Protein AF-0000000068519148 (afdb_homodimer)

Foldseek 3Di:
DDDPPPPPPPPPLPPLDADDDDFLFKFWFFKFKFADPDKDFLVCLLVQQCVLLVPDDVVLSVLLVVLLVAQLAGMAGALDDSVLCVVPVCLSPPPDLCQVVLQVSQQVQQLVQQLRRLVRGVVSLQDQLQLAQEEEEEEARHDDPPHSQVVSCVSSVYDPNRHYHYHYDFWQCRQLVLVVVVRVVQSVDASHKYKYKYWYHCSLARYHDDPVCSVSSNCSSFEHTIMMIIIMHGPDDPPNTDTWKTWDDKDKDFDPPCLQQWDWDQDSSGIHTHHHPCVLVVCLVPVVVVVVVQCVVDPDDQQQLAAEQEADPGPSNVVSNCVSSVYDPVRCVLNSVLSHHHGRHISHSSSSSVVVVSVVCSSNGHQKHKYWTFHRSTMIIITIMGTD/DDPPPPPPPPPPLPPLDADDDDFLFKFWFFKFKFADPDKDFLVCLLVQLCVLLVPPDVVLSVLLVVLLVAQLAGMAGALDDSVLCVVPVCLSPPPDLCQVVLQVSQQVQQLVQQLRRLVRGVVSLQDQLQLAQEEEEEEARHDDPPHSQVVSCVSSVYDPNRHYHYHYDFWQQRQLVLVVVVRVVQSVDASHKYKYKYWYHCSLARYHDDPVCSVSSNCSSFEHTIMMIIIMHGPDDPPNTDTWKTWDDKDKDFDPPCLQQWDWDQDSSGIHTHHHPCLLVVCLVPVVVVVVVQCVVDPDDAQQLAAEQEADPGPSNVVSNCVSSVYDPVRCVLNSVLSHHHGRHISHSSSSSVVVVSVVCSSNGHQKHKYWTFHRSTMIIITIMGTD

pLDDT: mean 93.19, std 12.98, range [26.38, 99.0]

Sequence (776 aa):
MTQGKLNGSSKEHAACTRRVPTPGVATILAIGKAFPSQIIPQECLVEGYIRDTKCEDSYIKEKLERLCKNTTVKTRYTVMSKEILDKYPELATEGSATIKQKLEIANPAVVEMATNASLACIKEWGRPAQDITHIVYVSSSEIRLPGGDLYLANELGLRSDVSRVMLYFLGCYGGVTGLRVAKDIAENNLGSRVLLTTSETTILGFRPPNKSRPYDLVGAALFGDGAAAVIIGANPVLGQESPFMELNYAVQKFVPETHTVIDGRLSEEGINFKLGRDLPQKIEDNIEEFCKKLMAKSNIKDFNELFWAVHPGGPAILNKLESTLKLSSEKLDCSRKALMDYGNVSSNTIFYVMEYMREYLKEGREEWGLGLAFGPGITFEGILLRSLMTQGKLNGSSKEHAACTRRVPTPGVATILAIGKAFPSQIIPQECLVEGYIRDTKCEDSYIKEKLERLCKNTTVKTRYTVMSKEILDKYPELATEGSATIKQKLEIANPAVVEMATNASLACIKEWGRPAQDITHIVYVSSSEIRLPGGDLYLANELGLRSDVSRVMLYFLGCYGGVTGLRVAKDIAENNLGSRVLLTTSETTILGFRPPNKSRPYDLVGAALFGDGAAAVIIGANPVLGQESPFMELNYAVQKFVPETHTVIDGRLSEEGINFKLGRDLPQKIEDNIEEFCKKLMAKSNIKDFNELFWAVHPGGPAILNKLESTLKLSSEKLDCSRKALMDYGNVSSNTIFYVMEYMREYLKEGREEWGLGLAFGPGITFEGILLRSL

Solvent-accessible surface area (backbone atoms only — not comparable to full-atom values): 38752 Å² total; per-residue (Å²): 134,83,79,78,78,76,77,75,76,72,76,70,72,72,71,52,73,71,48,79,84,58,81,61,41,15,22,40,37,28,63,19,58,27,58,47,91,42,72,43,47,44,90,49,41,57,64,49,52,32,61,62,49,66,57,83,54,64,66,53,52,53,51,43,51,54,47,43,68,66,48,63,32,45,26,29,21,33,78,78,40,64,68,52,38,68,74,40,54,56,60,45,37,82,90,39,78,34,33,41,61,33,46,68,52,29,43,59,49,34,39,51,23,27,45,48,0,38,51,45,12,39,60,64,34,65,55,65,63,63,63,42,41,32,37,39,30,32,34,63,37,67,71,41,28,39,41,60,57,58,55,34,40,59,76,65,61,40,52,50,57,39,31,76,45,51,37,49,41,47,45,34,20,30,38,54,49,48,50,48,52,48,37,30,45,14,46,58,35,76,82,35,27,30,39,38,32,22,23,32,52,56,56,46,54,51,68,44,91,46,85,90,45,61,68,60,47,50,48,70,54,36,50,19,22,28,14,19,16,33,35,32,24,21,62,73,51,79,92,62,44,62,61,44,35,33,56,74,46,67,51,32,33,45,49,85,95,25,55,71,34,27,23,32,44,56,40,36,53,21,34,49,73,42,78,40,87,55,50,55,57,54,45,56,75,42,48,64,65,53,50,49,61,48,33,66,80,52,92,62,84,54,72,75,60,38,42,49,40,42,37,42,83,39,54,66,48,52,50,41,51,34,60,71,62,64,46,56,81,71,49,47,44,40,18,51,48,34,26,20,58,35,20,30,22,46,28,24,36,44,56,52,14,42,55,48,39,54,64,62,47,58,74,52,62,55,52,41,25,42,39,39,21,54,28,36,20,40,25,44,25,38,31,25,30,33,54,55,137,82,79,76,79,78,76,76,76,73,75,70,73,71,71,53,73,71,47,78,81,57,83,59,41,16,22,40,38,27,63,20,57,28,60,45,90,42,72,43,46,44,90,51,40,57,64,50,54,32,60,63,50,67,57,81,54,64,68,54,53,54,51,42,51,52,45,42,68,65,48,63,31,45,26,28,21,33,79,78,42,63,69,54,39,67,74,40,54,55,60,46,36,81,90,38,77,33,34,41,61,33,47,67,51,29,43,59,50,34,38,52,23,27,44,48,0,37,52,45,12,39,61,64,32,65,55,65,61,61,63,41,41,32,37,38,30,32,35,64,35,67,71,42,28,40,42,59,59,60,54,35,41,58,76,65,61,40,51,50,57,40,31,75,45,51,37,51,40,48,46,35,19,30,38,54,49,49,49,47,54,48,36,31,46,13,45,56,37,77,80,33,28,29,39,38,32,22,22,33,51,56,55,47,55,52,66,42,93,45,85,89,45,62,67,60,48,51,49,70,53,36,49,18,22,29,13,19,15,35,36,32,24,20,60,72,49,80,93,63,44,60,61,44,34,35,56,75,46,67,53,32,33,45,50,85,95,26,55,70,33,25,23,32,44,57,38,36,53,20,34,50,73,41,77,41,87,56,50,55,56,55,44,57,76,42,47,64,64,53,51,50,60,49,35,65,82,51,92,61,86,54,72,75,59,38,42,50,38,44,39,43,83,40,55,64,48,51,51,41,49,35,60,71,62,64,46,58,81,73,49,49,44,41,19,52,49,33,25,19,59,35,20,30,22,46,28,24,35,42,57,52,13,42,53,48,39,55,65,60,48,58,76,53,61,55,51,41,27,41,39,38,22,53,28,35,21,40,25,45,26,38,31,26,32,34,53,55

Nearest PDB structures (foldseek):
  2p0u-assembly1_B  TM=9.628E-01  e=2.904E-47  Marchantia polymorpha
  8b35-assembly1_B  TM=9.598E-01  e=4.378E-47  Hordeum vulgare
  3ov2-assembly2_D  TM=9.622E-01  e=2.042E-47  Curcuma longa
  7f0g-assembly4_D  TM=9.372E-01  e=7.989E-48  Erythroxylum novogranatense
  3wd8-assembly2_D  TM=9.653E-01  e=3.171E-45  Citrus x microcarpa

Radius of gyration: 27.53 Å; Cα contacts (8 Å, |Δi|>4): 1828; chains: 2; bounding box: 66×115×89 Å

Organism: Arachis hypogaea (NCBI:txid3818)

Structure (mmCIF, N/CA/C/O backbone):
data_AF-0000000068519148-model_v1
#
loop_
_entity.id
_entity.type
_entity.pdbx_description
1 polymer 'trihydroxystilbene synthase'
#
loop_
_atom_site.group_PDB
_atom_site.id
_atom_site.type_symbol
_atom_site.label_atom_id
_atom_site.label_alt_id
_atom_site.label_comp_id
_atom_site.label_asym_id
_atom_site.label_entity_id
_atom_site.label_seq_id
_atom_site.pdbx_PDB_ins_code
_atom_site.Cartn_x
_atom_site.Cartn_y
_atom_site.Cartn_z
_atom_site.occupancy
_atom_site.B_iso_or_equiv
_atom_site.auth_seq_id
_atom_site.auth_comp_id
_atom_site.auth_asym_id
_atom_site.auth_atom_id
_atom_site.pdbx_PDB_model_num
ATOM 1 N N . MET A 1 1 ? -25.922 -62.25 -41.719 1 28.48 1 MET A N 1
ATOM 2 C CA . MET A 1 1 ? -25.094 -61.062 -41.719 1 28.48 1 MET A CA 1
ATOM 3 C C . MET A 1 1 ? -25.656 -60 -40.781 1 28.48 1 MET A C 1
ATOM 5 O O . MET A 1 1 ? -26.047 -58.906 -41.219 1 28.48 1 MET A O 1
ATOM 9 N N . THR A 1 2 ? -26.312 -60.344 -39.719 1 31.53 2 THR A N 1
ATOM 10 C CA . THR A 1 2 ? -27.078 -59.469 -38.875 1 31.53 2 THR A CA 1
ATOM 11 C C . THR A 1 2 ? -26.156 -58.438 -38.219 1 31.53 2 THR A C 1
ATOM 13 O O . THR A 1 2 ? -25.109 -58.781 -37.656 1 31.53 2 THR A O 1
ATOM 16 N N . GLN A 1 3 ? -26.344 -57.125 -38.625 1 30.09 3 GLN A N 1
ATOM 17 C CA . GLN A 1 3 ? -25.75 -55.844 -38.25 1 30.09 3 GLN A CA 1
ATOM 18 C C . GLN A 1 3 ? -25.953 -55.562 -36.781 1 30.09 3 GLN A C 1
ATOM 20 O O . GLN A 1 3 ? -27.094 -55.469 -36.312 1 30.09 3 GLN A O 1
ATOM 25 N N . GLY A 1 4 ? -25.141 -56 -35.875 1 26.38 4 GLY A N 1
ATOM 26 C CA . GLY A 1 4 ? -25.156 -55.688 -34.438 1 26.38 4 GLY A CA 1
ATOM 27 C C . GLY A 1 4 ? -25.203 -54.188 -34.188 1 26.38 4 GLY A C 1
ATOM 28 O O . GLY A 1 4 ? -24.422 -53.438 -34.719 1 26.38 4 GLY A O 1
ATOM 29 N N . LYS A 1 5 ? -26.438 -53.625 -33.844 1 30.42 5 LYS A N 1
ATOM 30 C CA . LYS A 1 5 ? -26.719 -52.281 -33.375 1 30.42 5 LYS A CA 1
ATOM 31 C C . LYS A 1 5 ? -25.766 -51.875 -32.25 1 30.42 5 LYS A C 1
ATOM 33 O O . LYS A 1 5 ? -25.781 -52.469 -31.156 1 30.42 5 LYS A O 1
ATOM 38 N N . LEU A 1 6 ? -24.547 -51.469 -32.625 1 29.48 6 LEU A N 1
ATOM 39 C CA . LEU A 1 6 ? -23.688 -50.844 -31.609 1 29.48 6 LEU A CA 1
ATOM 40 C C . LEU A 1 6 ? -24.438 -49.719 -30.891 1 29.48 6 LEU A C 1
ATOM 42 O O . LEU A 1 6 ? -24.938 -48.812 -31.531 1 29.48 6 LEU A O 1
ATOM 46 N N . ASN A 1 7 ? -25.203 -49.969 -29.859 1 33.62 7 ASN A N 1
ATOM 47 C CA . ASN A 1 7 ? -25.828 -49 -28.969 1 33.62 7 ASN A CA 1
ATOM 48 C C . ASN A 1 7 ? -24.844 -47.938 -28.531 1 33.62 7 ASN A C 1
ATOM 50 O O . ASN A 1 7 ? -23.828 -48.219 -27.906 1 33.62 7 ASN A O 1
ATOM 54 N N . GLY A 1 8 ? -24.672 -46.906 -29.359 1 31.42 8 GLY A N 1
ATOM 55 C CA . GLY A 1 8 ? -23.984 -45.656 -29 1 31.42 8 GLY A CA 1
ATOM 56 C C . GLY A 1 8 ? -24.469 -45.062 -27.688 1 31.42 8 GLY A C 1
ATOM 57 O O . GLY A 1 8 ? -25.625 -44.688 -27.562 1 31.42 8 GLY A O 1
ATOM 58 N N . SER A 1 9 ? -24.062 -45.562 -26.531 1 33.91 9 SER A N 1
ATOM 59 C CA . SER A 1 9 ? -24.266 -44.875 -25.266 1 33.91 9 SER A CA 1
ATOM 60 C C . SER A 1 9 ? -24 -43.406 -25.391 1 33.91 9 SER A C 1
ATOM 62 O O . SER A 1 9 ? -22.891 -43 -25.766 1 33.91 9 SER A O 1
ATOM 64 N N . SER A 1 10 ? -24.984 -42.656 -25.797 1 36.62 10 SER A N 1
ATOM 65 C CA . SER A 1 10 ? -24.938 -41.219 -25.75 1 36.62 10 SER A CA 1
ATOM 66 C C . SER A 1 10 ? -24.422 -40.719 -24.406 1 36.62 10 SER A C 1
ATOM 68 O O . SER A 1 10 ? -24.984 -41.031 -23.359 1 36.62 10 SER A O 1
ATOM 70 N N . LYS A 1 11 ? -23.156 -40.594 -24.234 1 35.84 11 LYS A N 1
ATOM 71 C CA . LYS A 1 11 ? -22.625 -39.781 -23.141 1 35.84 11 LYS A CA 1
ATOM 72 C C . LYS A 1 11 ? -23.469 -38.531 -22.906 1 35.84 11 LYS A C 1
ATOM 74 O O . LYS A 1 11 ? -23.469 -37.625 -23.734 1 35.84 11 LYS A O 1
ATOM 79 N N . GLU A 1 12 ? -24.625 -38.656 -22.359 1 36.34 12 GLU A N 1
ATOM 80 C CA . GLU A 1 12 ? -25.344 -37.5 -21.906 1 36.34 12 GLU A CA 1
ATOM 81 C C . GLU A 1 12 ? -24.391 -36.469 -21.297 1 36.34 12 GLU A C 1
ATOM 83 O O . GLU A 1 12 ? -23.609 -36.781 -20.391 1 36.34 12 GLU A O 1
ATOM 88 N N . HIS A 1 13 ? -23.891 -35.562 -22.031 1 35.5 13 HIS A N 1
ATOM 89 C CA . HIS A 1 13 ? -23.234 -34.375 -21.5 1 35.5 13 HIS A CA 1
ATOM 90 C C . HIS A 1 13 ? -23.922 -33.875 -20.25 1 35.5 13 HIS A C 1
ATOM 92 O O . HIS A 1 13 ? -25.094 -33.469 -20.297 1 35.5 13 HIS A O 1
ATOM 98 N N . ALA A 1 14 ? -23.797 -34.562 -19.094 1 34.59 14 ALA A N 1
ATOM 99 C CA . ALA A 1 14 ? -24.281 -33.938 -17.875 1 34.59 14 ALA A CA 1
ATOM 100 C C . ALA A 1 14 ? -24.203 -32.406 -17.953 1 34.59 14 ALA A C 1
ATOM 102 O O . ALA A 1 14 ? -23.125 -31.859 -18.156 1 34.59 14 ALA A O 1
ATOM 103 N N . ALA A 1 15 ? -25.078 -31.797 -18.406 1 41.44 15 ALA A N 1
ATOM 104 C CA . ALA A 1 15 ? -25.25 -30.344 -18.438 1 41.44 15 ALA A CA 1
ATOM 105 C C . ALA A 1 15 ? -24.766 -29.703 -17.156 1 41.44 15 ALA A C 1
ATOM 107 O O . ALA A 1 15 ? -25.359 -29.906 -16.094 1 41.44 15 ALA A O 1
ATOM 108 N N . CYS A 1 16 ? -23.359 -29.672 -16.938 1 47.84 16 CYS A N 1
ATOM 109 C CA . CYS A 1 16 ? -22.766 -29.031 -15.781 1 47.84 16 CYS A CA 1
ATOM 110 C C . CYS A 1 16 ? -23.609 -27.828 -15.344 1 47.84 16 CYS A C 1
ATOM 112 O O . CYS A 1 16 ? -23.734 -26.859 -16.078 1 47.84 16 CYS A O 1
ATOM 114 N N . THR A 1 17 ? -24.578 -27.922 -14.602 1 59.31 17 THR A N 1
ATOM 115 C CA . THR A 1 17 ? -25.5 -26.891 -14.109 1 59.31 17 THR A CA 1
ATOM 116 C C . THR A 1 17 ? -24.734 -25.781 -13.406 1 59.31 17 THR A C 1
ATOM 118 O O . THR A 1 17 ? -23.984 -26.031 -12.453 1 59.31 17 THR A O 1
ATOM 121 N N . ARG A 1 18 ? -24.516 -24.609 -14.039 1 80.69 18 ARG A N 1
ATOM 122 C CA . ARG A 1 18 ? -23.938 -23.391 -13.477 1 80.69 18 ARG A CA 1
ATOM 123 C C . ARG A 1 18 ? -24.688 -22.953 -12.227 1 80.69 18 ARG A C 1
ATOM 125 O O . ARG A 1 18 ? -25.922 -23 -12.188 1 80.69 18 ARG A O 1
ATOM 132 N N . ARG A 1 19 ? -23.969 -22.906 -11.141 1 89.62 19 ARG A N 1
ATOM 133 C CA . ARG A 1 19 ? -24.516 -22.422 -9.883 1 89.62 19 ARG A CA 1
ATOM 134 C C . ARG A 1 19 ? -24.828 -20.922 -9.961 1 89.62 19 ARG A C 1
ATOM 136 O O . ARG A 1 19 ? -24.109 -20.172 -10.609 1 89.62 19 ARG A O 1
ATOM 143 N N . VAL A 1 20 ? -25.875 -20.547 -9.344 1 92.69 20 VAL A N 1
ATOM 144 C CA . VAL A 1 20 ? -26.312 -19.156 -9.375 1 92.69 20 VAL A CA 1
ATOM 145 C C . VAL A 1 20 ? -25.547 -18.359 -8.336 1 92.69 20 VAL A C 1
ATOM 147 O O . VAL A 1 20 ? -25.344 -18.812 -7.211 1 92.69 20 VAL A O 1
ATOM 150 N N . PRO A 1 21 ? -25.109 -17.203 -8.695 1 95.94 21 PRO A N 1
ATOM 151 C CA . PRO A 1 21 ? -24.422 -16.344 -7.723 1 95.94 21 PRO A CA 1
ATOM 152 C C . PRO A 1 21 ? -25.328 -15.93 -6.559 1 95.94 21 PRO A C 1
ATOM 154 O O . PRO A 1 21 ? -26.531 -15.703 -6.746 1 95.94 21 PRO A O 1
ATOM 157 N N . THR A 1 22 ? -24.75 -15.883 -5.371 1 96.75 22 THR A N 1
ATOM 158 C CA . THR A 1 22 ? -25.453 -15.406 -4.188 1 96.75 22 THR A CA 1
ATOM 159 C C . THR A 1 22 ? -25.578 -13.883 -4.215 1 96.75 22 THR A C 1
ATOM 161 O O . THR A 1 22 ? -24.594 -13.172 -4.355 1 96.75 22 THR A O 1
ATOM 164 N N . PRO A 1 23 ? -26.812 -13.359 -4.051 1 97.19 23 PRO A N 1
ATOM 165 C CA . PRO A 1 23 ? -26.984 -11.906 -4.062 1 97.19 23 PRO A CA 1
ATOM 166 C C . PRO A 1 23 ? -26.109 -11.203 -3.016 1 97.19 23 PRO A C 1
ATOM 168 O O . PRO A 1 23 ? -26.047 -11.648 -1.867 1 97.19 23 PRO A O 1
ATOM 171 N N . GLY A 1 24 ? -25.359 -10.156 -3.43 1 97.75 24 GLY A N 1
ATOM 172 C CA . GLY A 1 24 ? -24.609 -9.32 -2.51 1 97.75 24 GLY A CA 1
ATOM 173 C C . GLY A 1 24 ? -23.203 -9.836 -2.26 1 97.75 24 GLY A C 1
ATOM 174 O O . GLY A 1 24 ? -22.375 -9.141 -1.659 1 97.75 24 GLY A O 1
ATOM 175 N N . VAL A 1 25 ? -22.938 -11.062 -2.738 1 98.25 25 VAL A N 1
ATOM 176 C CA . VAL A 1 25 ? -21.625 -11.648 -2.539 1 98.25 25 VAL A CA 1
ATOM 177 C C . VAL A 1 25 ? -20.719 -11.328 -3.738 1 98.25 25 VAL A C 1
ATOM 179 O O . VAL A 1 25 ? -21.172 -11.406 -4.887 1 98.25 25 VAL A O 1
ATOM 182 N N . ALA A 1 26 ? -19.484 -11.008 -3.51 1 98.81 26 ALA A N 1
ATOM 183 C CA . ALA A 1 26 ? -18.547 -10.648 -4.566 1 98.81 26 ALA A CA 1
ATOM 184 C C . ALA A 1 26 ? -18.203 -11.859 -5.43 1 98.81 26 ALA A C 1
ATOM 186 O O . ALA A 1 26 ? -18.047 -12.969 -4.918 1 98.81 26 ALA A O 1
ATOM 187 N N . THR A 1 27 ? -18.062 -11.625 -6.723 1 98.69 27 THR A N 1
ATOM 188 C CA . THR A 1 27 ? -17.703 -12.672 -7.68 1 98.69 27 THR A CA 1
ATOM 189 C C . THR A 1 27 ? -16.547 -12.234 -8.57 1 98.69 27 THR A C 1
ATOM 191 O O . THR A 1 27 ? -16.328 -11.039 -8.75 1 98.69 27 THR A O 1
ATOM 194 N N . ILE A 1 28 ? -15.844 -13.188 -9.023 1 98.69 28 ILE A N 1
ATOM 195 C CA . ILE A 1 28 ? -14.867 -12.945 -10.086 1 98.69 28 ILE A CA 1
ATOM 196 C C . ILE A 1 28 ? -15.555 -13.016 -11.445 1 98.69 28 ILE A C 1
ATOM 198 O O . ILE A 1 28 ? -16.188 -14.016 -11.773 1 98.69 28 ILE A O 1
ATOM 202 N N . LEU A 1 29 ? -15.32 -11.984 -12.219 1 98.69 29 LEU A N 1
ATOM 203 C CA . LEU A 1 29 ? -16.094 -11.82 -13.445 1 98.69 29 LEU A CA 1
ATOM 204 C C . LEU A 1 29 ? -15.211 -12.023 -14.672 1 98.69 29 LEU A C 1
ATOM 206 O O . LEU A 1 29 ? -15.711 -12.352 -15.758 1 98.69 29 LEU A O 1
ATOM 210 N N . ALA A 1 30 ? -13.977 -11.82 -14.523 1 98.69 30 ALA A N 1
ATOM 211 C CA . ALA A 1 30 ? -13 -11.969 -15.602 1 98.69 30 ALA A CA 1
ATOM 212 C C . ALA A 1 30 ? -11.586 -12.039 -15.047 1 98.69 30 ALA A C 1
ATOM 214 O O . ALA A 1 30 ? -11.32 -11.586 -13.93 1 98.69 30 ALA A O 1
ATOM 215 N N . ILE A 1 31 ? -10.711 -12.648 -15.805 1 98.62 31 ILE A N 1
ATOM 216 C CA . ILE A 1 31 ? -9.297 -12.758 -15.461 1 98.62 31 ILE A CA 1
ATOM 217 C C . ILE A 1 31 ? -8.445 -12.477 -16.688 1 98.62 31 ILE A C 1
ATOM 219 O O . ILE A 1 31 ? -8.836 -12.789 -17.812 1 98.62 31 ILE A O 1
ATOM 223 N N . GLY A 1 32 ? -7.328 -11.758 -16.469 1 98.81 32 GLY A N 1
ATOM 224 C CA . GLY A 1 32 ? -6.312 -11.531 -17.484 1 98.81 32 GLY A CA 1
ATOM 225 C C . GLY A 1 32 ? -4.898 -11.664 -16.953 1 98.81 32 GLY A C 1
ATOM 226 O O . GLY A 1 32 ? -4.668 -11.57 -15.742 1 98.81 32 GLY A O 1
ATOM 227 N N . LYS A 1 33 ? -3.975 -11.977 -17.812 1 98.81 33 LYS A N 1
ATOM 228 C CA . LYS A 1 33 ? -2.561 -12.047 -17.453 1 98.81 33 LYS A CA 1
ATOM 229 C C . LYS A 1 33 ? -1.685 -11.453 -18.547 1 98.81 33 LYS A C 1
ATOM 231 O O . LYS A 1 33 ? -2.123 -11.32 -19.703 1 98.81 33 LYS A O 1
ATOM 236 N N . ALA A 1 34 ? -0.553 -11.062 -18.203 1 98.94 34 ALA A N 1
ATOM 237 C CA . ALA A 1 34 ? 0.447 -10.555 -19.141 1 98.94 34 ALA A CA 1
ATOM 238 C C . ALA A 1 34 ? 1.86 -10.836 -18.641 1 98.94 34 ALA A C 1
ATOM 240 O O . ALA A 1 34 ? 2.088 -10.93 -17.438 1 98.94 34 ALA A O 1
ATOM 241 N N . PHE A 1 35 ? 2.762 -10.953 -19.578 1 98.81 35 PHE A N 1
ATOM 242 C CA . PHE A 1 35 ? 4.152 -11.289 -19.297 1 98.81 35 PHE A CA 1
ATOM 243 C C . PHE A 1 35 ? 5.102 -10.414 -20.109 1 98.81 35 PHE A C 1
ATOM 245 O O . PHE A 1 35 ? 4.707 -9.836 -21.125 1 98.81 35 PHE A O 1
ATOM 252 N N . PRO A 1 36 ? 6.34 -10.281 -19.562 1 98.44 36 PRO A N 1
ATOM 253 C CA . PRO A 1 36 ? 7.344 -9.664 -20.422 1 98.44 36 PRO A CA 1
ATOM 254 C C . PRO A 1 36 ? 7.656 -10.508 -21.656 1 98.44 36 PRO A C 1
ATOM 256 O O . PRO A 1 36 ? 7.254 -11.672 -21.734 1 98.44 36 PRO A O 1
ATOM 259 N N . SER A 1 37 ? 8.359 -9.906 -22.594 1 96.56 37 SER A N 1
ATOM 260 C CA . SER A 1 37 ? 8.578 -10.539 -23.891 1 96.56 37 SER A CA 1
ATOM 261 C C . SER A 1 37 ? 9.57 -11.695 -23.781 1 96.56 37 SER A C 1
ATOM 263 O O . SER A 1 37 ? 9.492 -12.664 -24.531 1 96.56 37 SER A O 1
ATOM 265 N N . GLN A 1 38 ? 10.453 -11.711 -22.812 1 97.12 38 GLN A N 1
ATOM 266 C CA . GLN A 1 38 ? 11.492 -12.734 -22.719 1 97.12 38 GLN A CA 1
ATOM 267 C C . GLN A 1 38 ? 10.969 -13.992 -22.031 1 97.12 38 GLN A C 1
ATOM 269 O O . GLN A 1 38 ? 10.492 -13.93 -20.906 1 97.12 38 GLN A O 1
ATOM 274 N N . ILE A 1 39 ? 11.156 -15.039 -22.703 1 97.69 39 ILE A N 1
ATOM 275 C CA . ILE A 1 39 ? 10.836 -16.359 -22.172 1 97.69 39 ILE A CA 1
ATOM 276 C C . ILE A 1 39 ? 12.117 -17.141 -21.906 1 97.69 39 ILE A C 1
ATOM 278 O O . ILE A 1 39 ? 13.023 -17.156 -22.75 1 97.69 39 ILE A O 1
ATOM 282 N N . ILE A 1 40 ? 12.203 -17.75 -20.734 1 97.5 40 ILE A N 1
ATOM 283 C CA . ILE A 1 40 ? 13.375 -18.531 -20.375 1 97.5 40 ILE A CA 1
ATOM 284 C C . ILE A 1 40 ? 12.969 -19.984 -20.109 1 97.5 40 ILE A C 1
ATOM 286 O O . ILE A 1 40 ? 12.484 -20.312 -19.031 1 97.5 40 ILE A O 1
ATOM 290 N N . PRO A 1 41 ? 13.266 -20.859 -21.078 1 97.81 41 PRO A N 1
ATOM 291 C CA . PRO A 1 41 ? 13.164 -22.266 -20.719 1 97.81 41 PRO A CA 1
ATOM 292 C C . PRO A 1 41 ? 14.156 -22.672 -19.625 1 97.81 41 PRO A C 1
ATOM 294 O O . PRO A 1 41 ? 15.305 -22.234 -19.641 1 97.81 41 PRO A O 1
ATOM 297 N N . GLN A 1 42 ? 13.641 -23.453 -18.719 1 97.62 42 GLN A N 1
ATOM 298 C CA . GLN A 1 42 ? 14.469 -23.828 -17.578 1 97.62 42 GLN A CA 1
ATOM 299 C C . GLN A 1 42 ? 15.766 -24.5 -18.031 1 97.62 42 GLN A C 1
ATOM 301 O O . GLN A 1 42 ? 16.812 -24.328 -17.422 1 97.62 42 GLN A O 1
ATOM 306 N N . GLU A 1 43 ? 15.711 -25.266 -19.094 1 96.44 43 GLU A N 1
ATOM 307 C CA . GLU A 1 43 ? 16.859 -25.984 -19.609 1 96.44 43 GLU A CA 1
ATOM 308 C C . GLU A 1 43 ? 17.938 -25.047 -20.141 1 96.44 43 GLU A C 1
ATOM 310 O O . GLU A 1 43 ? 19.094 -25.422 -20.281 1 96.44 43 GLU A O 1
ATOM 315 N N . CYS A 1 44 ? 17.578 -23.828 -20.422 1 96.94 44 CYS A N 1
ATOM 316 C CA . CYS A 1 44 ? 18.5 -22.859 -20.969 1 96.94 44 CYS A CA 1
ATOM 317 C C . CYS A 1 44 ? 18.953 -21.859 -19.906 1 96.94 44 CYS A C 1
ATOM 319 O O . CYS A 1 44 ? 19.812 -21.031 -20.156 1 96.94 44 CYS A O 1
ATOM 321 N N . LEU A 1 45 ? 18.438 -21.922 -18.703 1 97.19 45 LEU A N 1
ATOM 322 C CA . LEU A 1 45 ? 18.641 -20.906 -17.672 1 97.19 45 LEU A CA 1
ATOM 323 C C . LEU A 1 45 ? 20.109 -20.828 -17.266 1 97.19 45 LEU A C 1
ATOM 325 O O . LEU A 1 45 ? 20.688 -19.734 -17.219 1 97.19 45 LEU A O 1
ATOM 329 N N . VAL A 1 46 ? 20.688 -21.969 -17.016 1 97.06 46 VAL A N 1
ATOM 330 C CA . VAL A 1 46 ? 22.031 -21.984 -16.453 1 97.06 46 VAL A CA 1
ATOM 331 C C . VAL A 1 46 ? 23.016 -21.375 -17.453 1 97.06 46 VAL A C 1
ATOM 333 O O . VAL A 1 46 ? 23.797 -20.484 -17.094 1 97.06 46 VAL A O 1
ATOM 336 N N . GLU A 1 47 ? 22.938 -21.812 -18.688 1 96.56 47 GLU A N 1
ATOM 337 C CA . GLU A 1 47 ? 23.828 -21.297 -19.719 1 96.56 47 GLU A CA 1
ATOM 338 C C . GLU A 1 47 ? 23.656 -19.781 -19.891 1 96.56 47 GLU A C 1
ATOM 340 O O . GLU A 1 47 ? 24.625 -19.047 -19.953 1 96.56 47 GLU A O 1
ATOM 345 N N . GLY A 1 48 ? 22.469 -19.359 -19.984 1 96.19 48 GLY A N 1
ATOM 346 C CA . GLY A 1 48 ? 22.188 -17.938 -20.156 1 96.19 48 GLY A CA 1
ATOM 347 C C . GLY A 1 48 ? 22.625 -17.109 -18.969 1 96.19 48 GLY A C 1
ATOM 348 O O . GLY A 1 48 ? 23.203 -16.031 -19.141 1 96.19 48 GLY A O 1
ATOM 349 N N . TYR A 1 49 ? 22.312 -17.625 -17.797 1 95.88 49 TYR A N 1
ATOM 350 C CA . TYR A 1 49 ? 22.641 -16.906 -16.562 1 95.88 49 TYR A CA 1
ATOM 351 C C . TYR A 1 49 ? 24.141 -16.719 -16.438 1 95.88 49 TYR A C 1
ATOM 353 O O . TYR A 1 49 ? 24.609 -15.609 -16.125 1 95.88 49 TYR A O 1
ATOM 361 N N . ILE A 1 50 ? 24.891 -17.734 -16.688 1 96.06 50 ILE A N 1
ATOM 362 C CA . ILE A 1 50 ? 26.344 -17.703 -16.594 1 96.06 50 ILE A CA 1
ATOM 363 C C . ILE A 1 50 ? 26.922 -16.781 -17.656 1 96.06 50 ILE A C 1
ATOM 365 O O . ILE A 1 50 ? 27.781 -15.961 -17.375 1 96.06 50 ILE A O 1
ATOM 369 N N . ARG A 1 51 ? 26.438 -16.875 -18.812 1 96.31 51 ARG A N 1
ATOM 370 C CA . ARG A 1 51 ? 26.906 -16.047 -19.938 1 96.31 51 ARG A CA 1
ATOM 371 C C . ARG A 1 51 ? 26.625 -14.57 -19.688 1 96.31 51 ARG A C 1
ATOM 373 O O . ARG A 1 51 ? 27.516 -13.742 -19.766 1 96.31 51 ARG A O 1
ATOM 380 N N . ASP A 1 52 ? 25.391 -14.289 -19.312 1 95.56 52 ASP A N 1
ATOM 381 C CA . ASP A 1 52 ? 24.938 -12.906 -19.266 1 95.56 52 ASP A CA 1
ATOM 382 C C . ASP A 1 52 ? 25.531 -12.18 -18.047 1 95.56 52 ASP A C 1
ATOM 384 O O . ASP A 1 52 ? 25.719 -10.969 -18.078 1 95.56 52 ASP A O 1
ATOM 388 N N . THR A 1 53 ? 25.844 -12.898 -16.969 1 95.19 53 THR A N 1
ATOM 389 C CA . THR A 1 53 ? 26.422 -12.297 -15.781 1 95.19 53 THR A CA 1
ATOM 390 C C . THR A 1 53 ? 27.953 -12.375 -15.828 1 95.19 53 THR A C 1
ATOM 392 O O . THR A 1 53 ? 28.625 -11.875 -14.93 1 95.19 53 THR A O 1
ATOM 395 N N . LYS A 1 54 ? 28.484 -13.109 -16.812 1 94.12 54 LYS A N 1
ATOM 396 C CA . LYS A 1 54 ? 29.922 -13.32 -16.969 1 94.12 54 LYS A CA 1
ATOM 397 C C . LYS A 1 54 ? 30.5 -14.023 -15.758 1 94.12 54 LYS A C 1
ATOM 399 O O . LYS A 1 54 ? 31.578 -13.648 -15.281 1 94.12 54 LYS A O 1
ATOM 404 N N . CYS A 1 55 ? 29.719 -14.922 -15.234 1 93.62 55 CYS A N 1
ATOM 405 C CA . CYS A 1 55 ? 30.156 -15.695 -14.078 1 93.62 55 CYS A CA 1
ATOM 406 C C . CYS A 1 55 ? 31.062 -16.844 -14.508 1 93.62 55 CYS A C 1
ATOM 408 O O . CYS A 1 55 ? 30.703 -17.625 -15.391 1 93.62 55 CYS A O 1
ATOM 410 N N . GLU A 1 56 ? 32.188 -17 -13.859 1 92.12 56 GLU A N 1
ATOM 411 C CA . GLU A 1 56 ? 33.125 -18.062 -14.195 1 92.12 56 GLU A CA 1
ATOM 412 C C . GLU A 1 56 ? 33.25 -19.078 -13.062 1 92.12 56 GLU A C 1
ATOM 414 O O . GLU A 1 56 ? 34.062 -20.016 -13.141 1 92.12 56 GLU A O 1
ATOM 419 N N . ASP A 1 57 ? 32.469 -18.938 -12.102 1 94.38 57 ASP A N 1
ATOM 420 C CA . ASP A 1 57 ? 32.562 -19.797 -10.93 1 94.38 57 ASP A CA 1
ATOM 421 C C . ASP A 1 57 ? 31.828 -21.125 -11.172 1 94.38 57 ASP A C 1
ATOM 423 O O . ASP A 1 57 ? 30.609 -21.156 -11.297 1 94.38 57 ASP A O 1
ATOM 427 N N . SER A 1 58 ? 32.531 -22.219 -11.125 1 94.88 58 SER A N 1
ATOM 428 C CA . SER A 1 58 ? 31.984 -23.531 -11.422 1 94.88 58 SER A CA 1
ATOM 429 C C . SER A 1 58 ? 31.016 -23.984 -10.336 1 94.88 58 SER A C 1
ATOM 431 O O . SER A 1 58 ? 30.062 -24.719 -10.617 1 94.88 58 SER A O 1
ATOM 433 N N . TYR A 1 59 ? 31.281 -23.547 -9.148 1 95.44 59 TYR A N 1
ATOM 434 C CA . TYR A 1 59 ? 30.391 -23.906 -8.047 1 95.44 59 TYR A CA 1
ATOM 435 C C . TYR A 1 59 ? 29 -23.344 -8.273 1 95.44 59 TYR A C 1
ATOM 437 O O . TYR A 1 59 ? 28 -24.016 -8.055 1 95.44 59 TYR A O 1
ATOM 445 N N . ILE A 1 60 ? 28.984 -22.125 -8.734 1 95.69 60 ILE A N 1
ATOM 446 C CA . ILE A 1 60 ? 27.719 -21.453 -9 1 95.69 60 ILE A CA 1
ATOM 447 C C . ILE A 1 60 ? 26.969 -22.172 -10.125 1 95.69 60 ILE A C 1
ATOM 449 O O . ILE A 1 60 ? 25.781 -22.422 -10.016 1 95.69 60 ILE A O 1
ATOM 453 N N . LYS A 1 61 ? 27.672 -22.5 -11.109 1 96.12 61 LYS A N 1
ATOM 454 C CA . LYS A 1 61 ? 27.062 -23.203 -12.242 1 96.12 61 LYS A CA 1
ATOM 455 C C . LYS A 1 61 ? 26.453 -24.531 -11.805 1 96.12 61 LYS A C 1
ATOM 457 O O . LYS A 1 61 ? 25.297 -24.812 -12.125 1 96.12 61 LYS A O 1
ATOM 462 N N . GLU A 1 62 ? 27.141 -25.312 -11.086 1 96.25 62 GLU A N 1
ATOM 463 C CA . GLU A 1 62 ? 26.688 -26.625 -10.641 1 96.25 62 GLU A CA 1
ATOM 464 C C . GLU A 1 62 ? 25.484 -26.516 -9.711 1 96.25 62 GLU A C 1
ATOM 466 O O . GLU A 1 62 ? 24.531 -27.297 -9.812 1 96.25 62 GLU A O 1
ATOM 471 N N . LYS A 1 63 ? 25.625 -25.609 -8.859 1 95.69 63 LYS A N 1
ATOM 472 C CA . LYS A 1 63 ? 24.531 -25.406 -7.918 1 95.69 63 LYS A CA 1
ATOM 473 C C . LYS A 1 63 ? 23.25 -25 -8.648 1 95.69 63 LYS A C 1
ATOM 475 O O . LYS A 1 63 ? 22.172 -25.516 -8.344 1 95.69 63 LYS A O 1
ATOM 480 N N . LEU A 1 64 ? 23.328 -24.094 -9.586 1 96.06 64 LEU A N 1
ATOM 481 C CA . LEU A 1 64 ? 22.172 -23.656 -10.344 1 96.06 64 LEU A CA 1
ATOM 482 C C . LEU A 1 64 ? 21.594 -24.797 -11.18 1 96.06 64 LEU A C 1
ATOM 484 O O . LEU A 1 64 ? 20.375 -24.906 -11.328 1 96.06 64 LEU A O 1
ATOM 488 N N . GLU A 1 65 ? 22.406 -25.641 -11.711 1 96.38 65 GLU A N 1
ATOM 489 C CA . GLU A 1 65 ? 21.953 -26.812 -12.453 1 96.38 65 GLU A CA 1
ATOM 490 C C . GLU A 1 65 ? 21.125 -27.734 -11.562 1 96.38 65 GLU A C 1
ATOM 492 O O . GLU A 1 65 ? 20.062 -28.219 -11.984 1 96.38 65 GLU A O 1
ATOM 497 N N . ARG A 1 66 ? 21.609 -27.953 -10.406 1 95 66 ARG A N 1
ATOM 498 C CA . ARG A 1 66 ? 20.891 -28.812 -9.469 1 95 66 ARG A CA 1
ATOM 499 C C . ARG A 1 66 ? 19.547 -28.188 -9.078 1 95 66 ARG A C 1
ATOM 501 O O . ARG A 1 66 ? 18.547 -28.906 -8.984 1 95 66 ARG A O 1
ATOM 508 N N . LEU A 1 67 ? 19.594 -26.906 -8.828 1 94.12 67 LEU A N 1
ATOM 509 C CA . LEU A 1 67 ? 18.359 -26.203 -8.461 1 94.12 67 LEU A CA 1
ATOM 510 C C . LEU A 1 67 ? 17.328 -26.281 -9.586 1 94.12 67 LEU A C 1
ATOM 512 O O . LEU A 1 67 ? 16.141 -26.484 -9.336 1 94.12 67 LEU A O 1
ATOM 516 N N . CYS A 1 68 ? 17.766 -26.125 -10.797 1 95.19 68 CYS A N 1
ATOM 517 C CA . CYS A 1 68 ? 16.875 -26.156 -11.945 1 95.19 68 CYS A CA 1
ATOM 518 C C . CYS A 1 68 ? 16.188 -27.516 -12.062 1 95.19 68 CYS A C 1
ATOM 520 O O . CYS A 1 68 ? 15.039 -27.609 -12.492 1 95.19 68 CYS A O 1
ATOM 522 N N . LYS A 1 69 ? 16.828 -28.5 -11.617 1 91.62 69 LYS A N 1
ATOM 523 C CA . LYS A 1 69 ? 16.266 -29.859 -11.68 1 91.62 69 LYS A CA 1
ATOM 524 C C . LYS A 1 69 ? 15.227 -30.062 -10.586 1 91.62 69 LYS A C 1
ATOM 526 O O . LYS A 1 69 ? 14.273 -30.828 -10.773 1 91.62 69 LYS A O 1
ATOM 531 N N . ASN A 1 70 ? 15.336 -29.344 -9.539 1 91 70 ASN A N 1
ATOM 532 C CA . ASN A 1 70 ? 14.531 -29.641 -8.367 1 91 70 ASN A CA 1
ATOM 533 C C . ASN A 1 70 ? 13.312 -28.734 -8.281 1 91 70 ASN A C 1
ATOM 535 O O . ASN A 1 70 ? 12.344 -29.031 -7.574 1 91 70 ASN A O 1
ATOM 539 N N . THR A 1 71 ? 13.219 -27.516 -8.844 1 92.38 71 THR A N 1
ATOM 540 C CA . THR A 1 71 ? 12.141 -26.547 -8.711 1 92.38 71 THR A CA 1
ATOM 541 C C . THR A 1 71 ? 10.906 -26.984 -9.5 1 92.38 71 THR A C 1
ATOM 543 O O . THR A 1 71 ? 9.805 -26.5 -9.266 1 92.38 71 THR A O 1
ATOM 546 N N . THR A 1 72 ? 10.852 -27.859 -10.344 1 94.31 72 THR A N 1
ATOM 547 C CA . THR A 1 72 ? 9.812 -28.359 -11.234 1 94.31 72 THR A CA 1
ATOM 548 C C . THR A 1 72 ? 9.43 -27.297 -12.273 1 94.31 72 THR A C 1
ATOM 550 O O . THR A 1 72 ? 8.625 -27.562 -13.164 1 94.31 72 THR A O 1
ATOM 553 N N . VAL A 1 73 ? 9.992 -26.094 -12.234 1 98.06 73 VAL A N 1
ATOM 554 C CA . VAL A 1 73 ? 9.75 -25.016 -13.195 1 98.06 73 VAL A CA 1
ATOM 555 C C . VAL A 1 73 ? 10.273 -25.438 -14.57 1 98.06 73 VAL A C 1
ATOM 557 O O . VAL A 1 73 ? 11.359 -26 -14.688 1 98.06 73 VAL A O 1
ATOM 560 N N . LYS A 1 74 ? 9.461 -25.141 -15.578 1 98.38 74 LYS A N 1
ATOM 561 C CA . LYS A 1 74 ? 9.891 -25.438 -16.938 1 98.38 74 LYS A CA 1
ATOM 562 C C . LYS A 1 74 ? 10.117 -24.156 -17.734 1 98.38 74 LYS A C 1
ATOM 564 O O . LYS A 1 74 ? 10.969 -24.109 -18.625 1 98.38 74 LYS A O 1
ATOM 569 N N . THR A 1 75 ? 9.312 -23.203 -17.469 1 98.06 75 THR A N 1
ATOM 570 C CA . THR A 1 75 ? 9.422 -21.922 -18.156 1 98.06 75 THR A CA 1
ATOM 571 C C . THR A 1 75 ? 9.18 -20.766 -17.203 1 98.06 75 THR A C 1
ATOM 573 O O . THR A 1 75 ? 8.453 -20.922 -16.219 1 98.06 75 THR A O 1
ATOM 576 N N . ARG A 1 76 ? 9.805 -19.656 -17.562 1 97.19 76 ARG A N 1
ATOM 577 C CA . ARG A 1 76 ? 9.539 -18.406 -16.859 1 97.19 76 ARG A CA 1
ATOM 578 C C . ARG A 1 76 ? 9.68 -17.219 -17.812 1 97.19 76 ARG A C 1
ATOM 580 O O . ARG A 1 76 ? 10.281 -17.344 -18.875 1 97.19 76 ARG A O 1
ATOM 587 N N . TYR A 1 77 ? 9.094 -16.141 -17.422 1 98.75 77 TYR A N 1
ATOM 588 C CA . TYR A 1 77 ? 9.219 -14.859 -18.109 1 98.75 77 TYR A CA 1
ATOM 589 C C . TYR A 1 77 ? 9.953 -13.844 -17.25 1 98.75 77 TYR A C 1
ATOM 591 O O . TYR A 1 77 ? 9.75 -13.773 -16.047 1 98.75 77 TYR A O 1
ATOM 599 N N . THR A 1 78 ? 10.859 -13.117 -17.891 1 98.25 78 THR A N 1
ATOM 600 C CA . THR A 1 78 ? 11.594 -12.141 -17.094 1 98.25 78 THR A CA 1
ATOM 601 C C . THR A 1 78 ? 11.742 -10.828 -17.859 1 98.25 78 THR A C 1
ATOM 603 O O . THR A 1 78 ? 11.828 -10.82 -19.094 1 98.25 78 THR A O 1
ATOM 606 N N . VAL A 1 79 ? 11.727 -9.758 -17.141 1 98.56 79 VAL A N 1
ATOM 607 C CA . VAL A 1 79 ? 12.086 -8.445 -17.672 1 98.56 79 VAL A CA 1
ATOM 608 C C . VAL A 1 79 ? 13.594 -8.367 -17.875 1 98.56 79 VAL A C 1
ATOM 610 O O . VAL A 1 79 ? 14.062 -7.82 -18.875 1 98.56 79 VAL A O 1
ATOM 613 N N . MET A 1 80 ? 14.391 -8.914 -16.906 1 97.5 80 MET A N 1
ATOM 614 C CA . MET A 1 80 ? 15.844 -8.961 -17.031 1 97.5 80 MET A CA 1
ATOM 615 C C . MET A 1 80 ? 16.25 -9.719 -18.297 1 97.5 80 MET A C 1
ATOM 617 O O . MET A 1 80 ? 15.711 -10.789 -18.578 1 97.5 80 MET A O 1
ATOM 621 N N . SER A 1 81 ? 17.094 -9.148 -19.062 1 96.75 81 SER A N 1
ATOM 622 C CA . SER A 1 81 ? 17.547 -9.727 -20.312 1 96.75 81 SER A CA 1
ATOM 623 C C . SER A 1 81 ? 19.016 -9.398 -20.578 1 96.75 81 SER A C 1
ATOM 625 O O . SER A 1 81 ? 19.609 -8.586 -19.859 1 96.75 81 SER A O 1
ATOM 627 N N . LYS A 1 82 ? 19.484 -10.117 -21.562 1 96.69 82 LYS A N 1
ATOM 628 C CA . LYS A 1 82 ? 20.844 -9.812 -21.984 1 96.69 82 LYS A CA 1
ATOM 629 C C . LYS A 1 82 ? 20.969 -8.344 -22.375 1 96.69 82 LYS A C 1
ATOM 631 O O . LYS A 1 82 ? 21.984 -7.699 -22.078 1 96.69 82 LYS A O 1
ATOM 636 N N . GLU A 1 83 ? 20.016 -7.844 -23.078 1 97.31 83 GLU A N 1
ATOM 637 C CA . GLU A 1 83 ? 20.031 -6.457 -23.531 1 97.31 83 GLU A CA 1
ATOM 638 C C . GLU A 1 83 ? 20.109 -5.488 -22.359 1 97.31 83 GLU A C 1
ATOM 640 O O . GLU A 1 83 ? 20.859 -4.508 -22.406 1 97.31 83 GLU A O 1
ATOM 645 N N . ILE A 1 84 ? 19.375 -5.75 -21.297 1 97.69 84 ILE A N 1
ATOM 646 C CA . ILE A 1 84 ? 19.375 -4.898 -20.125 1 97.69 84 ILE A CA 1
ATOM 647 C C . ILE A 1 84 ? 20.75 -4.977 -19.438 1 97.69 84 ILE A C 1
ATOM 649 O O . ILE A 1 84 ? 21.312 -3.953 -19.047 1 97.69 84 ILE A O 1
ATOM 653 N N . LEU A 1 85 ? 21.297 -6.176 -19.297 1 97 85 LEU A N 1
ATOM 654 C CA . LEU A 1 85 ? 22.594 -6.348 -18.656 1 97 85 LEU A CA 1
ATOM 655 C C . LEU A 1 85 ? 23.719 -5.727 -19.484 1 97 85 LEU A C 1
ATOM 657 O O . LEU A 1 85 ? 24.703 -5.242 -18.922 1 97 85 LEU A O 1
ATOM 661 N N . ASP A 1 86 ? 23.516 -5.746 -20.797 1 97.19 86 ASP A N 1
ATOM 662 C CA . ASP A 1 86 ? 24.484 -5.062 -21.656 1 97.19 86 ASP A CA 1
ATOM 663 C C . ASP A 1 86 ? 24.406 -3.549 -21.469 1 97.19 86 ASP A C 1
ATOM 665 O O . ASP A 1 86 ? 25.438 -2.863 -21.484 1 97.19 86 ASP A O 1
ATOM 669 N N . LYS A 1 87 ? 23.25 -3.053 -21.312 1 97.31 87 LYS A N 1
ATOM 670 C CA . LYS A 1 87 ? 23.031 -1.62 -21.125 1 97.31 87 LYS A CA 1
ATOM 671 C C . LYS A 1 87 ? 23.484 -1.167 -19.75 1 97.31 87 LYS A C 1
ATOM 673 O O . LYS A 1 87 ? 24 -0.055 -19.594 1 97.31 87 LYS A O 1
ATOM 678 N N . TYR A 1 88 ? 23.25 -2.006 -18.75 1 97.25 88 TYR A N 1
ATOM 679 C CA . TYR A 1 88 ? 23.625 -1.716 -17.375 1 97.25 88 TYR A CA 1
ATOM 680 C C . TYR A 1 88 ? 24.5 -2.824 -16.797 1 97.25 88 TYR A C 1
ATOM 682 O O . TYR A 1 88 ? 24.094 -3.529 -15.875 1 97.25 88 TYR A O 1
ATOM 690 N N . PRO A 1 89 ? 25.766 -2.846 -17.203 1 96.5 89 PRO A N 1
ATOM 691 C CA . PRO A 1 89 ? 26.625 -3.947 -16.75 1 96.5 89 PRO A CA 1
ATOM 692 C C . PRO A 1 89 ? 26.859 -3.941 -15.25 1 96.5 89 PRO A C 1
ATOM 694 O O . PRO A 1 89 ? 27.188 -4.98 -14.664 1 96.5 89 PRO A O 1
ATOM 697 N N . GLU A 1 90 ? 26.609 -2.789 -14.602 1 96.56 90 GLU A N 1
ATOM 698 C CA . GLU A 1 90 ? 26.812 -2.676 -13.164 1 96.56 90 GLU A CA 1
ATOM 699 C C . GLU A 1 90 ? 25.812 -3.523 -12.391 1 96.56 90 GLU A C 1
ATOM 701 O O . GLU A 1 90 ? 26.016 -3.828 -11.211 1 96.56 90 GLU A O 1
ATOM 706 N N . LEU A 1 91 ? 24.734 -3.912 -13.016 1 96.94 91 LEU A N 1
ATOM 707 C CA . LEU A 1 91 ? 23.766 -4.781 -12.367 1 96.94 91 LEU A CA 1
ATOM 708 C C . LEU A 1 91 ? 24.375 -6.137 -12.039 1 96.94 91 LEU A C 1
ATOM 710 O O . LEU A 1 91 ? 23.938 -6.82 -11.117 1 96.94 91 LEU A O 1
ATOM 714 N N . ALA A 1 92 ? 25.391 -6.523 -12.773 1 95.69 92 ALA A N 1
ATOM 715 C CA . ALA A 1 92 ? 26.047 -7.816 -12.578 1 95.69 92 ALA A CA 1
ATOM 716 C C . ALA A 1 92 ? 27.391 -7.652 -11.867 1 95.69 92 ALA A C 1
ATOM 718 O O . ALA A 1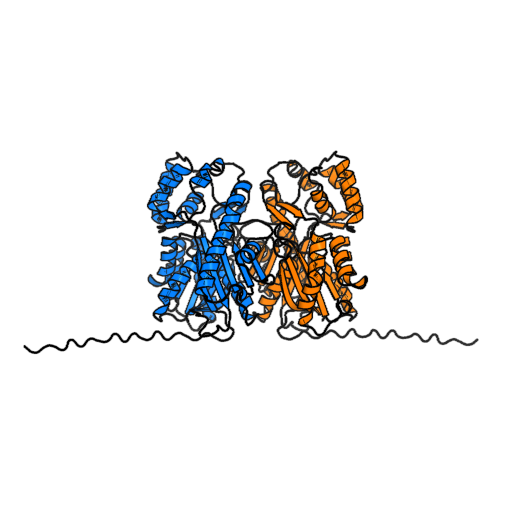 92 ? 28.234 -8.539 -11.93 1 95.69 92 ALA A O 1
ATOM 719 N N . THR A 1 93 ? 27.562 -6.523 -11.211 1 94.94 93 THR A N 1
ATOM 720 C CA . THR A 1 93 ? 28.797 -6.262 -10.461 1 94.94 93 THR A CA 1
ATOM 721 C C . THR A 1 93 ? 28.5 -6.16 -8.969 1 94.94 93 THR A C 1
ATOM 723 O O . THR A 1 93 ? 27.75 -5.281 -8.531 1 94.94 93 THR A O 1
ATOM 726 N N . GLU A 1 94 ? 29.141 -7.059 -8.242 1 92.06 94 GLU A N 1
ATOM 727 C CA . GLU A 1 94 ? 28.938 -7.094 -6.797 1 92.06 94 GLU A CA 1
ATOM 728 C C . GLU A 1 94 ? 29.281 -5.746 -6.16 1 92.06 94 GLU A C 1
ATOM 730 O O . GLU A 1 94 ? 30.266 -5.113 -6.527 1 92.06 94 GLU A O 1
ATOM 735 N N . GLY A 1 95 ? 28.406 -5.25 -5.301 1 91.81 95 GLY A N 1
ATOM 736 C CA . GLY A 1 95 ? 28.703 -4.059 -4.523 1 91.81 95 GLY A CA 1
ATOM 737 C C . GLY A 1 95 ? 28.312 -2.773 -5.223 1 91.81 95 GLY A C 1
ATOM 738 O O . GLY A 1 95 ? 28.422 -1.687 -4.652 1 91.81 95 GLY A O 1
ATOM 739 N N . SER A 1 96 ? 27.812 -2.844 -6.449 1 95.38 96 SER A N 1
ATOM 740 C CA . SER A 1 96 ? 27.422 -1.65 -7.195 1 95.38 96 SER A CA 1
ATOM 741 C C . SER A 1 96 ? 26.094 -1.093 -6.688 1 95.38 96 SER A C 1
ATOM 743 O O . SER A 1 96 ? 25.188 -1.853 -6.359 1 95.38 96 SER A O 1
ATOM 745 N N . ALA A 1 97 ? 26.047 0.239 -6.574 1 96.5 97 ALA A N 1
ATOM 746 C CA . ALA A 1 97 ? 24.797 0.922 -6.25 1 96.5 97 ALA A CA 1
ATOM 747 C C . ALA A 1 97 ? 23.891 1.03 -7.477 1 96.5 97 ALA A C 1
ATOM 749 O O . ALA A 1 97 ? 24.094 1.898 -8.328 1 96.5 97 ALA A O 1
ATOM 750 N N . THR A 1 98 ? 22.812 0.148 -7.504 1 97.44 98 THR A N 1
ATOM 751 C CA . THR A 1 98 ? 22.094 0.029 -8.773 1 97.44 98 THR A CA 1
ATOM 752 C C . THR A 1 98 ? 20.609 0.267 -8.578 1 97.44 98 THR A C 1
ATOM 754 O O . THR A 1 98 ? 19.797 -0.015 -9.469 1 97.44 98 THR A O 1
ATOM 757 N N . ILE A 1 99 ? 20.188 0.809 -7.418 1 97.94 99 ILE A N 1
ATOM 758 C CA . ILE A 1 99 ? 18.766 0.898 -7.121 1 97.94 99 ILE A CA 1
ATOM 759 C C . ILE A 1 99 ? 18.094 1.876 -8.086 1 97.94 99 ILE A C 1
ATOM 761 O O . ILE A 1 99 ? 16.969 1.659 -8.508 1 97.94 99 ILE A O 1
ATOM 765 N N . LYS A 1 100 ? 18.781 2.922 -8.438 1 97.06 100 LYS A N 1
ATOM 766 C CA . LYS A 1 100 ? 18.219 3.875 -9.391 1 97.06 100 LYS A CA 1
ATOM 767 C C . LYS A 1 100 ? 17.969 3.213 -10.742 1 97.06 100 LYS A C 1
ATOM 769 O O . LYS A 1 100 ? 16.891 3.35 -11.312 1 97.06 100 LYS A O 1
ATOM 774 N N . GLN A 1 101 ? 18.953 2.48 -11.273 1 97.62 101 GLN A N 1
ATOM 775 C CA . GLN A 1 101 ? 18.828 1.78 -12.555 1 97.62 101 GLN A CA 1
ATOM 776 C C . GLN A 1 101 ? 17.719 0.722 -12.492 1 97.62 101 GLN A C 1
ATOM 778 O O . GLN A 1 101 ? 16.938 0.58 -13.43 1 97.62 101 GLN A O 1
ATOM 783 N N . LYS A 1 102 ? 17.703 0.039 -11.414 1 98.38 102 LYS A N 1
ATOM 784 C CA . LYS A 1 102 ? 16.688 -0.992 -11.234 1 98.38 102 LYS A CA 1
ATOM 785 C C . LYS A 1 102 ? 15.281 -0.395 -11.305 1 98.38 102 LYS A C 1
ATOM 787 O O . LYS A 1 102 ? 14.391 -0.958 -11.945 1 98.38 102 LYS A O 1
ATOM 792 N N . LEU A 1 103 ? 15.117 0.712 -10.664 1 98.19 103 LEU A N 1
ATOM 793 C CA . LEU A 1 103 ? 13.797 1.332 -10.656 1 98.19 103 LEU A CA 1
ATOM 794 C C . LEU A 1 103 ? 13.461 1.938 -12.016 1 98.19 103 LEU A C 1
ATOM 796 O O . LEU A 1 103 ? 12.297 1.958 -12.422 1 98.19 103 LEU A O 1
ATOM 800 N N . GLU A 1 104 ? 14.469 2.379 -12.734 1 97.44 104 GLU A N 1
ATOM 801 C CA . GLU A 1 104 ? 14.273 2.867 -14.094 1 97.44 104 GLU A CA 1
ATOM 802 C C . GLU A 1 104 ? 13.758 1.759 -15.008 1 97.44 104 GLU A C 1
ATOM 804 O O . GLU A 1 104 ? 13.031 2.025 -15.969 1 97.44 104 GLU A O 1
ATOM 809 N N . ILE A 1 105 ? 14.117 0.552 -14.688 1 98.38 105 ILE A N 1
ATOM 810 C CA . ILE A 1 105 ? 13.695 -0.604 -15.469 1 98.38 105 ILE A CA 1
ATOM 811 C C . ILE A 1 105 ? 12.344 -1.106 -14.945 1 98.38 105 ILE A C 1
ATOM 813 O O . ILE A 1 105 ? 11.406 -1.293 -15.719 1 98.38 105 ILE A O 1
ATOM 817 N N . ALA A 1 106 ? 12.242 -1.25 -13.68 1 98.38 106 ALA A N 1
ATOM 818 C CA . ALA A 1 106 ? 11.117 -1.949 -13.062 1 98.38 106 ALA A CA 1
ATOM 819 C C . ALA A 1 106 ? 9.844 -1.113 -13.141 1 98.38 106 ALA A C 1
ATOM 821 O O . ALA A 1 106 ? 8.766 -1.643 -13.398 1 98.38 106 ALA A O 1
ATOM 822 N N . ASN A 1 107 ? 9.938 0.201 -12.906 1 97.75 107 ASN A N 1
ATOM 823 C CA . ASN A 1 107 ? 8.758 1.057 -12.828 1 97.75 107 ASN A CA 1
ATOM 824 C C . ASN A 1 107 ? 7.941 0.998 -14.117 1 97.75 107 ASN A C 1
ATOM 826 O O . ASN A 1 107 ? 6.746 0.689 -14.086 1 97.75 107 ASN A O 1
ATOM 830 N N . PRO A 1 108 ? 8.555 1.208 -15.25 1 97.56 108 PRO A N 1
ATOM 831 C CA . PRO A 1 108 ? 7.738 1.127 -16.469 1 97.56 108 PRO A CA 1
ATOM 832 C C . PRO A 1 108 ? 7.316 -0.303 -16.797 1 97.56 108 PRO A C 1
ATOM 834 O O . PRO A 1 108 ? 6.23 -0.52 -17.344 1 97.56 108 PRO A O 1
ATOM 837 N N . ALA A 1 109 ? 8.125 -1.294 -16.469 1 98.62 109 ALA A N 1
ATOM 838 C CA . ALA A 1 109 ? 7.816 -2.684 -16.797 1 98.62 109 ALA A CA 1
ATOM 839 C C . ALA A 1 109 ? 6.566 -3.156 -16.062 1 98.62 109 ALA A C 1
ATOM 841 O O . ALA A 1 109 ? 5.711 -3.822 -16.641 1 98.62 109 ALA A O 1
ATOM 842 N N . VAL A 1 110 ? 6.484 -2.805 -14.812 1 98.44 110 VAL A N 1
ATOM 843 C CA . VAL A 1 110 ? 5.348 -3.268 -14.016 1 98.44 110 VAL A CA 1
ATOM 844 C C . VAL A 1 110 ? 4.066 -2.617 -14.531 1 98.44 110 VAL A C 1
ATOM 846 O O . VAL A 1 110 ? 3.014 -3.262 -14.586 1 98.44 110 VAL A O 1
ATOM 849 N N . VAL A 1 111 ? 4.105 -1.34 -14.898 1 98.44 111 VAL A N 1
ATOM 850 C CA . VAL A 1 111 ? 2.918 -0.651 -15.398 1 98.44 111 VAL A CA 1
ATOM 851 C C . VAL A 1 111 ? 2.514 -1.23 -16.75 1 98.44 111 VAL A C 1
ATOM 853 O O . VAL A 1 111 ? 1.325 -1.432 -17.016 1 98.44 111 VAL A O 1
ATOM 856 N N . GLU A 1 112 ? 3.504 -1.505 -17.578 1 98.81 112 GLU A N 1
ATOM 857 C CA . GLU A 1 112 ? 3.217 -2.078 -18.891 1 98.81 112 GLU A CA 1
ATOM 858 C C . GLU A 1 112 ? 2.537 -3.438 -18.766 1 98.81 112 GLU A C 1
ATOM 860 O O . GLU A 1 112 ? 1.521 -3.693 -19.406 1 98.81 112 GLU A O 1
ATOM 865 N N . MET A 1 113 ? 3.07 -4.281 -17.938 1 98.94 113 MET A N 1
ATOM 866 C CA . MET A 1 113 ? 2.482 -5.602 -17.75 1 98.94 113 MET A CA 1
ATOM 867 C C . MET A 1 113 ? 1.098 -5.496 -17.125 1 98.94 113 MET A C 1
ATOM 869 O O . MET A 1 113 ? 0.169 -6.195 -17.531 1 98.94 113 MET A O 1
ATOM 873 N N . ALA A 1 114 ? 0.969 -4.621 -16.141 1 98.94 114 ALA A N 1
ATOM 874 C CA . ALA A 1 114 ? -0.329 -4.391 -15.508 1 98.94 114 ALA A CA 1
ATOM 875 C C . ALA A 1 114 ? -1.361 -3.93 -16.531 1 98.94 114 ALA A C 1
ATOM 877 O O . ALA A 1 114 ? -2.504 -4.391 -16.516 1 98.94 114 ALA A O 1
ATOM 878 N N . THR A 1 115 ? -0.956 -3.014 -17.375 1 98.94 115 THR A N 1
ATOM 879 C CA . THR A 1 115 ? -1.844 -2.488 -18.406 1 98.94 115 THR A CA 1
ATOM 880 C C . THR A 1 115 ? -2.289 -3.598 -19.359 1 98.94 115 THR A C 1
ATOM 882 O O . THR A 1 115 ? -3.482 -3.744 -19.625 1 98.94 115 THR A O 1
ATOM 885 N N . ASN A 1 116 ? -1.349 -4.375 -19.781 1 98.94 116 ASN A N 1
ATOM 886 C CA . ASN A 1 116 ? -1.662 -5.445 -20.719 1 98.94 116 ASN A CA 1
ATOM 887 C C . ASN A 1 116 ? -2.557 -6.508 -20.078 1 98.94 116 ASN A C 1
ATOM 889 O O . ASN A 1 116 ? -3.486 -7 -20.719 1 98.94 116 ASN A O 1
ATOM 893 N N . ALA A 1 117 ? -2.264 -6.883 -18.875 1 98.94 117 ALA A N 1
ATOM 894 C CA . ALA A 1 117 ? -3.123 -7.84 -18.172 1 98.94 117 ALA A CA 1
ATOM 895 C C . ALA A 1 117 ? -4.535 -7.285 -18 1 98.94 117 ALA A C 1
ATOM 897 O O . ALA A 1 117 ? -5.516 -8.008 -18.172 1 98.94 117 ALA A O 1
ATOM 898 N N . SER A 1 118 ? -4.633 -6.004 -17.672 1 98.94 118 SER A N 1
ATOM 899 C CA . SER A 1 118 ? -5.922 -5.355 -17.469 1 98.94 118 SER A CA 1
ATOM 900 C C . SER A 1 118 ? -6.719 -5.273 -18.766 1 98.94 118 SER A C 1
ATOM 902 O O . SER A 1 118 ? -7.934 -5.488 -18.766 1 98.94 118 SER A O 1
ATOM 904 N N . LEU A 1 119 ? -6.012 -4.938 -19.812 1 98.94 119 LEU A N 1
ATOM 905 C CA . LEU A 1 119 ? -6.684 -4.879 -21.094 1 98.94 119 LEU A CA 1
ATOM 906 C C . LEU A 1 119 ? -7.234 -6.25 -21.484 1 98.94 119 LEU A C 1
ATOM 908 O O . LEU A 1 119 ? -8.359 -6.355 -21.984 1 98.94 119 LEU A O 1
ATOM 912 N N . ALA A 1 120 ? -6.441 -7.309 -21.281 1 98.94 120 ALA A N 1
ATOM 913 C CA . ALA A 1 120 ? -6.918 -8.664 -21.547 1 98.94 120 ALA A CA 1
ATOM 914 C C . ALA A 1 120 ? -8.133 -9 -20.688 1 98.94 120 ALA A C 1
ATOM 916 O O . ALA A 1 120 ? -9.086 -9.617 -21.156 1 98.94 120 ALA A O 1
ATOM 917 N N . CYS A 1 121 ? -8.102 -8.609 -19.469 1 98.88 121 CYS A N 1
ATOM 918 C CA . CYS A 1 121 ? -9.18 -8.852 -18.531 1 98.88 121 CYS A CA 1
ATOM 919 C C . CYS A 1 121 ? -10.445 -8.125 -18.938 1 98.88 121 CYS A C 1
ATOM 921 O O . CYS A 1 121 ? -11.539 -8.695 -18.906 1 98.88 121 CYS A O 1
ATOM 923 N N . ILE A 1 122 ? -10.305 -6.867 -19.297 1 98.88 122 ILE A N 1
ATOM 924 C CA . ILE A 1 122 ? -11.43 -6.043 -19.703 1 98.88 122 ILE A CA 1
ATOM 925 C C . ILE A 1 122 ? -12.055 -6.621 -20.984 1 98.88 122 ILE A C 1
ATOM 927 O O . ILE A 1 122 ? -13.273 -6.656 -21.109 1 98.88 122 ILE A O 1
ATOM 931 N N . LYS A 1 123 ? -11.203 -7.047 -21.875 1 98.69 123 LYS A N 1
ATOM 932 C CA . LYS A 1 123 ? -11.695 -7.691 -23.094 1 98.69 123 LYS A CA 1
ATOM 933 C C . LYS A 1 123 ? -12.539 -8.914 -22.75 1 98.69 123 LYS A C 1
ATOM 935 O O . LYS A 1 123 ? -13.625 -9.102 -23.312 1 98.69 123 LYS A O 1
ATOM 940 N N . GLU A 1 124 ? -12.062 -9.688 -21.859 1 98.19 124 GLU A N 1
ATOM 941 C CA . GLU A 1 124 ? -12.836 -10.859 -21.438 1 98.19 124 GLU A CA 1
ATOM 942 C C . GLU A 1 124 ? -14.141 -10.453 -20.766 1 98.19 124 GLU A C 1
ATOM 944 O O . GLU A 1 124 ? -15.18 -11.086 -20.984 1 98.19 124 GLU A O 1
ATOM 949 N N . TRP A 1 125 ? -14.023 -9.508 -19.938 1 98.44 125 TRP A N 1
ATOM 950 C CA . TRP A 1 125 ? -15.18 -9 -19.188 1 98.44 125 TRP A CA 1
ATOM 951 C C . TRP A 1 125 ? -16.281 -8.555 -20.141 1 98.44 125 TRP A C 1
ATOM 953 O O . TRP A 1 125 ? -17.469 -8.773 -19.891 1 98.44 125 TRP A O 1
ATOM 963 N N . GLY A 1 126 ? -15.883 -7.863 -21.219 1 98.06 126 GLY A N 1
ATOM 964 C CA . GLY A 1 126 ? -16.812 -7.516 -22.281 1 98.06 126 GLY A CA 1
ATOM 965 C C . GLY A 1 126 ? -17.547 -6.215 -22.031 1 98.06 126 GLY A C 1
ATOM 966 O O . GLY A 1 126 ? -18.547 -5.922 -22.688 1 98.06 126 GLY A O 1
ATOM 967 N N . ARG A 1 127 ? -17.172 -5.484 -21.062 1 97.81 127 ARG A N 1
ATOM 968 C CA . ARG A 1 127 ? -17.75 -4.172 -20.797 1 97.81 127 ARG A CA 1
ATOM 969 C C . ARG A 1 127 ? -16.703 -3.068 -20.969 1 97.81 127 ARG A C 1
ATOM 971 O O . ARG A 1 127 ? -15.5 -3.342 -20.984 1 97.81 127 ARG A O 1
ATOM 978 N N . PRO A 1 128 ? -17.219 -1.825 -21.109 1 97.94 128 PRO A N 1
ATOM 979 C CA . PRO A 1 128 ? -16.266 -0.725 -21.281 1 97.94 128 PRO A CA 1
ATOM 980 C C . PRO A 1 128 ? -15.406 -0.485 -20.047 1 97.94 128 PRO A C 1
ATOM 982 O O . PRO A 1 128 ? -15.891 -0.61 -18.906 1 97.94 128 PRO A O 1
ATOM 985 N N . ALA A 1 129 ? -14.203 -0.071 -20.266 1 98.5 129 ALA A N 1
ATOM 986 C CA . ALA A 1 129 ? -13.266 0.226 -19.188 1 98.5 129 ALA A CA 1
ATOM 987 C C . ALA A 1 129 ? -13.836 1.282 -18.234 1 98.5 129 ALA A C 1
ATOM 989 O O . ALA A 1 129 ? -13.57 1.26 -17.031 1 98.5 129 ALA A O 1
ATOM 990 N N . GLN A 1 130 ? -14.672 2.145 -18.719 1 97.75 130 GLN A N 1
ATOM 991 C CA . GLN A 1 130 ? -15.234 3.256 -17.953 1 97.75 130 GLN A CA 1
ATOM 992 C C . GLN A 1 130 ? -16.188 2.758 -16.875 1 97.75 130 GLN A C 1
ATOM 994 O O . GLN A 1 130 ? -16.562 3.506 -15.969 1 97.75 130 GLN A O 1
ATOM 999 N N . ASP A 1 131 ? -16.625 1.513 -16.984 1 98.31 131 ASP A N 1
ATOM 1000 C CA . ASP A 1 131 ? -17.516 0.931 -15.984 1 98.31 131 ASP A CA 1
ATOM 1001 C C . ASP A 1 131 ? -16.734 0.529 -14.734 1 98.31 131 ASP A C 1
ATOM 1003 O O . ASP A 1 131 ? -17.328 0.259 -13.688 1 98.31 131 ASP A O 1
ATOM 1007 N N . ILE A 1 132 ? -15.43 0.519 -14.859 1 98.88 132 ILE A N 1
ATOM 1008 C CA . ILE A 1 132 ? -14.602 0.243 -13.695 1 98.88 132 ILE A CA 1
ATOM 1009 C C . ILE A 1 132 ? -14.695 1.408 -12.711 1 98.88 132 ILE A C 1
ATOM 1011 O O . ILE A 1 132 ? -14.5 2.564 -13.086 1 98.88 132 ILE A O 1
ATOM 1015 N N . THR A 1 133 ? -14.945 1.079 -11.5 1 98.81 133 THR A N 1
ATOM 1016 C CA . THR A 1 133 ? -15.188 2.121 -10.5 1 98.81 133 THR A CA 1
ATOM 1017 C C . THR A 1 133 ? -14.039 2.18 -9.5 1 98.81 133 THR A C 1
ATOM 1019 O O . THR A 1 133 ? -13.852 3.191 -8.82 1 98.81 133 THR A O 1
ATOM 1022 N N . HIS A 1 134 ? -13.344 1.075 -9.328 1 98.88 134 HIS A N 1
ATOM 1023 C CA . HIS A 1 134 ? -12.25 0.979 -8.375 1 98.88 134 HIS A CA 1
ATOM 1024 C C . HIS A 1 134 ? -11.062 0.223 -8.961 1 98.88 134 HIS A C 1
ATOM 1026 O O . HIS A 1 134 ? -11.242 -0.684 -9.781 1 98.88 134 HIS A O 1
ATOM 1032 N N . ILE A 1 135 ? -9.898 0.582 -8.523 1 98.88 135 ILE A N 1
ATOM 1033 C CA . ILE A 1 135 ? -8.68 -0.191 -8.75 1 98.88 135 ILE A CA 1
ATOM 1034 C C . ILE A 1 135 ? -8.094 -0.631 -7.414 1 98.88 135 ILE A C 1
ATOM 1036 O O . ILE A 1 135 ? -7.992 0.166 -6.48 1 98.88 135 ILE A O 1
ATOM 1040 N N . VAL A 1 136 ? -7.816 -1.877 -7.258 1 98.94 136 VAL A N 1
ATOM 1041 C CA . VAL A 1 136 ? -6.887 -2.387 -6.254 1 98.94 136 VAL A CA 1
ATOM 1042 C C . VAL A 1 136 ? -5.582 -2.807 -6.93 1 98.94 136 VAL A C 1
ATOM 1044 O O . VAL A 1 136 ? -5.566 -3.73 -7.746 1 98.94 136 VAL A O 1
ATOM 1047 N N . TYR A 1 137 ? -4.551 -2.119 -6.648 1 98.88 137 TYR A N 1
ATOM 1048 C CA . TYR A 1 137 ? -3.266 -2.311 -7.312 1 98.88 137 TYR A CA 1
ATOM 1049 C C . TYR A 1 137 ? -2.244 -2.922 -6.355 1 98.88 137 TYR A C 1
ATOM 1051 O O . TYR A 1 137 ? -1.952 -2.352 -5.305 1 98.88 137 TYR A O 1
ATOM 1059 N N . VAL A 1 138 ? -1.652 -4.098 -6.727 1 98.81 138 VAL A N 1
ATOM 1060 C CA . VAL A 1 138 ? -0.711 -4.828 -5.883 1 98.81 138 VAL A CA 1
ATOM 1061 C C . VAL A 1 138 ? 0.638 -4.941 -6.59 1 98.81 138 VAL A C 1
ATOM 1063 O O . VAL A 1 138 ? 0.724 -5.48 -7.691 1 98.81 138 VAL A O 1
ATOM 1066 N N . SER A 1 139 ? 1.671 -4.48 -5.906 1 98.25 139 SER A N 1
ATOM 1067 C CA . SER A 1 139 ? 3.014 -4.664 -6.449 1 98.25 139 SER A CA 1
ATOM 1068 C C . SER A 1 139 ? 4.074 -4.543 -5.359 1 98.25 139 SER A C 1
ATOM 1070 O O . SER A 1 139 ? 3.926 -3.748 -4.43 1 98.25 139 SER A O 1
ATOM 1072 N N . SER A 1 140 ? 5.098 -5.312 -5.457 1 97.12 140 SER A N 1
ATOM 1073 C CA . SER A 1 140 ? 6.289 -5.195 -4.621 1 97.12 140 SER A CA 1
ATOM 1074 C C . SER A 1 140 ? 7.504 -4.785 -5.449 1 97.12 140 SER A C 1
ATOM 1076 O O . SER A 1 140 ? 8.648 -5.004 -5.035 1 97.12 140 SER A O 1
ATOM 1078 N N . SER A 1 141 ? 7.266 -4.16 -6.656 1 97.38 141 SER A N 1
ATOM 1079 C CA . SER A 1 141 ? 8.352 -4.016 -7.621 1 97.38 141 SER A CA 1
ATOM 1080 C C . SER A 1 141 ? 8.508 -2.566 -8.062 1 97.38 141 SER A C 1
ATOM 1082 O O . SER A 1 141 ? 9.18 -2.285 -9.055 1 97.38 141 SER A O 1
ATOM 1084 N N . GLU A 1 142 ? 7.891 -1.666 -7.383 1 96.19 142 GLU A N 1
ATOM 1085 C CA . GLU A 1 142 ? 8.039 -0.252 -7.715 1 96.19 142 GLU A CA 1
ATOM 1086 C C . GLU A 1 142 ? 8.055 0.614 -6.461 1 96.19 142 GLU A C 1
ATOM 1088 O O . GLU A 1 142 ? 7.504 0.225 -5.426 1 96.19 142 GLU A O 1
ATOM 1093 N N . ILE A 1 143 ? 8.758 1.702 -6.543 1 96.31 143 ILE A N 1
ATOM 1094 C CA . ILE A 1 143 ? 8.859 2.682 -5.469 1 96.31 143 ILE A CA 1
ATOM 1095 C C . ILE A 1 143 ? 8.828 4.094 -6.047 1 96.31 143 ILE A C 1
ATOM 1097 O O . ILE A 1 143 ? 9.867 4.641 -6.426 1 96.31 143 ILE A O 1
ATOM 1101 N N . ARG A 1 144 ? 7.66 4.691 -5.973 1 95 144 ARG A N 1
ATOM 1102 C CA . ARG A 1 144 ? 7.488 6.035 -6.523 1 95 144 ARG A CA 1
ATOM 1103 C C . ARG A 1 144 ? 6.18 6.656 -6.055 1 95 144 ARG A C 1
ATOM 1105 O O . ARG A 1 144 ? 5.285 5.953 -5.578 1 95 144 ARG A O 1
ATOM 1112 N N . LEU A 1 145 ? 6.105 7.934 -6.164 1 95.12 145 LEU A N 1
ATOM 1113 C CA . LEU A 1 145 ? 4.895 8.734 -6.035 1 95.12 145 LEU A CA 1
ATOM 1114 C C . LEU A 1 145 ? 4.672 9.586 -7.281 1 95.12 145 LEU A C 1
ATOM 1116 O O . LEU A 1 145 ? 5.582 10.289 -7.73 1 95.12 145 LEU A O 1
ATOM 1120 N N . PRO A 1 146 ? 3.537 9.602 -7.91 1 96.19 146 PRO A N 1
ATOM 1121 C CA . PRO A 1 146 ? 2.439 8.664 -7.664 1 96.19 146 PRO A CA 1
ATOM 1122 C C . PRO A 1 146 ? 2.795 7.23 -8.039 1 96.19 146 PRO A C 1
ATOM 1124 O O . PRO A 1 146 ? 3.811 6.992 -8.695 1 96.19 146 PRO A O 1
ATOM 1127 N N . GLY A 1 147 ? 2.027 6.324 -7.582 1 95.81 147 GLY A N 1
ATOM 1128 C CA . GLY A 1 147 ? 2.266 4.906 -7.797 1 95.81 147 GLY A CA 1
ATOM 1129 C C . GLY A 1 147 ? 1.704 4.402 -9.117 1 95.81 147 GLY A C 1
ATOM 1130 O O . GLY A 1 147 ? 1.146 5.176 -9.891 1 95.81 147 GLY A O 1
ATOM 1131 N N . GLY A 1 148 ? 1.925 3.102 -9.352 1 96.88 148 GLY A N 1
ATOM 1132 C CA . GLY A 1 148 ? 1.494 2.465 -10.586 1 96.88 148 GLY A CA 1
ATOM 1133 C C . GLY A 1 148 ? -0.009 2.506 -10.789 1 96.88 148 GLY A C 1
ATOM 1134 O O . GLY A 1 148 ? -0.492 2.43 -11.922 1 96.88 148 GLY A O 1
ATOM 1135 N N . ASP A 1 149 ? -0.744 2.621 -9.695 1 97.25 149 ASP A N 1
ATOM 1136 C CA . ASP A 1 149 ? -2.199 2.695 -9.781 1 97.25 149 ASP A CA 1
ATOM 1137 C C . ASP A 1 149 ? -2.643 3.875 -10.641 1 97.25 149 ASP A C 1
ATOM 1139 O O . ASP A 1 149 ? -3.523 3.734 -11.492 1 97.25 149 ASP A O 1
ATOM 1143 N N . LEU A 1 150 ? -2.035 5.035 -10.414 1 97.38 150 LEU A N 1
ATOM 1144 C CA . LEU A 1 150 ? -2.402 6.219 -11.18 1 97.38 150 LEU A CA 1
ATOM 1145 C C . LEU A 1 150 ? -1.985 6.07 -12.641 1 97.38 150 LEU A C 1
ATOM 1147 O O . LEU A 1 150 ? -2.744 6.426 -13.547 1 97.38 150 LEU A O 1
ATOM 1151 N N . TYR A 1 151 ? -0.782 5.551 -12.867 1 97.19 151 TYR A N 1
ATOM 1152 C CA . TYR A 1 151 ? -0.316 5.332 -14.234 1 97.19 151 TYR A CA 1
ATOM 1153 C C . TYR A 1 151 ? -1.22 4.348 -14.969 1 97.19 151 TYR A C 1
ATOM 1155 O O . TYR A 1 151 ? -1.544 4.547 -16.141 1 97.19 151 TYR A O 1
ATOM 1163 N N . LEU A 1 152 ? -1.594 3.34 -14.266 1 98.25 152 LEU A N 1
ATOM 1164 C CA . LEU A 1 152 ? -2.492 2.355 -14.859 1 98.25 152 LEU A CA 1
ATOM 1165 C C . LEU A 1 152 ? -3.824 2.992 -15.242 1 98.25 152 LEU A C 1
ATOM 1167 O O . LEU A 1 152 ? -4.332 2.766 -16.344 1 98.25 152 LEU A O 1
ATOM 1171 N N . ALA A 1 153 ? -4.445 3.734 -14.312 1 97.94 153 ALA A N 1
ATOM 1172 C CA . ALA A 1 153 ? -5.719 4.398 -14.586 1 97.94 153 ALA A CA 1
ATOM 1173 C C . ALA A 1 153 ? -5.633 5.258 -15.844 1 97.94 153 ALA A C 1
ATOM 1175 O O . ALA A 1 153 ? -6.539 5.238 -16.672 1 97.94 153 ALA A O 1
ATOM 1176 N N . ASN A 1 154 ? -4.527 5.949 -15.945 1 96.62 154 ASN A N 1
ATOM 1177 C CA . ASN A 1 154 ? -4.316 6.812 -17.094 1 96.62 154 ASN A CA 1
ATOM 1178 C C . ASN A 1 154 ? -4.184 6 -18.391 1 96.62 154 ASN A C 1
ATOM 1180 O O . ASN A 1 154 ? -4.797 6.336 -19.406 1 96.62 154 ASN A O 1
ATOM 1184 N N . GLU A 1 155 ? -3.373 4.965 -18.359 1 97.38 155 GLU A N 1
ATOM 1185 C CA . GLU A 1 155 ? -3.107 4.152 -19.531 1 97.38 155 GLU A CA 1
ATOM 1186 C C . GLU A 1 155 ? -4.375 3.463 -20.031 1 97.38 155 GLU A C 1
ATOM 1188 O O . GLU A 1 155 ? -4.559 3.27 -21.234 1 97.38 155 GLU A O 1
ATOM 1193 N N . LEU A 1 156 ? -5.25 3.133 -19.094 1 98.38 156 LEU A N 1
ATOM 1194 C CA . LEU A 1 156 ? -6.473 2.422 -19.453 1 98.38 156 LEU A CA 1
ATOM 1195 C C . LEU A 1 156 ? -7.566 3.398 -19.875 1 98.38 156 LEU A C 1
ATOM 1197 O O . LEU A 1 156 ? -8.617 2.984 -20.359 1 98.38 156 LEU A O 1
ATOM 1201 N N . GLY A 1 157 ? -7.352 4.691 -19.641 1 97.19 157 GLY A N 1
ATOM 1202 C CA . GLY A 1 157 ? -8.367 5.684 -19.953 1 97.19 157 GLY A CA 1
ATOM 1203 C C . GLY A 1 157 ? -9.57 5.617 -19.031 1 97.19 157 GLY A C 1
ATOM 1204 O O . GLY A 1 157 ? -10.711 5.797 -19.469 1 97.19 157 GLY A O 1
ATOM 1205 N N . LEU A 1 158 ? -9.344 5.316 -17.766 1 98.25 158 LEU A N 1
ATOM 1206 C CA . LEU A 1 158 ? -10.453 5.238 -16.812 1 98.25 158 LEU A CA 1
ATOM 1207 C C . LEU A 1 158 ? -10.961 6.629 -16.453 1 98.25 158 LEU A C 1
ATOM 1209 O O . LEU A 1 158 ? -10.305 7.629 -16.734 1 98.25 158 LEU A O 1
ATOM 1213 N N . ARG A 1 159 ? -12.156 6.609 -15.859 1 97.88 159 ARG A N 1
ATOM 1214 C CA . ARG A 1 159 ? -12.688 7.871 -15.359 1 97.88 159 ARG A CA 1
ATOM 1215 C C . ARG A 1 159 ? -11.781 8.461 -14.289 1 97.88 159 ARG A C 1
ATOM 1217 O O . ARG A 1 159 ? -11.188 7.73 -13.492 1 97.88 159 ARG A O 1
ATOM 1224 N N . SER A 1 160 ? -11.766 9.75 -14.172 1 97 160 SER A N 1
ATOM 1225 C CA . SER A 1 160 ? -10.867 10.43 -13.242 1 97 160 SER A CA 1
ATOM 1226 C C . SER A 1 160 ? -11.297 10.219 -11.797 1 97 160 SER A C 1
ATOM 1228 O O . SER A 1 160 ? -10.539 10.5 -10.867 1 97 160 SER A O 1
ATOM 1230 N N . ASP A 1 161 ? -12.5 9.758 -11.602 1 97.5 161 ASP A N 1
ATOM 1231 C CA . ASP A 1 161 ? -12.977 9.547 -10.234 1 97.5 161 ASP A CA 1
ATOM 1232 C C . ASP A 1 161 ? -12.914 8.07 -9.852 1 97.5 161 ASP A C 1
ATOM 1234 O O . ASP A 1 161 ? -13.602 7.641 -8.922 1 97.5 161 ASP A O 1
ATOM 1238 N N . VAL A 1 162 ? -12.156 7.25 -10.641 1 98.38 162 VAL A N 1
ATOM 1239 C CA . VAL A 1 162 ? -11.93 5.875 -10.211 1 98.38 162 VAL A CA 1
ATOM 1240 C C . VAL A 1 162 ? -11.219 5.867 -8.852 1 98.38 162 VAL A C 1
ATOM 1242 O O . VAL A 1 162 ? -10.227 6.578 -8.664 1 98.38 162 VAL A O 1
ATOM 1245 N N . SER A 1 163 ? -11.75 5.152 -7.898 1 98.38 163 SER A N 1
ATOM 1246 C CA . SER A 1 163 ? -11.125 5.047 -6.586 1 98.38 163 SER A CA 1
ATOM 1247 C C . SER A 1 163 ? -9.984 4.031 -6.594 1 98.38 163 SER A C 1
ATOM 1249 O O . SER A 1 163 ? -10.141 2.926 -7.113 1 98.38 163 SER A O 1
ATOM 1251 N N . ARG A 1 164 ? -8.898 4.398 -6.02 1 98.44 164 ARG A N 1
ATOM 1252 C CA . ARG A 1 164 ? -7.727 3.531 -6.109 1 98.44 164 ARG A CA 1
ATOM 1253 C C . ARG A 1 164 ? -7.223 3.15 -4.723 1 98.44 164 ARG A C 1
ATOM 1255 O O . ARG A 1 164 ? -7.219 3.979 -3.807 1 98.44 164 ARG A O 1
ATOM 1262 N N . VAL A 1 165 ? -6.875 1.898 -4.527 1 98.5 165 VAL A N 1
ATOM 1263 C CA . VAL A 1 165 ? -6.234 1.335 -3.344 1 98.5 165 VAL A CA 1
ATOM 1264 C C . VAL A 1 165 ? -4.91 0.68 -3.734 1 98.5 165 VAL A C 1
ATOM 1266 O O . VAL A 1 165 ? -4.891 -0.281 -4.508 1 98.5 165 VAL A O 1
ATOM 1269 N N . MET A 1 166 ? -3.9 1.19 -3.217 1 97.25 166 MET A N 1
ATOM 1270 C CA . MET A 1 166 ? -2.572 0.688 -3.557 1 97.25 166 MET A CA 1
ATOM 1271 C C . MET A 1 166 ? -2.027 -0.201 -2.443 1 97.25 166 MET A C 1
ATOM 1273 O O . MET A 1 166 ? -1.872 0.245 -1.306 1 97.25 166 MET A O 1
ATOM 1277 N N . LEU A 1 167 ? -1.75 -1.47 -2.754 1 97.75 167 LEU A N 1
ATOM 1278 C CA . LEU A 1 167 ? -1.155 -2.449 -1.851 1 97.75 167 LEU A CA 1
ATOM 1279 C C . LEU A 1 167 ? 0.279 -2.766 -2.262 1 97.75 167 LEU A C 1
ATOM 1281 O O . LEU A 1 167 ? 0.504 -3.484 -3.24 1 97.75 167 LEU A O 1
ATOM 1285 N N . TYR A 1 168 ? 1.245 -2.307 -1.465 1 91.81 168 TYR A N 1
ATOM 1286 C CA . TYR A 1 168 ? 2.643 -2.438 -1.864 1 91.81 168 TYR A CA 1
ATOM 1287 C C . TYR A 1 168 ? 3.41 -3.314 -0.883 1 91.81 168 TYR A C 1
ATOM 1289 O O . TYR A 1 168 ? 3.105 -3.334 0.312 1 91.81 168 TYR A O 1
ATOM 1297 N N . PHE A 1 169 ? 4.336 -4.07 -1.421 1 94.94 169 PHE A N 1
ATOM 1298 C CA . PHE A 1 169 ? 5.363 -4.805 -0.693 1 94.94 169 PHE A CA 1
ATOM 1299 C C . PHE A 1 169 ? 4.742 -5.852 0.221 1 94.94 169 PHE A C 1
ATOM 1301 O O . PHE A 1 169 ? 5.102 -5.949 1.396 1 94.94 169 PHE A O 1
ATOM 1308 N N . LEU A 1 170 ? 3.822 -6.555 -0.377 1 96.69 170 LEU A N 1
ATOM 1309 C CA . LEU A 1 170 ? 3.195 -7.656 0.343 1 96.69 170 LEU A CA 1
ATOM 1310 C C . LEU A 1 170 ? 3.873 -8.984 0.005 1 96.69 170 LEU A C 1
ATOM 1312 O O . LEU A 1 170 ? 3.854 -9.914 0.809 1 96.69 170 LEU A O 1
ATOM 1316 N N . GLY A 1 171 ? 4.398 -9.086 -1.201 1 95.38 171 GLY A N 1
ATOM 1317 C CA . GLY A 1 171 ? 4.977 -10.344 -1.664 1 95.38 171 GLY A CA 1
ATOM 1318 C C . GLY A 1 171 ? 3.934 -11.344 -2.129 1 95.38 171 GLY A C 1
ATOM 1319 O O . GLY A 1 171 ? 2.945 -10.969 -2.762 1 95.38 171 GLY A O 1
ATOM 1320 N N . CYS A 1 172 ? 4.133 -12.586 -1.891 1 96.88 172 CYS A N 1
ATOM 1321 C CA . CYS A 1 172 ? 3.406 -13.688 -2.506 1 96.88 172 CYS A CA 1
ATOM 1322 C C . CYS A 1 172 ? 1.961 -13.719 -2.023 1 96.88 172 CYS A C 1
ATOM 1324 O O . CYS A 1 172 ? 1.078 -14.219 -2.727 1 96.88 172 CYS A O 1
ATOM 1326 N N . TYR A 1 173 ? 1.699 -13.234 -0.884 1 97.88 173 TYR A N 1
ATOM 1327 C CA . TYR A 1 173 ? 0.319 -13.32 -0.422 1 97.88 173 TYR A CA 1
ATOM 1328 C C . TYR A 1 173 ? -0.501 -12.141 -0.918 1 97.88 173 TYR A C 1
ATOM 1330 O O . TYR A 1 173 ? -1.714 -12.078 -0.7 1 97.88 173 TYR A O 1
ATOM 1338 N N . GLY A 1 174 ? 0.139 -11.234 -1.638 1 98.5 174 GLY A N 1
ATOM 1339 C CA . GLY A 1 174 ? -0.483 -9.992 -2.068 1 98.5 174 GLY A CA 1
ATOM 1340 C C . GLY A 1 174 ? -1.709 -10.203 -2.938 1 98.5 174 GLY A C 1
ATOM 1341 O O . GLY A 1 174 ? -2.66 -9.422 -2.883 1 98.5 174 GLY A O 1
ATOM 1342 N N . GLY A 1 175 ? -1.67 -11.219 -3.795 1 98.81 175 GLY A N 1
ATOM 1343 C CA . GLY A 1 175 ? -2.816 -11.492 -4.645 1 98.81 175 GLY A CA 1
ATOM 1344 C C . GLY A 1 175 ? -4.078 -11.805 -3.863 1 98.81 175 GLY A C 1
ATOM 1345 O O . GLY A 1 175 ? -5.148 -11.273 -4.16 1 98.81 175 GLY A O 1
ATOM 1346 N N . VAL A 1 176 ? -3.979 -12.625 -2.844 1 98.88 176 VAL A N 1
ATOM 1347 C CA . VAL A 1 176 ? -5.145 -13.023 -2.059 1 98.88 176 VAL A CA 1
ATOM 1348 C C . VAL A 1 176 ? -5.578 -11.867 -1.159 1 98.88 176 VAL A C 1
ATOM 1350 O O . VAL A 1 176 ? -6.773 -11.672 -0.917 1 98.88 176 VAL A O 1
ATOM 1353 N N . THR A 1 177 ? -4.605 -11.102 -0.669 1 98.81 177 THR A N 1
ATOM 1354 C CA . THR A 1 177 ? -4.969 -9.875 0.031 1 98.81 177 THR A CA 1
ATOM 1355 C C . THR A 1 177 ? -5.781 -8.953 -0.878 1 98.81 177 THR A C 1
ATOM 1357 O O . THR A 1 177 ? -6.77 -8.359 -0.446 1 98.81 177 THR A O 1
ATOM 1360 N N . GLY A 1 178 ? -5.293 -8.844 -2.115 1 98.88 178 GLY A N 1
ATOM 1361 C CA . GLY A 1 178 ? -6.047 -8.07 -3.088 1 98.88 178 GLY A CA 1
ATOM 1362 C C . GLY A 1 178 ? -7.477 -8.547 -3.256 1 98.88 178 GLY A C 1
ATOM 1363 O O . GLY A 1 178 ? -8.398 -7.734 -3.33 1 98.88 178 GLY A O 1
ATOM 1364 N N . LEU A 1 179 ? -7.703 -9.836 -3.262 1 98.94 179 LEU A N 1
ATOM 1365 C CA . LEU A 1 179 ? -9.047 -10.398 -3.357 1 98.94 179 LEU A CA 1
ATOM 1366 C C . LEU A 1 179 ? -9.883 -10.016 -2.145 1 98.94 179 LEU A C 1
ATOM 1368 O O . LEU A 1 179 ? -11.047 -9.625 -2.289 1 98.94 179 LEU A O 1
ATOM 1372 N N . ARG A 1 180 ? -9.305 -10.102 -0.955 1 98.81 180 ARG A N 1
ATOM 1373 C CA . ARG A 1 180 ? -10.016 -9.781 0.278 1 98.81 180 ARG A CA 1
ATOM 1374 C C . ARG A 1 180 ? -10.453 -8.32 0.291 1 98.81 180 ARG A C 1
ATOM 1376 O O . ARG A 1 180 ? -11.609 -8.023 0.585 1 98.81 180 ARG A O 1
ATOM 1383 N N . VAL A 1 181 ? -9.57 -7.457 -0.107 1 98.81 181 VAL A N 1
ATOM 1384 C CA . VAL A 1 181 ? -9.859 -6.027 -0.111 1 98.81 181 VAL A CA 1
ATOM 1385 C C . VAL A 1 181 ? -10.898 -5.715 -1.186 1 98.81 181 VAL A C 1
ATOM 1387 O O . VAL A 1 181 ? -11.867 -4.992 -0.932 1 98.81 181 VAL A O 1
ATOM 1390 N N . ALA A 1 182 ? -10.734 -6.27 -2.357 1 98.88 182 ALA A N 1
ATOM 1391 C CA . ALA A 1 182 ? -11.68 -6.055 -3.449 1 98.88 182 ALA A CA 1
ATOM 1392 C C . ALA A 1 182 ? -13.07 -6.566 -3.082 1 98.88 182 ALA A C 1
ATOM 1394 O O . ALA A 1 182 ? -14.078 -5.945 -3.428 1 98.88 182 ALA A O 1
ATOM 1395 N N . LYS A 1 183 ? -13.117 -7.691 -2.395 1 98.88 183 LYS A N 1
ATOM 1396 C CA . LYS A 1 183 ? -14.375 -8.25 -1.919 1 98.88 183 LYS A CA 1
ATOM 1397 C C . LYS A 1 183 ? -15.125 -7.262 -1.028 1 98.88 183 LYS A C 1
ATOM 1399 O O . LYS A 1 183 ? -16.312 -7.008 -1.231 1 98.88 183 LYS A O 1
ATOM 1404 N N . ASP A 1 184 ? -14.422 -6.734 -0.057 1 98.62 184 ASP A N 1
ATOM 1405 C CA . ASP A 1 184 ? -15.047 -5.793 0.871 1 98.62 184 ASP A CA 1
ATOM 1406 C C . ASP A 1 184 ? -15.547 -4.551 0.139 1 98.62 184 ASP A C 1
ATOM 1408 O O . ASP A 1 184 ? -16.641 -4.062 0.417 1 98.62 184 ASP A O 1
ATOM 1412 N N . ILE A 1 185 ? -14.797 -4.047 -0.805 1 98.69 185 ILE A N 1
ATOM 1413 C CA . ILE A 1 185 ? -15.172 -2.859 -1.564 1 98.69 185 ILE A CA 1
ATOM 1414 C C . ILE A 1 185 ? -16.406 -3.16 -2.414 1 98.69 185 ILE A C 1
ATOM 1416 O O . ILE A 1 185 ? -17.375 -2.406 -2.393 1 98.69 185 ILE A O 1
ATOM 1420 N N . ALA A 1 186 ? -16.375 -4.258 -3.102 1 98.81 186 ALA A N 1
ATOM 1421 C CA . ALA A 1 186 ? -17.453 -4.605 -4.031 1 98.81 186 ALA A CA 1
ATOM 1422 C C . ALA A 1 186 ? -18.766 -4.816 -3.291 1 98.81 186 ALA A C 1
ATOM 1424 O O . ALA A 1 186 ? -19.828 -4.402 -3.764 1 98.81 186 ALA A O 1
ATOM 1425 N N . GLU A 1 187 ? -18.656 -5.48 -2.178 1 98.69 187 GLU A N 1
ATOM 1426 C CA . GLU A 1 187 ? -19.859 -5.809 -1.417 1 98.69 187 GLU A CA 1
ATOM 1427 C C . GLU A 1 187 ? -20.422 -4.57 -0.72 1 98.69 187 GLU A C 1
ATOM 1429 O O . GLU A 1 187 ? -21.641 -4.449 -0.547 1 98.69 187 GLU A O 1
ATOM 1434 N N . ASN A 1 188 ? -19.531 -3.646 -0.31 1 98.12 188 ASN A N 1
ATOM 1435 C CA . ASN A 1 188 ? -19.984 -2.453 0.401 1 98.12 188 ASN A CA 1
ATOM 1436 C C . ASN A 1 188 ? -20.391 -1.343 -0.566 1 98.12 188 ASN A C 1
ATOM 1438 O O . ASN A 1 188 ? -20.938 -0.32 -0.15 1 98.12 188 ASN A O 1
ATOM 1442 N N . ASN A 1 189 ? -20.031 -1.457 -1.817 1 97.19 189 ASN A N 1
ATOM 1443 C CA . ASN A 1 189 ? -20.391 -0.507 -2.867 1 97.19 189 ASN A CA 1
ATOM 1444 C C . ASN A 1 189 ? -21.141 -1.188 -4.012 1 97.19 189 ASN A C 1
ATOM 1446 O O . ASN A 1 189 ? -20.578 -1.367 -5.098 1 97.19 189 ASN A O 1
ATOM 1450 N N . LEU A 1 190 ? -22.406 -1.435 -3.789 1 94.75 190 LEU A N 1
ATOM 1451 C CA . LEU A 1 190 ? -23.188 -2.193 -4.762 1 94.75 190 LEU A CA 1
ATOM 1452 C C . LEU A 1 190 ? -23.188 -1.496 -6.117 1 94.75 190 LEU A C 1
ATOM 1454 O O . LEU A 1 190 ? -23.312 -0.272 -6.191 1 94.75 190 LEU A O 1
ATOM 1458 N N . GLY A 1 191 ? -22.984 -2.236 -7.137 1 96.12 191 GLY A N 1
ATOM 1459 C CA . GLY A 1 191 ? -22.891 -1.71 -8.492 1 96.12 191 GLY A CA 1
ATOM 1460 C C . GLY A 1 191 ? -21.469 -1.45 -8.93 1 96.12 191 GLY A C 1
ATOM 1461 O O . GLY A 1 191 ? -21.188 -1.268 -10.117 1 96.12 191 GLY A O 1
ATOM 1462 N N . SER A 1 192 ? -20.578 -1.544 -7.977 1 98.38 192 SER A N 1
ATOM 1463 C CA . SER A 1 192 ? -19.172 -1.283 -8.297 1 98.38 192 SER A CA 1
ATOM 1464 C C . SER A 1 192 ? -18.562 -2.439 -9.086 1 98.38 192 SER A C 1
ATOM 1466 O O . SER A 1 192 ? -19.047 -3.57 -9.016 1 98.38 192 SER A O 1
ATOM 1468 N N . ARG A 1 193 ? -17.594 -2.135 -9.883 1 98.94 193 ARG A N 1
ATOM 1469 C CA . ARG A 1 193 ? -16.703 -3.074 -10.555 1 98.94 193 ARG A CA 1
ATOM 1470 C C . ARG A 1 193 ? -15.242 -2.74 -10.258 1 98.94 193 ARG A C 1
ATOM 1472 O O . ARG A 1 193 ? -14.742 -1.701 -10.688 1 98.94 193 ARG A O 1
ATOM 1479 N N . VAL A 1 194 ? -14.617 -3.662 -9.516 1 98.94 194 VAL A N 1
ATOM 1480 C CA . VAL A 1 194 ? -13.258 -3.459 -9.008 1 98.94 194 VAL A CA 1
ATOM 1481 C C . VAL A 1 194 ? -12.258 -4.176 -9.914 1 98.94 194 VAL A C 1
ATOM 1483 O O . VAL A 1 194 ? -12.359 -5.383 -10.133 1 98.94 194 VAL A O 1
ATOM 1486 N N . LEU A 1 195 ? -11.367 -3.434 -10.469 1 99 195 LEU A N 1
ATOM 1487 C CA . LEU A 1 195 ? -10.227 -4.012 -11.172 1 99 195 LEU A CA 1
ATOM 1488 C C . LEU A 1 195 ? -9.07 -4.262 -10.211 1 99 195 LEU A C 1
ATOM 1490 O O . LEU A 1 195 ? -8.398 -3.32 -9.781 1 99 195 LEU A O 1
ATOM 1494 N N . LEU A 1 196 ? -8.867 -5.488 -9.82 1 99 196 LEU A N 1
ATOM 1495 C CA . LEU A 1 196 ? -7.672 -5.902 -9.086 1 99 196 LEU A CA 1
ATOM 1496 C C . LEU A 1 196 ? -6.531 -6.23 -10.047 1 99 196 LEU A C 1
ATOM 1498 O O . LEU A 1 196 ? -6.66 -7.125 -10.883 1 99 196 LEU A O 1
ATOM 1502 N N . THR A 1 197 ? -5.445 -5.492 -9.922 1 98.94 197 THR A N 1
ATOM 1503 C CA . THR A 1 197 ? -4.285 -5.73 -10.781 1 98.94 197 THR A CA 1
ATOM 1504 C C . THR A 1 197 ? -3.035 -5.973 -9.938 1 98.94 197 THR A C 1
ATOM 1506 O O . THR A 1 197 ? -2.742 -5.211 -9.016 1 98.94 197 THR A O 1
ATOM 1509 N N . THR A 1 198 ? -2.332 -7.066 -10.211 1 98.94 198 THR A N 1
ATOM 1510 C CA . THR A 1 198 ? -1.036 -7.383 -9.617 1 98.94 198 THR A CA 1
ATOM 1511 C C . THR A 1 198 ? 0.063 -7.352 -10.68 1 98.94 198 THR A C 1
ATOM 1513 O O . THR A 1 198 ? -0.168 -7.719 -11.828 1 98.94 198 THR A O 1
ATOM 1516 N N . SER A 1 199 ? 1.205 -6.867 -10.328 1 98.94 199 SER A N 1
ATOM 1517 C CA . SER A 1 199 ? 2.334 -6.805 -11.25 1 98.94 199 SER A CA 1
ATOM 1518 C C . SER A 1 199 ? 3.662 -6.855 -10.5 1 98.94 199 SER A C 1
ATOM 1520 O O . SER A 1 199 ? 3.898 -6.055 -9.594 1 98.94 199 SER A O 1
ATOM 1522 N N . GLU A 1 200 ? 4.531 -7.832 -10.891 1 98.69 200 GLU A N 1
ATOM 1523 C CA . GLU A 1 200 ? 5.777 -8.086 -10.172 1 98.69 200 GLU A CA 1
ATOM 1524 C C . GLU A 1 200 ? 6.934 -8.32 -11.141 1 98.69 200 GLU A C 1
ATOM 1526 O O . GLU A 1 200 ? 6.75 -8.938 -12.195 1 98.69 200 GLU A O 1
ATOM 1531 N N . THR A 1 201 ? 8.055 -7.828 -10.797 1 98.31 201 THR A N 1
ATOM 1532 C CA . THR A 1 201 ? 9.305 -8.148 -11.477 1 98.31 201 THR A CA 1
ATOM 1533 C C . THR A 1 201 ? 10.367 -8.57 -10.461 1 98.31 201 THR A C 1
ATOM 1535 O O . THR A 1 201 ? 10.312 -8.188 -9.297 1 98.31 201 THR A O 1
ATOM 1538 N N . THR A 1 202 ? 11.359 -9.273 -10.906 1 97.06 202 THR A N 1
ATOM 1539 C CA . THR A 1 202 ? 12.453 -9.727 -10.055 1 97.06 202 THR A CA 1
ATOM 1540 C C . THR A 1 202 ? 13.617 -8.742 -10.094 1 97.06 202 THR A C 1
ATOM 1542 O O . THR A 1 202 ? 14.633 -8.953 -9.43 1 97.06 202 THR A O 1
ATOM 1545 N N . ILE A 1 203 ? 13.469 -7.629 -10.758 1 97.44 203 ILE A N 1
ATOM 1546 C CA . ILE A 1 203 ? 14.547 -6.688 -11.039 1 97.44 203 ILE A CA 1
ATOM 1547 C C . ILE A 1 203 ? 15.094 -6.125 -9.727 1 97.44 203 ILE A C 1
ATOM 1549 O O . ILE A 1 203 ? 16.312 -6.039 -9.547 1 97.44 203 ILE A O 1
ATOM 1553 N N . LEU A 1 204 ? 14.25 -5.805 -8.812 1 96.38 204 LEU A N 1
ATOM 1554 C CA . LEU A 1 204 ? 14.688 -5.152 -7.578 1 96.38 204 LEU A CA 1
ATOM 1555 C C . LEU A 1 204 ? 15.5 -6.113 -6.715 1 96.38 204 LEU A C 1
ATOM 1557 O O . LEU A 1 204 ? 16.344 -5.684 -5.934 1 96.38 204 LEU A O 1
ATOM 1561 N N . GLY A 1 205 ? 15.242 -7.418 -6.871 1 95.12 205 GLY A N 1
ATOM 1562 C CA . GLY A 1 205 ? 15.93 -8.414 -6.062 1 95.12 205 GLY A CA 1
ATOM 1563 C C . GLY A 1 205 ? 17.078 -9.086 -6.793 1 95.12 205 GLY A C 1
ATOM 1564 O O . GLY A 1 205 ? 17.719 -9.984 -6.246 1 95.12 205 GLY A O 1
ATOM 1565 N N . PHE A 1 206 ? 17.359 -8.633 -8.078 1 95.69 206 PHE A N 1
ATOM 1566 C CA . PHE A 1 206 ? 18.422 -9.258 -8.844 1 95.69 206 PHE A CA 1
ATOM 1567 C C . PHE A 1 206 ? 19.781 -8.969 -8.219 1 95.69 206 PHE A C 1
ATOM 1569 O O . PHE A 1 206 ? 20.109 -7.812 -7.926 1 95.69 206 PHE A O 1
ATOM 1576 N N . ARG A 1 207 ? 20.562 -9.992 -8.039 1 92.56 207 ARG A N 1
ATOM 1577 C CA . ARG A 1 207 ? 21.922 -9.867 -7.523 1 92.56 207 ARG A CA 1
ATOM 1578 C C . ARG A 1 207 ? 22.891 -10.695 -8.352 1 92.56 207 ARG A C 1
ATOM 1580 O O . ARG A 1 207 ? 22.547 -11.789 -8.812 1 92.56 207 ARG A O 1
ATOM 1587 N N . PRO A 1 208 ? 24.125 -10.156 -8.43 1 92.88 208 PRO A N 1
ATOM 1588 C CA . PRO A 1 208 ? 25.141 -10.969 -9.117 1 92.88 208 PRO A CA 1
ATOM 1589 C C . PRO A 1 208 ? 25.406 -12.297 -8.422 1 92.88 208 PRO A C 1
ATOM 1591 O O . PRO A 1 208 ? 25.281 -12.398 -7.195 1 92.88 208 PRO A O 1
ATOM 1594 N N . PRO A 1 209 ? 25.75 -13.305 -9.273 1 92.81 209 PRO A N 1
ATOM 1595 C CA . PRO A 1 209 ? 26.109 -14.578 -8.648 1 92.81 209 PRO A CA 1
ATOM 1596 C C . PRO A 1 209 ? 27.25 -14.453 -7.66 1 92.81 209 PRO A C 1
ATOM 1598 O O . PRO A 1 209 ? 28.234 -13.75 -7.93 1 92.81 209 PRO A O 1
ATOM 1601 N N . ASN A 1 210 ? 27 -15.031 -6.559 1 93.06 210 ASN A N 1
ATOM 1602 C CA . ASN A 1 210 ? 28 -15.031 -5.488 1 93.06 210 ASN A CA 1
ATOM 1603 C C . ASN A 1 210 ? 27.922 -16.312 -4.656 1 93.06 210 ASN A C 1
ATOM 1605 O O . ASN A 1 210 ? 26.875 -16.625 -4.074 1 93.06 210 ASN A O 1
ATOM 1609 N N . LYS A 1 211 ? 29.031 -17.016 -4.559 1 91.31 211 LYS A N 1
ATOM 1610 C CA . LYS A 1 211 ? 29.094 -18.312 -3.889 1 91.31 211 LYS A CA 1
ATOM 1611 C C . LYS A 1 211 ? 28.766 -18.172 -2.404 1 91.31 211 LYS A C 1
ATOM 1613 O O . LYS A 1 211 ? 28.344 -19.141 -1.764 1 91.31 211 LYS A O 1
ATOM 1618 N N . SER A 1 212 ? 28.875 -16.938 -1.877 1 90.5 212 SER A N 1
ATOM 1619 C CA . SER A 1 212 ? 28.609 -16.703 -0.462 1 90.5 212 SER A CA 1
ATOM 1620 C C . SER A 1 212 ? 27.109 -16.531 -0.206 1 90.5 212 SER A C 1
ATOM 1622 O O . SER A 1 212 ? 26.672 -16.5 0.946 1 90.5 212 SER A O 1
ATOM 1624 N N . ARG A 1 213 ? 26.312 -16.438 -1.254 1 88.62 213 ARG A N 1
ATOM 1625 C CA . ARG A 1 213 ? 24.859 -16.297 -1.141 1 88.62 213 ARG A CA 1
ATOM 1626 C C . ARG A 1 213 ? 24.141 -17.328 -2.002 1 88.62 213 ARG A C 1
ATOM 1628 O O . ARG A 1 213 ? 23.375 -16.969 -2.898 1 88.62 213 ARG A O 1
ATOM 1635 N N . PRO A 1 214 ? 24.297 -18.516 -1.692 1 83.38 214 PRO A N 1
ATOM 1636 C CA . PRO A 1 214 ? 23.703 -19.547 -2.537 1 83.38 214 PRO A CA 1
ATOM 1637 C C . PRO A 1 214 ? 22.188 -19.484 -2.598 1 83.38 214 PRO A C 1
ATOM 1639 O O . PRO A 1 214 ? 21.578 -19.922 -3.576 1 83.38 214 PRO A O 1
ATOM 1642 N N . TYR A 1 215 ? 21.609 -18.859 -1.658 1 80.94 215 TYR A N 1
ATOM 1643 C CA . TYR A 1 215 ? 20.156 -18.766 -1.61 1 80.94 215 TYR A CA 1
ATOM 1644 C C . TYR A 1 215 ? 19.625 -17.859 -2.709 1 80.94 215 TYR A C 1
ATOM 1646 O O . TYR A 1 215 ? 18.5 -18.016 -3.164 1 80.94 215 TYR A O 1
ATOM 1654 N N . ASP A 1 216 ? 20.438 -16.938 -3.16 1 87.56 216 ASP A N 1
ATOM 1655 C CA . ASP A 1 216 ? 20.047 -16.062 -4.266 1 87.56 216 ASP A CA 1
ATOM 1656 C C . ASP A 1 216 ? 19.812 -16.859 -5.543 1 87.56 216 ASP A C 1
ATOM 1658 O O . ASP A 1 216 ? 19 -16.469 -6.387 1 87.56 216 ASP A O 1
ATOM 1662 N N . LEU A 1 217 ? 20.438 -18.047 -5.594 1 91.12 217 LEU A N 1
ATOM 1663 C CA . LEU A 1 217 ? 20.312 -18.891 -6.781 1 91.12 217 LEU A CA 1
ATOM 1664 C C . LEU A 1 217 ? 18.953 -19.562 -6.832 1 91.12 217 LEU A C 1
ATOM 1666 O O . LEU A 1 217 ? 18.469 -19.906 -7.914 1 91.12 217 LEU A O 1
ATOM 1670 N N . VAL A 1 218 ? 18.375 -19.703 -5.652 1 89.75 218 VAL A N 1
ATOM 1671 C CA . VAL A 1 218 ? 17.031 -20.266 -5.617 1 89.75 218 VAL A CA 1
ATOM 1672 C C . VAL A 1 218 ? 16.062 -19.312 -6.34 1 89.75 218 VAL A C 1
ATOM 1674 O O . VAL A 1 218 ? 15.234 -19.766 -7.137 1 89.75 218 VAL A O 1
ATOM 1677 N N . GLY A 1 219 ? 16.234 -18.047 -6.035 1 91.25 219 GLY A N 1
ATOM 1678 C CA . GLY A 1 219 ? 15.406 -17.062 -6.715 1 91.25 219 GLY A CA 1
ATOM 1679 C C . GLY A 1 219 ? 15.586 -17.062 -8.219 1 91.25 219 GLY A C 1
ATOM 1680 O O . GLY A 1 219 ? 14.609 -16.969 -8.969 1 91.25 219 GLY A O 1
ATOM 1681 N N . ALA A 1 220 ? 16.797 -17.234 -8.617 1 92.62 220 ALA A N 1
ATOM 1682 C CA . ALA A 1 220 ? 17.094 -17.25 -10.047 1 92.62 220 ALA A CA 1
ATOM 1683 C C . ALA A 1 220 ? 16.422 -18.438 -10.734 1 92.62 220 ALA A C 1
ATOM 1685 O O . ALA A 1 220 ? 16.016 -18.344 -11.898 1 92.62 220 ALA A O 1
ATOM 1686 N N . ALA A 1 221 ? 16.266 -19.516 -10.016 1 95.44 221 ALA A N 1
ATOM 1687 C CA . ALA A 1 221 ? 15.75 -20.75 -10.617 1 95.44 221 ALA A CA 1
ATOM 1688 C C . ALA A 1 221 ? 14.234 -20.828 -10.469 1 95.44 221 ALA A C 1
ATOM 1690 O O . ALA A 1 221 ? 13.578 -21.609 -11.164 1 95.44 221 ALA A O 1
ATOM 1691 N N . LEU A 1 222 ? 13.648 -20 -9.625 1 96.25 222 LEU A N 1
ATOM 1692 C CA . LEU A 1 222 ? 12.273 -20.25 -9.188 1 96.25 222 LEU A CA 1
ATOM 1693 C C . LEU A 1 222 ? 11.367 -19.094 -9.586 1 96.25 222 LEU A C 1
ATOM 1695 O O . LEU A 1 222 ? 10.227 -19.297 -10 1 96.25 222 LEU A O 1
ATOM 1699 N N . PHE A 1 223 ? 11.859 -17.828 -9.461 1 96.88 223 PHE A N 1
ATOM 1700 C CA . PHE A 1 223 ? 10.992 -16.672 -9.555 1 96.88 223 PHE A CA 1
ATOM 1701 C C . PHE A 1 223 ? 10.93 -16.156 -10.984 1 96.88 223 PHE A C 1
ATOM 1703 O O . PHE A 1 223 ? 11.922 -16.203 -11.719 1 96.88 223 PHE A O 1
ATOM 1710 N N . GLY A 1 224 ? 9.758 -15.672 -11.391 1 98.06 224 GLY A N 1
ATOM 1711 C CA . GLY A 1 224 ? 9.523 -15.047 -12.68 1 98.06 224 GLY A CA 1
ATOM 1712 C C . GLY A 1 224 ? 8.805 -13.719 -12.57 1 98.06 224 GLY A C 1
ATOM 1713 O O . GLY A 1 224 ? 8.539 -13.234 -11.469 1 98.06 224 GLY A O 1
ATOM 1714 N N . ASP A 1 225 ? 8.602 -13.078 -13.75 1 98.81 225 ASP A N 1
ATOM 1715 C CA . ASP A 1 225 ? 7.934 -11.789 -13.836 1 98.81 225 ASP A CA 1
ATOM 1716 C C . ASP A 1 225 ? 6.598 -11.906 -14.562 1 98.81 225 ASP A C 1
ATOM 1718 O O . ASP A 1 225 ? 6.434 -12.766 -15.43 1 98.81 225 ASP A O 1
ATOM 1722 N N . GLY A 1 226 ? 5.684 -11 -14.18 1 98.94 226 GLY A N 1
ATOM 1723 C CA . GLY A 1 226 ? 4.391 -10.977 -14.852 1 98.94 226 GLY A CA 1
ATOM 1724 C C . GLY A 1 226 ? 3.363 -10.125 -14.141 1 98.94 226 GLY A C 1
ATOM 1725 O O . GLY A 1 226 ? 3.689 -9.414 -13.188 1 98.94 226 GLY A O 1
ATOM 1726 N N . ALA A 1 227 ? 2.168 -10.141 -14.719 1 98.94 227 ALA A N 1
ATOM 1727 C CA . ALA A 1 227 ? 1.026 -9.43 -14.148 1 98.94 227 ALA A CA 1
ATOM 1728 C C . ALA A 1 227 ? -0.258 -10.242 -14.312 1 98.94 227 ALA A C 1
ATOM 1730 O O . ALA A 1 227 ? -0.317 -11.172 -15.117 1 98.94 227 ALA A O 1
ATOM 1731 N N . ALA A 1 228 ? -1.174 -9.969 -13.5 1 98.94 228 ALA A N 1
ATOM 1732 C CA . ALA A 1 228 ? -2.537 -10.477 -13.602 1 98.94 228 ALA A CA 1
ATOM 1733 C C . ALA A 1 228 ? -3.559 -9.383 -13.305 1 98.94 228 ALA A C 1
ATOM 1735 O O . ALA A 1 228 ? -3.225 -8.359 -12.703 1 98.94 228 ALA A O 1
ATOM 1736 N N . ALA A 1 229 ? -4.742 -9.539 -13.789 1 98.94 229 ALA A N 1
ATOM 1737 C CA . ALA A 1 229 ? -5.871 -8.656 -13.516 1 98.94 229 ALA A CA 1
ATOM 1738 C C . ALA A 1 229 ? -7.16 -9.453 -13.336 1 98.94 229 ALA A C 1
ATOM 1740 O O . ALA A 1 229 ? -7.371 -10.461 -14.008 1 98.94 229 ALA A O 1
ATOM 1741 N N . VAL A 1 230 ? -7.98 -9.008 -12.445 1 98.94 230 VAL A N 1
ATOM 1742 C CA . VAL A 1 230 ? -9.266 -9.633 -12.141 1 98.94 230 VAL A CA 1
ATOM 1743 C C . VAL A 1 230 ? -10.328 -8.555 -11.969 1 98.94 230 VAL A C 1
ATOM 1745 O O . VAL A 1 230 ? -10.086 -7.523 -11.336 1 98.94 230 VAL A O 1
ATOM 1748 N N . ILE A 1 231 ? -11.461 -8.727 -12.586 1 98.94 231 ILE A N 1
ATOM 1749 C CA . ILE A 1 231 ? -12.594 -7.848 -12.305 1 98.94 231 ILE A CA 1
ATOM 1750 C C . ILE A 1 231 ? -13.531 -8.516 -11.305 1 98.94 231 ILE A C 1
ATOM 1752 O O . ILE A 1 231 ? -13.938 -9.664 -11.492 1 98.94 231 ILE A O 1
ATOM 1756 N N . ILE A 1 23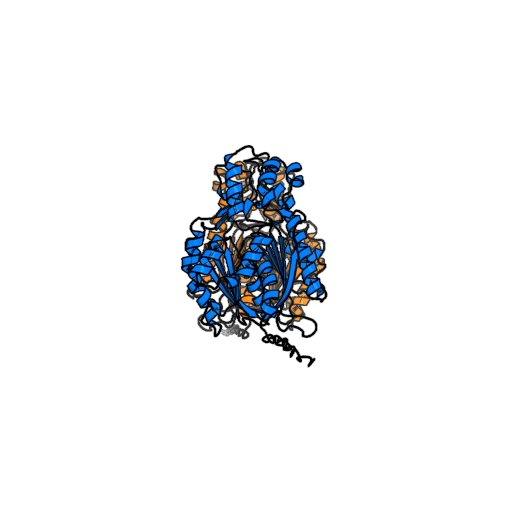2 ? -13.883 -7.797 -10.242 1 98.94 232 ILE A N 1
ATOM 1757 C CA . ILE A 1 232 ? -14.672 -8.305 -9.125 1 98.94 232 ILE A CA 1
ATOM 1758 C C . ILE A 1 232 ? -15.906 -7.43 -8.922 1 98.94 232 ILE A C 1
ATOM 1760 O O . ILE A 1 232 ? -15.82 -6.199 -9 1 98.94 232 ILE A O 1
ATOM 1764 N N . GLY A 1 233 ? -17 -8.023 -8.688 1 98.75 233 GLY A N 1
ATOM 1765 C CA . GLY A 1 233 ? -18.219 -7.305 -8.391 1 98.75 233 GLY A CA 1
ATOM 1766 C C . GLY A 1 233 ? -19.297 -8.188 -7.785 1 98.75 233 GLY A C 1
ATOM 1767 O O . GLY A 1 233 ? -19.281 -9.406 -7.969 1 98.75 233 GLY A O 1
ATOM 1768 N N . ALA A 1 234 ? -20.172 -7.617 -7.043 1 98.56 234 ALA A N 1
ATOM 1769 C CA . ALA A 1 234 ? -21.375 -8.305 -6.566 1 98.56 234 ALA A CA 1
ATOM 1770 C C . ALA A 1 234 ? -22.531 -8.141 -7.551 1 98.56 234 ALA A C 1
ATOM 1772 O O . ALA A 1 234 ? -22.484 -7.273 -8.43 1 98.56 234 ALA A O 1
ATOM 1773 N N . ASN A 1 235 ? -23.516 -9.055 -7.449 1 98.19 235 ASN A N 1
ATOM 1774 C CA . ASN A 1 235 ? -24.719 -8.992 -8.273 1 98.19 235 ASN A CA 1
ATOM 1775 C C . ASN A 1 235 ? -24.375 -8.867 -9.758 1 98.19 235 ASN A C 1
ATOM 1777 O O . ASN A 1 235 ? -24.781 -7.906 -10.406 1 98.19 235 ASN A O 1
ATOM 1781 N N . PRO A 1 236 ? -23.703 -9.859 -10.281 1 97.56 236 PRO A N 1
ATOM 1782 C CA . PRO A 1 236 ? -23.359 -9.797 -11.703 1 97.56 236 PRO A CA 1
ATOM 1783 C C . PRO A 1 236 ? -24.578 -9.633 -12.602 1 97.56 236 PRO A C 1
ATOM 1785 O O . PRO A 1 236 ? -25.672 -10.117 -12.273 1 97.56 236 PRO A O 1
ATOM 1788 N N . VAL A 1 237 ? -24.375 -8.898 -13.656 1 95.5 237 VAL A N 1
ATOM 1789 C CA . VAL A 1 237 ? -25.453 -8.711 -14.633 1 95.5 237 VAL A CA 1
ATOM 1790 C C . VAL A 1 237 ? -25.5 -9.906 -15.578 1 95.5 237 VAL A C 1
ATOM 1792 O O . VAL A 1 237 ? -24.688 -10.008 -16.516 1 95.5 237 VAL A O 1
ATOM 1795 N N . LEU A 1 238 ? -26.531 -10.625 -15.398 1 88.44 238 LEU A N 1
ATOM 1796 C CA . LEU A 1 238 ? -26.656 -11.844 -16.188 1 88.44 238 LEU A CA 1
ATOM 1797 C C . LEU A 1 238 ? -26.766 -11.531 -17.672 1 88.44 238 LEU A C 1
ATOM 1799 O O . LEU A 1 238 ? -27.453 -10.578 -18.062 1 88.44 238 LEU A O 1
ATOM 1803 N N . GLY A 1 239 ? -26.109 -12.273 -18.484 1 91.44 239 GLY A N 1
ATOM 1804 C CA . GLY A 1 239 ? -26.094 -12.047 -19.922 1 91.44 239 GLY A CA 1
ATOM 1805 C C . GLY A 1 239 ? -24.969 -11.148 -20.375 1 91.44 239 GLY A C 1
ATOM 1806 O O . GLY A 1 239 ? -24.547 -11.195 -21.531 1 91.44 239 GLY A O 1
ATOM 1807 N N . GLN A 1 240 ? -24.469 -10.328 -19.469 1 94.56 240 GLN A N 1
ATOM 1808 C CA . GLN A 1 240 ? -23.391 -9.406 -19.781 1 94.56 240 GLN A CA 1
ATOM 1809 C C . GLN A 1 240 ? -22.078 -9.836 -19.125 1 94.56 240 GLN A C 1
ATOM 1811 O O . GLN A 1 240 ? -21 -9.648 -19.672 1 94.56 240 GLN A O 1
ATOM 1816 N N . GLU A 1 241 ? -22.234 -10.32 -17.953 1 97.38 241 GLU A N 1
ATOM 1817 C CA . GLU A 1 241 ? -21.078 -10.773 -17.172 1 97.38 241 GLU A CA 1
ATOM 1818 C C . GLU A 1 241 ? -21.141 -12.273 -16.922 1 97.38 241 GLU A C 1
ATOM 1820 O O . GLU A 1 241 ? -22.234 -12.859 -16.891 1 97.38 241 GLU A O 1
ATOM 1825 N N . SER A 1 242 ? -20.031 -12.922 -16.828 1 94.75 242 SER A N 1
ATOM 1826 C CA . SER A 1 242 ? -19.906 -14.367 -16.672 1 94.75 242 SER A CA 1
ATOM 1827 C C . SER A 1 242 ? -19.156 -14.727 -15.398 1 94.75 242 SER A C 1
ATOM 1829 O O . SER A 1 242 ? -18.016 -15.195 -15.461 1 94.75 242 SER A O 1
ATOM 1831 N N . PRO A 1 243 ? -19.844 -14.555 -14.227 1 96.56 243 PRO A N 1
ATOM 1832 C CA . PRO A 1 243 ? -19.156 -14.906 -12.984 1 96.56 243 PRO A CA 1
ATOM 1833 C C . PRO A 1 243 ? -18.797 -16.391 -12.914 1 96.56 243 PRO A C 1
ATOM 1835 O O . PRO A 1 243 ? -19.562 -17.234 -13.375 1 96.56 243 PRO A O 1
ATOM 1838 N N . PHE A 1 244 ? -17.625 -16.766 -12.328 1 94.69 244 PHE A N 1
ATOM 1839 C CA . PHE A 1 244 ? -17.297 -18.188 -12.297 1 94.69 244 PHE A CA 1
ATOM 1840 C C . PHE A 1 244 ? -16.844 -18.609 -10.898 1 94.69 244 PHE A C 1
ATOM 1842 O O . PHE A 1 244 ? -16.766 -19.797 -10.602 1 94.69 244 PHE A O 1
ATOM 1849 N N . MET A 1 245 ? -16.656 -17.578 -10 1 96.81 245 MET A N 1
ATOM 1850 C CA . MET A 1 245 ? -16.25 -17.891 -8.633 1 96.81 245 MET A CA 1
ATOM 1851 C C . MET A 1 245 ? -16.766 -16.812 -7.664 1 96.81 245 MET A C 1
ATOM 1853 O O . MET A 1 245 ? -16.734 -15.625 -7.977 1 96.81 245 MET A O 1
ATOM 1857 N N . GLU A 1 246 ? -17.219 -17.266 -6.488 1 98 246 GLU A N 1
ATOM 1858 C CA . GLU A 1 246 ? -17.594 -16.359 -5.406 1 98 246 GLU A CA 1
ATOM 1859 C C . GLU A 1 246 ? -16.469 -16.234 -4.379 1 98 246 GLU A C 1
ATOM 1861 O O . GLU A 1 246 ? -15.797 -17.219 -4.066 1 98 246 GLU A O 1
ATOM 1866 N N . LEU A 1 247 ? -16.344 -15.062 -3.918 1 98.75 247 LEU A N 1
ATOM 1867 C CA . LEU A 1 247 ? -15.469 -14.781 -2.783 1 98.75 247 LEU A CA 1
ATOM 1868 C C . LEU A 1 247 ? -16.266 -14.695 -1.487 1 98.75 247 LEU A C 1
ATOM 1870 O O . LEU A 1 247 ? -16.984 -13.719 -1.256 1 98.75 247 LEU A O 1
ATOM 1874 N N . ASN A 1 248 ? -16.156 -15.617 -0.617 1 97.56 248 ASN A N 1
ATOM 1875 C CA . ASN A 1 248 ? -17.109 -15.703 0.495 1 97.56 248 ASN A CA 1
ATOM 1876 C C . ASN A 1 248 ? -16.484 -15.188 1.793 1 97.56 248 ASN A C 1
ATOM 1878 O O . ASN A 1 248 ? -16.953 -14.195 2.355 1 97.56 248 ASN A O 1
ATOM 1882 N N . TYR A 1 249 ? -15.562 -15.914 2.352 1 97.19 249 TYR A N 1
ATOM 1883 C CA . TYR A 1 249 ? -14.984 -15.602 3.654 1 97.19 249 TYR A CA 1
ATOM 1884 C C . TYR A 1 249 ? -13.461 -15.562 3.584 1 97.19 249 TYR A C 1
ATOM 1886 O O . TYR A 1 249 ? -12.836 -16.516 3.113 1 97.19 249 TYR A O 1
ATOM 1894 N N . ALA A 1 250 ? -12.914 -14.406 3.994 1 97.81 250 ALA A N 1
ATOM 1895 C CA . ALA A 1 250 ? -11.469 -14.234 3.922 1 97.81 250 ALA A CA 1
ATOM 1896 C C . ALA A 1 250 ? -10.859 -14.078 5.312 1 97.81 250 ALA A C 1
ATOM 1898 O O . ALA A 1 250 ? -11.453 -13.438 6.188 1 97.81 250 ALA A O 1
ATOM 1899 N N . VAL A 1 251 ? -9.695 -14.672 5.504 1 97 251 VAL A N 1
ATOM 1900 C CA . VAL A 1 251 ? -8.969 -14.609 6.766 1 97 251 VAL A CA 1
ATOM 1901 C C . VAL A 1 251 ? -7.488 -14.359 6.496 1 97 251 VAL A C 1
ATOM 1903 O O . VAL A 1 251 ? -6.941 -14.844 5.504 1 97 251 VAL A O 1
ATOM 1906 N N . GLN A 1 252 ? -6.883 -13.562 7.301 1 98.38 252 GLN A N 1
ATOM 1907 C CA . GLN A 1 252 ? -5.43 -13.43 7.363 1 98.38 252 GLN A CA 1
ATOM 1908 C C . GLN A 1 252 ? -4.902 -13.844 8.734 1 98.38 252 GLN A C 1
ATOM 1910 O O . GLN A 1 252 ? -5.551 -13.602 9.758 1 98.38 252 GLN A O 1
ATOM 1915 N N . LYS A 1 253 ? -3.756 -14.477 8.75 1 97.94 253 LYS A N 1
ATOM 1916 C CA . LYS A 1 253 ? -3.088 -14.883 9.984 1 97.94 253 LYS A CA 1
ATOM 1917 C C . LYS A 1 253 ? -1.573 -14.742 9.859 1 97.94 253 LYS A C 1
ATOM 1919 O O . LYS A 1 253 ? -0.986 -15.148 8.852 1 97.94 253 LYS A O 1
ATOM 1924 N N . PHE A 1 254 ? -0.988 -14.078 10.812 1 97 254 PHE A N 1
ATOM 1925 C CA . PHE A 1 254 ? 0.469 -14.102 10.844 1 97 254 PHE A CA 1
ATOM 1926 C C . PHE A 1 254 ? 0.972 -15.023 11.953 1 97 254 PHE A C 1
ATOM 1928 O O . PHE A 1 254 ? 0.281 -15.234 12.945 1 97 254 PHE A O 1
ATOM 1935 N N . VAL A 1 255 ? 2.109 -15.641 11.695 1 95.31 255 VAL A N 1
ATOM 1936 C CA . VAL A 1 255 ? 2.758 -16.484 12.688 1 95.31 255 VAL A CA 1
ATOM 1937 C C . VAL A 1 255 ? 3.697 -15.641 13.547 1 95.31 255 VAL A C 1
ATOM 1939 O O . VAL A 1 255 ? 4.672 -15.078 13.047 1 95.31 255 VAL A O 1
ATOM 1942 N N . PRO A 1 256 ? 3.424 -15.562 14.859 1 91.62 256 PRO A N 1
ATOM 1943 C CA . PRO A 1 256 ? 4.246 -14.719 15.727 1 91.62 256 PRO A CA 1
ATOM 1944 C C . PRO A 1 256 ? 5.73 -15.086 15.672 1 91.62 256 PRO A C 1
ATOM 1946 O O . PRO A 1 256 ? 6.074 -16.25 15.516 1 91.62 256 PRO A O 1
ATOM 1949 N N . GLU A 1 257 ? 6.59 -14.117 15.766 1 89.19 257 GLU A N 1
ATOM 1950 C CA . GLU A 1 257 ? 8.039 -14.234 15.891 1 89.19 257 GLU A CA 1
ATOM 1951 C C . GLU A 1 257 ? 8.664 -14.797 14.617 1 89.19 257 GLU A C 1
ATOM 1953 O O . GLU A 1 257 ? 9.672 -15.5 14.672 1 89.19 257 GLU A O 1
ATOM 1958 N N . THR A 1 258 ? 8 -14.586 13.508 1 91.12 258 THR A N 1
ATOM 1959 C CA . THR A 1 258 ? 8.547 -15.102 12.258 1 91.12 258 THR A CA 1
ATOM 1960 C C . THR A 1 258 ? 8.859 -13.961 11.289 1 91.12 258 THR A C 1
ATOM 1962 O O . THR A 1 258 ? 8.961 -14.18 10.078 1 91.12 258 THR A O 1
ATOM 1965 N N . HIS A 1 259 ? 9.023 -12.711 11.766 1 88.56 259 HIS A N 1
ATOM 1966 C CA . HIS A 1 259 ? 9.18 -11.531 10.914 1 88.56 259 HIS A CA 1
ATOM 1967 C C . HIS A 1 259 ? 10.469 -11.602 10.109 1 88.56 259 HIS A C 1
ATOM 1969 O O . HIS A 1 259 ? 10.633 -10.883 9.125 1 88.56 259 HIS A O 1
ATOM 1975 N N . THR A 1 260 ? 11.383 -12.594 10.5 1 88.12 260 THR A N 1
ATOM 1976 C CA . THR A 1 260 ? 12.656 -12.672 9.797 1 88.12 260 THR A CA 1
ATOM 1977 C C . THR A 1 260 ? 12.688 -13.875 8.859 1 88.12 260 THR A C 1
ATOM 1979 O O . THR A 1 260 ? 13.672 -14.094 8.156 1 88.12 260 THR A O 1
ATOM 1982 N N . VAL A 1 261 ? 11.648 -14.656 8.781 1 88.25 261 VAL A N 1
ATOM 1983 C CA . VAL A 1 261 ? 11.664 -15.906 8.031 1 88.25 261 VAL A CA 1
ATOM 1984 C C . VAL A 1 261 ? 11.578 -15.617 6.539 1 88.25 261 VAL A C 1
ATOM 1986 O O . VAL A 1 261 ? 12.312 -16.219 5.742 1 88.25 261 VAL A O 1
ATOM 1989 N N . ILE A 1 262 ? 10.703 -14.812 6.129 1 88.88 262 ILE A N 1
ATOM 1990 C CA . ILE A 1 262 ? 10.695 -14.188 4.809 1 88.88 262 ILE A CA 1
ATOM 1991 C C . ILE A 1 262 ? 10.836 -12.68 4.953 1 88.88 262 ILE A C 1
ATOM 1993 O O . ILE A 1 262 ? 9.922 -12 5.434 1 88.88 262 ILE A O 1
ATOM 1997 N N . ASP A 1 263 ? 11.953 -12.219 4.562 1 92 263 ASP A N 1
ATOM 1998 C CA . ASP A 1 263 ? 12.297 -10.828 4.844 1 92 263 ASP A CA 1
ATOM 1999 C C . ASP A 1 263 ? 12.938 -10.164 3.623 1 92 263 ASP A C 1
ATOM 2001 O O . ASP A 1 263 ? 13.602 -10.82 2.824 1 92 263 ASP A O 1
ATOM 2005 N N . GLY A 1 264 ? 12.641 -8.93 3.359 1 94.12 264 GLY A N 1
ATOM 2006 C CA . GLY A 1 264 ? 13.25 -8.102 2.326 1 94.12 264 GLY A CA 1
ATOM 2007 C C . GLY A 1 264 ? 13.68 -6.738 2.828 1 94.12 264 GLY A C 1
ATOM 2008 O O . GLY A 1 264 ? 12.914 -6.043 3.494 1 94.12 264 GLY A O 1
ATOM 2009 N N . ARG A 1 265 ? 14.93 -6.383 2.531 1 95.81 265 ARG A N 1
ATOM 2010 C CA . ARG A 1 265 ? 15.492 -5.105 2.947 1 95.81 265 ARG A CA 1
ATOM 2011 C C . ARG A 1 265 ? 16.094 -4.359 1.759 1 95.81 265 ARG A C 1
ATOM 2013 O O . ARG A 1 265 ? 16.844 -4.934 0.976 1 95.81 265 ARG A O 1
ATOM 2020 N N . LEU A 1 266 ? 15.719 -3.127 1.666 1 97.19 266 LEU A N 1
ATOM 2021 C CA . LEU A 1 266 ? 16.219 -2.297 0.571 1 97.19 266 LEU A CA 1
ATOM 2022 C C . LEU A 1 266 ? 17.562 -1.677 0.924 1 97.19 266 LEU A C 1
ATOM 2024 O O . LEU A 1 266 ? 17.766 -1.234 2.057 1 97.19 266 LEU A O 1
ATOM 2028 N N . SER A 1 267 ? 18.484 -1.664 0.032 1 96.44 267 SER A N 1
ATOM 2029 C CA . SER A 1 267 ? 19.766 -0.95 0.049 1 96.44 267 SER A CA 1
ATOM 2030 C C . SER A 1 267 ? 20.062 -0.324 -1.309 1 96.44 267 SER A C 1
ATOM 2032 O O . SER A 1 267 ? 19.203 -0.313 -2.197 1 96.44 267 SER A O 1
ATOM 2034 N N . GLU A 1 268 ? 21.25 0.199 -1.442 1 96.88 268 GLU A N 1
ATOM 2035 C CA . GLU A 1 268 ? 21.672 0.822 -2.695 1 96.88 268 GLU A CA 1
ATOM 2036 C C . GLU A 1 268 ? 21.75 -0.206 -3.82 1 96.88 268 GLU A C 1
ATOM 2038 O O . GLU A 1 268 ? 21.734 0.153 -5 1 96.88 268 GLU A O 1
ATOM 2043 N N . GLU A 1 269 ? 21.797 -1.463 -3.412 1 95.94 269 GLU A N 1
ATOM 2044 C CA . GLU A 1 269 ? 21.969 -2.521 -4.402 1 95.94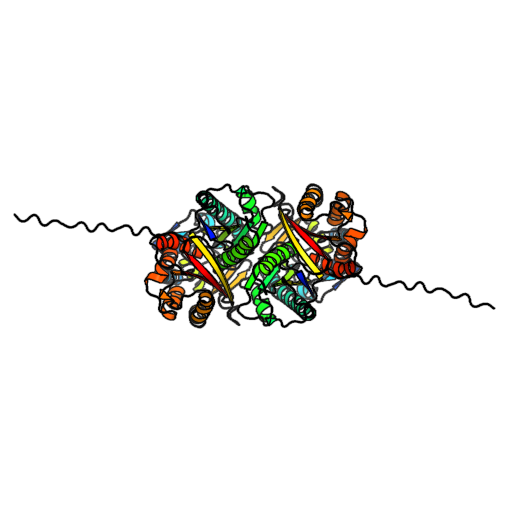 269 GLU A CA 1
ATOM 2045 C C . GLU A 1 269 ? 20.625 -3.078 -4.855 1 95.94 269 GLU A C 1
ATOM 2047 O O . GLU A 1 269 ? 20.547 -3.826 -5.832 1 95.94 269 GLU A O 1
ATOM 2052 N N . GLY A 1 270 ? 19.609 -2.762 -4.199 1 95.81 270 GLY A N 1
ATOM 2053 C CA . GLY A 1 270 ? 18.281 -3.338 -4.406 1 95.81 270 GLY A CA 1
ATOM 2054 C C . GLY A 1 270 ? 17.703 -3.965 -3.154 1 95.81 270 GLY A C 1
ATOM 2055 O O . GLY A 1 270 ? 17.984 -3.512 -2.041 1 95.81 270 GLY A O 1
ATOM 2056 N N . ILE A 1 271 ? 16.859 -4.852 -3.352 1 95.19 271 ILE A N 1
ATOM 2057 C CA . ILE A 1 271 ? 16.234 -5.52 -2.211 1 95.19 271 ILE A CA 1
ATOM 2058 C C . ILE A 1 271 ? 16.906 -6.871 -1.977 1 95.19 271 ILE A C 1
ATOM 2060 O O . ILE A 1 271 ? 16.984 -7.699 -2.887 1 95.19 271 ILE A O 1
ATOM 2064 N N . ASN A 1 272 ? 17.328 -7.055 -0.785 1 92.31 272 ASN A N 1
ATOM 2065 C CA . ASN A 1 272 ? 17.844 -8.344 -0.347 1 92.31 272 ASN A CA 1
ATOM 2066 C C . ASN A 1 272 ? 16.766 -9.188 0.33 1 92.31 272 ASN A C 1
ATOM 2068 O O . ASN A 1 272 ? 16.266 -8.82 1.394 1 92.31 272 ASN A O 1
ATOM 2072 N N . PHE A 1 273 ? 16.5 -10.305 -0.299 1 89.06 273 PHE A N 1
ATOM 2073 C CA . PHE A 1 273 ? 15.484 -11.203 0.25 1 89.06 273 PHE A CA 1
ATOM 2074 C C . PHE A 1 273 ? 16.141 -12.352 1.006 1 89.06 273 PHE A C 1
ATOM 2076 O O . PHE A 1 273 ? 17.156 -12.883 0.577 1 89.06 273 PHE A O 1
ATOM 2083 N N . LYS A 1 274 ? 15.492 -12.617 2.086 1 86.5 274 LYS A N 1
ATOM 2084 C CA . LYS A 1 274 ? 15.867 -13.797 2.865 1 86.5 274 LYS A CA 1
ATOM 2085 C C . LYS A 1 274 ? 14.688 -14.758 2.998 1 86.5 274 LYS A C 1
ATOM 2087 O O . LYS A 1 274 ? 13.562 -14.336 3.271 1 86.5 274 LYS A O 1
ATOM 2092 N N . LEU A 1 275 ? 14.992 -15.977 2.703 1 83.62 275 LEU A N 1
ATOM 2093 C CA . LEU A 1 275 ? 14.039 -17.062 2.896 1 83.62 275 LEU A CA 1
ATOM 2094 C C . LEU A 1 275 ? 14.555 -18.062 3.92 1 83.62 275 LEU A C 1
ATOM 2096 O O . LEU A 1 275 ? 15.539 -18.766 3.67 1 83.62 275 LEU A O 1
ATOM 2100 N N . GLY A 1 276 ? 13.812 -18.094 5 1 82.75 276 GLY A N 1
ATOM 2101 C CA . GLY A 1 276 ? 14.258 -18.984 6.055 1 82.75 276 GLY A CA 1
ATOM 2102 C C . GLY A 1 276 ? 13.953 -20.453 5.758 1 82.75 276 GLY A C 1
ATOM 2103 O O . GLY A 1 276 ? 12.922 -20.766 5.164 1 82.75 276 GLY A O 1
ATOM 2104 N N . ARG A 1 277 ? 14.805 -21.328 6.27 1 80.06 277 ARG A N 1
ATOM 2105 C CA . ARG A 1 277 ? 14.688 -22.75 6.027 1 80.06 277 ARG A CA 1
ATOM 2106 C C . ARG A 1 277 ? 13.516 -23.344 6.793 1 80.06 277 ARG A C 1
ATOM 2108 O O . ARG A 1 277 ? 13.031 -24.438 6.461 1 80.06 277 ARG A O 1
ATOM 2115 N N . ASP A 1 278 ? 13.055 -22.562 7.707 1 85.31 278 ASP A N 1
ATOM 2116 C CA . ASP A 1 278 ? 12 -23.062 8.578 1 85.31 278 ASP A CA 1
ATOM 2117 C C . ASP A 1 278 ? 10.625 -22.844 7.949 1 85.31 278 ASP A C 1
ATOM 2119 O O . ASP A 1 278 ? 9.609 -23.297 8.484 1 85.31 278 ASP A O 1
ATOM 2123 N N . LEU A 1 279 ? 10.586 -22.266 6.836 1 86.5 279 LEU A N 1
ATOM 2124 C CA . LEU A 1 279 ? 9.32 -21.875 6.234 1 86.5 279 LEU A CA 1
ATOM 2125 C C . LEU A 1 279 ? 8.422 -23.094 6.016 1 86.5 279 LEU A C 1
ATOM 2127 O O . LEU A 1 279 ? 7.266 -23.094 6.445 1 86.5 279 LEU A O 1
ATOM 2131 N N . PRO A 1 280 ? 8.914 -24.203 5.465 1 86.44 280 PRO A N 1
ATOM 2132 C CA . PRO A 1 280 ? 8.039 -25.359 5.25 1 86.44 280 PRO A CA 1
ATOM 2133 C C . PRO A 1 280 ? 7.488 -25.922 6.555 1 86.44 280 PRO A C 1
ATOM 2135 O O . PRO A 1 280 ? 6.316 -26.297 6.625 1 86.44 280 PRO A O 1
ATOM 2138 N N . GLN A 1 281 ? 8.273 -25.875 7.535 1 91.06 281 GLN A N 1
ATOM 2139 C CA . GLN A 1 281 ? 7.84 -26.391 8.828 1 91.06 281 GLN A CA 1
ATOM 2140 C C . GLN A 1 281 ? 6.789 -25.5 9.461 1 91.06 281 GLN A C 1
ATOM 2142 O O . GLN A 1 281 ? 5.832 -25.969 10.078 1 91.06 281 GLN A O 1
ATOM 2147 N N . LYS A 1 282 ? 7.027 -24.234 9.352 1 91.62 282 LYS A N 1
ATOM 2148 C CA . LYS A 1 282 ? 6.051 -23.297 9.898 1 91.62 282 LYS A CA 1
ATOM 2149 C C . LYS A 1 282 ? 4.699 -23.438 9.203 1 91.62 282 LYS A C 1
ATOM 2151 O O . LYS A 1 282 ? 3.654 -23.281 9.836 1 91.62 282 LYS A O 1
ATOM 2156 N N . ILE A 1 283 ? 4.73 -23.703 7.973 1 87.81 283 ILE A N 1
ATOM 2157 C CA . ILE A 1 283 ? 3.496 -23.938 7.23 1 87.81 283 ILE A CA 1
ATOM 2158 C C . ILE A 1 283 ? 2.816 -25.203 7.75 1 87.81 283 ILE A C 1
ATOM 2160 O O . ILE A 1 283 ? 1.621 -25.203 8.055 1 87.81 283 ILE A O 1
ATOM 2164 N N . GLU A 1 284 ? 3.594 -26.25 7.848 1 92.56 284 GLU A N 1
ATOM 2165 C CA . GLU A 1 284 ? 3.084 -27.531 8.352 1 92.56 284 GLU A CA 1
ATOM 2166 C C . GLU A 1 284 ? 2.408 -27.359 9.703 1 92.56 284 GLU A C 1
ATOM 2168 O O . GLU A 1 284 ? 1.325 -27.891 9.938 1 92.56 284 GLU A O 1
ATOM 2173 N N . ASP A 1 285 ? 2.959 -26.547 10.523 1 95.69 285 ASP A N 1
ATOM 2174 C CA . ASP A 1 285 ? 2.514 -26.391 11.906 1 95.69 285 ASP A CA 1
ATOM 2175 C C . ASP A 1 285 ? 1.207 -25.609 11.977 1 95.69 285 ASP A C 1
ATOM 2177 O O . ASP A 1 285 ? 0.5 -25.656 12.984 1 95.69 285 ASP A O 1
ATOM 2181 N N . ASN A 1 286 ? 0.854 -24.906 10.883 1 96.31 286 ASN A N 1
ATOM 2182 C CA . ASN A 1 286 ? -0.224 -23.938 11.031 1 96.31 286 ASN A CA 1
ATOM 2183 C C . ASN A 1 286 ? -1.333 -24.156 10.008 1 96.31 286 ASN A C 1
ATOM 2185 O O . ASN A 1 286 ? -2.465 -23.719 10.203 1 96.31 286 ASN A O 1
ATOM 2189 N N . ILE A 1 287 ? -1.086 -24.906 8.977 1 97.56 287 ILE A N 1
ATOM 2190 C CA . ILE A 1 287 ? -1.929 -24.906 7.789 1 97.56 287 ILE A CA 1
ATOM 2191 C C . ILE A 1 287 ? -3.264 -25.578 8.094 1 97.56 287 ILE A C 1
ATOM 2193 O O . ILE A 1 287 ? -4.312 -25.141 7.609 1 97.56 287 ILE A O 1
ATOM 2197 N N . GLU A 1 288 ? -3.283 -26.641 8.859 1 97.88 288 GLU A N 1
ATOM 2198 C CA . GLU A 1 288 ? -4.516 -27.359 9.133 1 97.88 288 GLU A CA 1
ATOM 2199 C C . GLU A 1 288 ? -5.527 -26.484 9.867 1 97.88 288 GLU A C 1
ATOM 2201 O O . GLU A 1 288 ? -6.68 -26.375 9.445 1 97.88 288 GLU A O 1
ATOM 2206 N N . GLU A 1 289 ? -5.117 -25.875 10.945 1 97.12 289 GLU A N 1
ATOM 2207 C CA . GLU A 1 289 ? -6.004 -25.016 11.719 1 97.12 289 GLU A CA 1
ATOM 2208 C C . GLU A 1 289 ? -6.488 -23.828 10.883 1 97.12 289 GLU A C 1
ATOM 2210 O O . GLU A 1 289 ? -7.648 -23.438 10.984 1 97.12 289 GLU A O 1
ATOM 2215 N N . PHE A 1 290 ? -5.633 -23.328 10.141 1 97.69 290 PHE A N 1
ATOM 2216 C CA . PHE A 1 290 ? -5.965 -22.203 9.289 1 97.69 290 PHE A CA 1
ATOM 2217 C C . PHE A 1 290 ? -7.062 -22.578 8.297 1 97.69 290 PHE A C 1
ATOM 2219 O O . PHE A 1 290 ? -8.039 -21.844 8.133 1 97.69 290 PHE A O 1
ATOM 2226 N N . CYS A 1 291 ? -6.895 -23.719 7.66 1 98.12 291 CYS A N 1
ATOM 2227 C CA . CYS A 1 291 ? -7.891 -24.188 6.707 1 98.12 291 CYS A CA 1
ATOM 2228 C C . CYS A 1 291 ? -9.211 -24.484 7.402 1 98.12 291 CYS A C 1
ATOM 2230 O O . CYS A 1 291 ? -10.281 -24.172 6.871 1 98.12 291 CYS A O 1
ATOM 2232 N N . LYS A 1 292 ? -9.195 -25.031 8.523 1 97.56 292 LYS A N 1
ATOM 2233 C CA . LYS A 1 292 ? -10.414 -25.344 9.266 1 97.56 292 LYS A CA 1
ATOM 2234 C C . LYS A 1 292 ? -11.188 -24.062 9.609 1 97.56 292 LYS A C 1
ATOM 2236 O O . LYS A 1 292 ? -12.414 -24.062 9.602 1 97.56 292 LYS A O 1
ATOM 2241 N N . LYS A 1 293 ? -10.477 -23.016 9.938 1 96.5 293 LYS A N 1
ATOM 2242 C CA . LYS A 1 293 ? -11.117 -21.734 10.211 1 96.5 293 LYS A CA 1
ATOM 2243 C C . LYS A 1 293 ? -11.883 -21.234 8.992 1 96.5 293 LYS A C 1
ATOM 2245 O O . LYS A 1 293 ? -13.008 -20.734 9.117 1 96.5 293 LYS A O 1
ATOM 2250 N N . LEU A 1 294 ? -11.312 -21.328 7.832 1 97.31 294 LEU A N 1
ATOM 2251 C CA . LEU A 1 294 ? -11.961 -20.922 6.59 1 97.31 294 LEU A CA 1
ATOM 2252 C C . LEU A 1 294 ? -13.164 -21.812 6.293 1 97.31 294 LEU A C 1
ATOM 2254 O O . LEU A 1 294 ? -14.227 -21.312 5.914 1 97.31 294 LEU A O 1
ATOM 2258 N N . MET A 1 295 ? -13.055 -23.078 6.547 1 96.44 295 MET A N 1
ATOM 2259 C CA . MET A 1 295 ? -14.07 -24.062 6.215 1 96.44 295 MET A CA 1
ATOM 2260 C C . MET A 1 295 ? -15.273 -23.938 7.145 1 96.44 295 MET A C 1
ATOM 2262 O O . MET A 1 295 ? -16.375 -24.391 6.809 1 96.44 295 MET A O 1
ATOM 2266 N N . ALA A 1 296 ? -15.039 -23.344 8.297 1 93.44 296 ALA A N 1
ATOM 2267 C CA . ALA A 1 296 ? -16.094 -23.25 9.305 1 93.44 296 ALA A CA 1
ATOM 2268 C C . ALA A 1 296 ? -17.297 -22.469 8.773 1 93.44 296 ALA A C 1
ATOM 2270 O O . ALA A 1 296 ? -18.406 -22.594 9.297 1 93.44 296 ALA A O 1
ATOM 2271 N N . LYS A 1 297 ? -17.094 -21.703 7.77 1 89.88 297 LYS A N 1
ATOM 2272 C CA . LYS A 1 297 ? -18.156 -20.891 7.188 1 89.88 297 LYS A CA 1
ATOM 2273 C C . LYS A 1 297 ? -18.891 -21.672 6.09 1 89.88 297 LYS A C 1
ATOM 2275 O O . LYS A 1 297 ? -19.797 -21.141 5.453 1 89.88 297 LYS A O 1
ATOM 2280 N N . SER A 1 298 ? -18.484 -22.953 5.844 1 87.69 298 SER A N 1
ATOM 2281 C CA . SER A 1 298 ? -19.141 -23.859 4.906 1 87.69 298 SER A CA 1
ATOM 2282 C C . SER A 1 298 ? -19.625 -25.125 5.602 1 87.69 298 SER A C 1
ATOM 2284 O O . SER A 1 298 ? -19.453 -25.281 6.812 1 87.69 298 SER A O 1
ATOM 2286 N N . ASN A 1 299 ? -20.234 -25.984 4.812 1 89 299 ASN A N 1
ATOM 2287 C CA . ASN A 1 299 ? -20.719 -27.25 5.359 1 89 299 ASN A CA 1
ATOM 2288 C C . ASN A 1 299 ? -19.75 -28.391 5.066 1 89 299 ASN A C 1
ATOM 2290 O O . ASN A 1 299 ? -20.047 -29.562 5.355 1 89 299 ASN A O 1
ATOM 2294 N N . ILE A 1 300 ? -18.609 -28.031 4.621 1 91.06 300 ILE A N 1
ATOM 2295 C CA . ILE A 1 300 ? -17.672 -29.062 4.227 1 91.06 300 ILE A CA 1
ATOM 2296 C C . ILE A 1 300 ? -16.734 -29.391 5.398 1 91.06 300 ILE A C 1
ATOM 2298 O O . ILE A 1 300 ? -16.281 -28.484 6.098 1 91.06 300 ILE A O 1
ATOM 2302 N N . LYS A 1 301 ? -16.453 -30.656 5.543 1 90.19 301 LYS A N 1
ATOM 2303 C CA . LYS A 1 301 ? -15.617 -31.062 6.672 1 90.19 301 LYS A CA 1
ATOM 2304 C C . LYS A 1 301 ? -14.344 -31.75 6.191 1 90.19 301 LYS A C 1
ATOM 2306 O O . LYS A 1 301 ? -13.336 -31.766 6.898 1 90.19 301 LYS A O 1
ATOM 2311 N N . ASP A 1 302 ? -14.391 -32.281 4.977 1 95.81 302 ASP A N 1
ATOM 2312 C CA . ASP A 1 302 ? -13.25 -33.031 4.441 1 95.81 302 ASP A CA 1
ATOM 2313 C C . ASP A 1 302 ? -12.461 -32.156 3.447 1 95.81 302 ASP A C 1
ATOM 2315 O O . ASP A 1 302 ? -13.031 -31.625 2.498 1 95.81 302 ASP A O 1
ATOM 2319 N N . PHE A 1 303 ? -11.164 -32.125 3.641 1 97.81 303 PHE A N 1
ATOM 2320 C CA . PHE A 1 303 ? -10.289 -31.344 2.779 1 97.81 303 PHE A CA 1
ATOM 2321 C C . PHE A 1 303 ? -10.375 -31.812 1.335 1 97.81 303 PHE A C 1
ATOM 2323 O O . PHE A 1 303 ? -10.211 -31.031 0.403 1 97.81 303 PHE A O 1
ATOM 2330 N N . ASN A 1 304 ? -10.664 -33.062 1.092 1 97.06 304 ASN A N 1
ATOM 2331 C CA . ASN A 1 304 ? -10.656 -33.625 -0.253 1 97.06 304 ASN A CA 1
ATOM 2332 C C . ASN A 1 304 ? -11.984 -33.375 -0.969 1 97.06 304 ASN A C 1
ATOM 2334 O O . ASN A 1 304 ? -12.125 -33.719 -2.146 1 97.06 304 ASN A O 1
ATOM 2338 N N . GLU A 1 305 ? -12.906 -32.719 -0.315 1 95.38 305 GLU A N 1
ATOM 2339 C CA . GLU A 1 305 ? -14.164 -32.344 -0.946 1 95.38 305 GLU A CA 1
ATOM 2340 C C . GLU A 1 305 ? -14.07 -30.922 -1.507 1 95.38 305 GLU A C 1
ATOM 2342 O O . GLU A 1 305 ? -14.984 -30.453 -2.191 1 95.38 305 GLU A O 1
ATOM 2347 N N . LEU A 1 306 ? -12.922 -30.312 -1.262 1 96.56 306 LEU A N 1
ATOM 2348 C CA . LEU A 1 306 ? -12.695 -28.953 -1.713 1 96.56 306 LEU A CA 1
ATOM 2349 C C . LEU A 1 306 ? -11.844 -28.938 -2.98 1 96.56 306 LEU A C 1
ATOM 2351 O O . LEU A 1 306 ? -11.07 -29.859 -3.229 1 96.56 306 LEU A O 1
ATOM 2355 N N . PHE A 1 307 ? -12.055 -27.922 -3.838 1 96.69 307 PHE A N 1
ATOM 2356 C CA . PHE A 1 307 ? -10.992 -27.578 -4.773 1 96.69 307 PHE A CA 1
ATOM 2357 C C . PHE A 1 307 ? -9.984 -26.625 -4.129 1 96.69 307 PHE A C 1
ATOM 2359 O O . PHE A 1 307 ? -10.305 -25.953 -3.154 1 96.69 307 PHE A O 1
ATOM 2366 N N . TRP A 1 308 ? -8.75 -26.625 -4.664 1 97.56 308 TRP A N 1
ATOM 2367 C CA . TRP A 1 308 ? -7.645 -25.922 -4.031 1 97.56 308 TRP A CA 1
ATOM 2368 C C . TRP A 1 308 ? -6.941 -25 -5.027 1 97.56 308 TRP A C 1
ATOM 2370 O O . TRP A 1 308 ? -6.34 -25.469 -5.996 1 97.56 308 TRP A O 1
ATOM 2380 N N . ALA A 1 309 ? -7.066 -23.734 -4.832 1 98.06 309 ALA A N 1
ATOM 2381 C CA . ALA A 1 309 ? -6.219 -22.75 -5.496 1 98.06 309 ALA A CA 1
ATOM 2382 C C . ALA A 1 309 ? -5.125 -22.25 -4.559 1 98.06 309 ALA A C 1
ATOM 2384 O O . ALA A 1 309 ? -5.324 -21.266 -3.832 1 98.06 309 ALA A O 1
ATOM 2385 N N . VAL A 1 310 ? -3.943 -22.828 -4.672 1 98.44 310 VAL A N 1
ATOM 2386 C CA . VAL A 1 310 ? -2.854 -22.5 -3.76 1 98.44 310 VAL A CA 1
ATOM 2387 C C . VAL A 1 310 ? -1.719 -21.828 -4.531 1 98.44 310 VAL A C 1
ATOM 2389 O O . VAL A 1 310 ? -1.203 -22.391 -5.5 1 98.44 310 VAL A O 1
ATOM 2392 N N . HIS A 1 311 ? -1.372 -20.609 -4.094 1 98.5 311 HIS A N 1
ATOM 2393 C CA . HIS A 1 311 ? -0.166 -19.984 -4.637 1 98.5 311 HIS A CA 1
ATOM 2394 C C . HIS A 1 311 ? 1.053 -20.875 -4.418 1 98.5 311 HIS A C 1
ATOM 2396 O O . HIS A 1 311 ? 1.378 -21.234 -3.281 1 98.5 311 HIS A O 1
ATOM 2402 N N . PRO A 1 312 ? 1.718 -21.234 -5.438 1 97.25 312 PRO A N 1
ATOM 2403 C CA . PRO A 1 312 ? 2.873 -22.125 -5.297 1 97.25 312 PRO A CA 1
ATOM 2404 C C . PRO A 1 312 ? 4.156 -21.375 -4.957 1 97.25 312 PRO A C 1
ATOM 2406 O O . PRO A 1 312 ? 4.863 -20.922 -5.855 1 97.25 312 PRO A O 1
ATOM 2409 N N . GLY A 1 313 ? 4.547 -21.359 -3.707 1 93.31 313 GLY A N 1
ATOM 2410 C CA . GLY A 1 313 ? 5.84 -20.812 -3.326 1 93.31 313 GLY A CA 1
ATOM 2411 C C . GLY A 1 313 ? 7.008 -21.609 -3.873 1 93.31 313 GLY A C 1
ATOM 2412 O O . GLY A 1 313 ? 8.062 -21.047 -4.18 1 93.31 313 GLY A O 1
ATOM 2413 N N . GLY A 1 314 ? 6.957 -22.781 -4.008 1 93.38 314 GLY A N 1
ATOM 2414 C CA . GLY A 1 314 ? 7.859 -23.812 -4.488 1 93.38 314 GLY A CA 1
ATOM 2415 C C . GLY A 1 314 ? 7.328 -25.219 -4.273 1 93.38 314 GLY A C 1
ATOM 2416 O O . GLY A 1 314 ? 6.312 -25.406 -3.6 1 93.38 314 GLY A O 1
ATOM 2417 N N . PRO A 1 315 ? 8.023 -26.141 -4.914 1 93.94 315 PRO A N 1
ATOM 2418 C CA . PRO A 1 315 ? 7.527 -27.5 -4.781 1 93.94 315 PRO A CA 1
ATOM 2419 C C . PRO A 1 315 ? 7.488 -27.984 -3.33 1 93.94 315 PRO A C 1
ATOM 2421 O O . PRO A 1 315 ? 6.578 -28.719 -2.941 1 93.94 315 PRO A O 1
ATOM 2424 N N . ALA A 1 316 ? 8.406 -27.547 -2.529 1 91.31 316 ALA A N 1
ATOM 2425 C CA . ALA A 1 316 ? 8.469 -27.984 -1.137 1 91.31 316 ALA A CA 1
ATOM 2426 C C . ALA A 1 316 ? 7.238 -27.531 -0.363 1 91.31 316 ALA A C 1
ATOM 2428 O O . ALA A 1 316 ? 6.723 -28.25 0.487 1 91.31 316 ALA A O 1
ATOM 2429 N N . ILE A 1 317 ? 6.789 -26.328 -0.651 1 93 317 ILE A N 1
ATOM 2430 C CA . ILE A 1 317 ? 5.625 -25.766 0.027 1 93 317 ILE A CA 1
ATOM 2431 C C . ILE A 1 317 ? 4.375 -26.562 -0.363 1 93 317 ILE A C 1
ATOM 2433 O O . ILE A 1 317 ? 3.582 -26.938 0.5 1 93 317 ILE A O 1
ATOM 2437 N N . LEU A 1 318 ? 4.195 -26.859 -1.608 1 95.94 318 LEU A N 1
ATOM 2438 C CA . LEU A 1 318 ? 3.039 -27.594 -2.094 1 95.94 318 LEU A CA 1
ATOM 2439 C C . LEU A 1 318 ? 3.041 -29.016 -1.544 1 95.94 318 LEU A C 1
ATOM 2441 O O . LEU A 1 318 ? 2.002 -29.531 -1.114 1 95.94 318 LEU A O 1
ATOM 2445 N N . ASN A 1 319 ? 4.207 -29.609 -1.558 1 94.44 319 ASN A N 1
ATOM 2446 C CA . ASN A 1 319 ? 4.324 -30.969 -1.045 1 94.44 319 ASN A CA 1
ATOM 2447 C C . ASN A 1 319 ? 3.971 -31.047 0.438 1 94.44 319 ASN A C 1
ATOM 2449 O O . ASN A 1 319 ? 3.285 -31.969 0.873 1 94.44 319 ASN A O 1
ATOM 2453 N N . LYS A 1 320 ? 4.465 -30.094 1.151 1 94.31 320 LYS A N 1
ATOM 2454 C CA . LYS A 1 320 ? 4.195 -30.062 2.586 1 94.31 320 LYS A CA 1
ATOM 2455 C C . LYS A 1 320 ? 2.707 -29.859 2.861 1 94.31 320 LYS A C 1
ATOM 2457 O O . LYS A 1 320 ? 2.146 -30.5 3.758 1 94.31 320 LYS A O 1
ATOM 2462 N N . LEU A 1 321 ? 2.117 -28.984 2.162 1 96.25 321 LEU A N 1
ATOM 2463 C CA . LEU A 1 321 ? 0.682 -28.766 2.295 1 96.25 321 LEU A CA 1
ATOM 2464 C C . LEU A 1 321 ? -0.097 -30.031 1.974 1 96.25 321 LEU A C 1
ATOM 2466 O O . LEU A 1 321 ? -0.972 -30.438 2.74 1 96.25 321 LEU A O 1
ATOM 2470 N N . GLU A 1 322 ? 0.232 -30.672 0.876 1 97.06 322 GLU A N 1
ATOM 2471 C CA . GLU A 1 322 ? -0.429 -31.891 0.42 1 97.06 322 GLU A CA 1
ATOM 2472 C C . GLU A 1 322 ? -0.324 -33 1.463 1 97.06 322 GLU A C 1
ATOM 2474 O O . GLU A 1 322 ? -1.32 -33.656 1.789 1 97.06 322 GLU A O 1
ATOM 2479 N N . SER A 1 323 ? 0.833 -33.156 1.973 1 96.75 323 SER A N 1
ATOM 2480 C CA . SER A 1 323 ? 1.062 -34.219 2.934 1 96.75 323 SER A CA 1
ATOM 2481 C C . SER A 1 323 ? 0.384 -33.938 4.266 1 96.75 323 SER A C 1
ATOM 2483 O O . SER A 1 323 ? -0.224 -34.812 4.871 1 96.75 323 SER A O 1
ATOM 2485 N N . THR A 1 324 ? 0.497 -32.688 4.723 1 97.62 324 THR A N 1
ATOM 2486 C CA . THR A 1 324 ? -0.064 -32.312 6.012 1 97.62 324 THR A CA 1
ATOM 2487 C C . THR A 1 324 ? -1.582 -32.469 6.012 1 97.62 324 THR A C 1
ATOM 2489 O O . THR A 1 324 ? -2.164 -32.938 6.988 1 97.62 324 THR A O 1
ATOM 2492 N N . LEU A 1 325 ? -2.195 -32.125 4.926 1 98.19 325 LEU A N 1
ATOM 2493 C CA . LEU A 1 325 ? -3.652 -32.125 4.848 1 98.19 325 LEU A CA 1
ATOM 2494 C C . LEU A 1 325 ? -4.148 -33.438 4.246 1 98.19 325 LEU A C 1
ATOM 2496 O O . LEU A 1 325 ? -5.355 -33.656 4.082 1 98.19 325 LEU A O 1
ATOM 2500 N N . LYS A 1 326 ? -3.252 -34.312 3.832 1 98.12 326 LYS A N 1
ATOM 2501 C CA . LYS A 1 326 ? -3.576 -35.594 3.223 1 98.12 326 LYS A CA 1
ATOM 2502 C C . LYS A 1 326 ? -4.477 -35.438 2.002 1 98.12 326 LYS A C 1
ATOM 2504 O O . LYS A 1 326 ? -5.516 -36.094 1.89 1 98.12 326 LYS A O 1
ATOM 2509 N N . LEU A 1 327 ? -4.031 -34.531 1.176 1 98.06 327 LEU A N 1
ATOM 2510 C CA . LEU A 1 327 ? -4.785 -34.281 -0.044 1 98.06 327 LEU A CA 1
ATOM 2511 C C . LEU A 1 327 ? -4.523 -35.344 -1.093 1 98.06 327 LEU A C 1
ATOM 2513 O O . LEU A 1 327 ? -3.408 -35.844 -1.197 1 98.06 327 LEU A O 1
ATOM 2517 N N . SER A 1 328 ? -5.594 -35.625 -1.86 1 96.62 328 SER A N 1
ATOM 2518 C CA . SER A 1 328 ? -5.359 -36.406 -3.061 1 96.62 328 SER A CA 1
ATOM 2519 C C . SER A 1 328 ? -4.457 -35.688 -4.043 1 96.62 328 SER A C 1
ATOM 2521 O O . SER A 1 328 ? -4.457 -34.438 -4.094 1 96.62 328 SER A O 1
ATOM 2523 N N . SER A 1 329 ? -3.689 -36.375 -4.812 1 89.94 329 SER A N 1
ATOM 2524 C CA . SER A 1 329 ? -2.596 -35.812 -5.609 1 89.94 329 SER A CA 1
ATOM 2525 C C . SER A 1 329 ? -3.109 -34.812 -6.648 1 89.94 329 SER A C 1
ATOM 2527 O O . SER A 1 329 ? -2.393 -33.906 -7.039 1 89.94 329 SER A O 1
ATOM 2529 N N . GLU A 1 330 ? -4.367 -34.969 -7.059 1 93.88 330 GLU A N 1
ATOM 2530 C CA . GLU A 1 330 ? -4.887 -34.125 -8.133 1 93.88 330 GLU A CA 1
ATOM 2531 C C . GLU A 1 330 ? -5.324 -32.781 -7.609 1 93.88 330 GLU A C 1
ATOM 2533 O O . GLU A 1 330 ? -5.523 -31.828 -8.391 1 93.88 330 GLU A O 1
ATOM 2538 N N . LYS A 1 331 ? -5.395 -32.594 -6.273 1 96.31 331 LYS A N 1
ATOM 2539 C CA . LYS A 1 331 ? -5.961 -31.391 -5.664 1 96.31 331 LYS A CA 1
ATOM 2540 C C . LYS A 1 331 ? -5.066 -30.172 -5.914 1 96.31 331 LYS A C 1
ATOM 2542 O O . LYS A 1 331 ? -5.547 -29.047 -5.969 1 96.31 331 LYS A O 1
ATOM 2547 N N . LEU A 1 332 ? -3.76 -30.406 -6.129 1 97.94 332 LEU A N 1
ATOM 2548 C CA . LEU A 1 332 ? -2.846 -29.281 -6.301 1 97.94 332 LEU A CA 1
ATOM 2549 C C . LEU A 1 332 ? -2.293 -29.25 -7.723 1 97.94 332 LEU A C 1
ATOM 2551 O O . LEU A 1 332 ? -1.277 -28.594 -7.98 1 97.94 332 LEU A O 1
ATOM 2555 N N . ASP A 1 333 ? -2.979 -29.922 -8.68 1 97 333 ASP A N 1
ATOM 2556 C CA . ASP A 1 333 ? -2.488 -30 -10.055 1 97 333 ASP A CA 1
ATOM 2557 C C . ASP A 1 333 ? -2.43 -28.625 -10.695 1 97 333 ASP A C 1
ATOM 2559 O O . ASP A 1 333 ? -1.466 -28.297 -11.391 1 97 333 ASP A O 1
ATOM 2563 N N . CYS A 1 334 ? -3.445 -27.812 -10.453 1 97.69 334 CYS A N 1
ATOM 2564 C CA . CYS A 1 334 ? -3.469 -26.484 -11.047 1 97.69 334 CYS A CA 1
ATOM 2565 C C . CYS A 1 334 ? -2.33 -25.625 -10.516 1 97.69 334 CYS A C 1
ATOM 2567 O O . CYS A 1 334 ? -1.713 -24.875 -11.258 1 97.69 334 CYS A O 1
ATOM 2569 N N . SER A 1 335 ? -2.018 -25.734 -9.25 1 98.62 335 SER A N 1
ATOM 2570 C CA . SER A 1 335 ? -0.911 -25.016 -8.641 1 98.62 335 SER A CA 1
ATOM 2571 C C . SER A 1 335 ? 0.431 -25.484 -9.188 1 98.62 335 SER A C 1
ATOM 2573 O O . SER A 1 335 ? 1.302 -24.656 -9.5 1 98.62 335 SER A O 1
ATOM 2575 N N . ARG A 1 336 ? 0.568 -26.75 -9.312 1 98.25 336 ARG A N 1
ATOM 2576 C CA . ARG A 1 336 ? 1.802 -27.312 -9.859 1 98.25 336 ARG A CA 1
ATOM 2577 C C . ARG A 1 336 ? 1.991 -26.906 -11.312 1 98.25 336 ARG A C 1
ATOM 2579 O O . ARG A 1 336 ? 3.111 -26.625 -11.75 1 98.25 336 ARG A O 1
ATOM 2586 N N . LYS A 1 337 ? 0.919 -26.922 -12.047 1 98.44 337 LYS A N 1
ATOM 2587 C CA . LYS A 1 337 ? 0.985 -26.516 -13.445 1 98.44 337 LYS A CA 1
ATOM 2588 C C . LYS A 1 337 ? 1.393 -25.047 -13.586 1 98.44 337 LYS A C 1
ATOM 2590 O O . LYS A 1 337 ? 2.213 -24.703 -14.438 1 98.44 337 LYS A O 1
ATOM 2595 N N . ALA A 1 338 ? 0.813 -24.203 -12.773 1 98.62 338 ALA A N 1
ATOM 2596 C CA . ALA A 1 338 ? 1.188 -22.781 -12.797 1 98.62 338 ALA A CA 1
ATOM 2597 C C . ALA A 1 338 ? 2.67 -22.609 -12.477 1 98.62 338 ALA A C 1
ATOM 2599 O O . ALA A 1 338 ? 3.361 -21.812 -13.125 1 98.62 338 ALA A O 1
ATOM 2600 N N . LEU A 1 339 ? 3.143 -23.344 -11.469 1 98.5 339 LEU A N 1
ATOM 2601 C CA . LEU A 1 339 ? 4.555 -23.266 -11.117 1 98.5 339 LEU A CA 1
ATOM 2602 C C . LEU A 1 339 ? 5.43 -23.719 -12.281 1 98.5 339 LEU A C 1
ATOM 2604 O O . LEU A 1 339 ? 6.445 -23.094 -12.586 1 98.5 339 LEU A O 1
ATOM 2608 N N . MET A 1 340 ? 5.02 -24.734 -12.906 1 98.38 340 MET A N 1
ATOM 2609 C CA . MET A 1 340 ? 5.77 -25.297 -14.023 1 98.38 340 MET A CA 1
ATOM 2610 C C . MET A 1 340 ? 5.832 -24.312 -15.188 1 98.38 340 MET A C 1
ATOM 2612 O O . MET A 1 340 ? 6.895 -24.109 -15.773 1 98.38 340 MET A O 1
ATOM 2616 N N . ASP A 1 341 ? 4.754 -23.703 -15.469 1 98.62 341 ASP A N 1
ATOM 2617 C CA . ASP A 1 341 ? 4.621 -22.922 -16.688 1 98.62 341 ASP A CA 1
ATOM 2618 C C . ASP A 1 341 ? 5.184 -21.5 -16.516 1 98.62 341 ASP A C 1
ATOM 2620 O O . ASP A 1 341 ? 5.629 -20.875 -17.469 1 98.62 341 ASP A O 1
ATOM 2624 N N . TYR A 1 342 ? 5.156 -20.969 -15.219 1 98.62 342 TYR A N 1
ATOM 2625 C CA . TYR A 1 342 ? 5.434 -19.547 -15.07 1 98.62 342 TYR A CA 1
ATOM 2626 C C . TYR A 1 342 ? 6.449 -19.297 -13.961 1 98.62 342 TYR A C 1
ATOM 2628 O O . TYR A 1 342 ? 6.938 -18.172 -13.797 1 98.62 342 TYR A O 1
ATOM 2636 N N . GLY A 1 343 ? 6.82 -20.344 -13.141 1 98.19 343 GLY A N 1
ATOM 2637 C CA . GLY A 1 343 ? 7.559 -20.109 -11.914 1 98.19 343 GLY A CA 1
ATOM 2638 C C . GLY A 1 343 ? 6.73 -19.406 -10.852 1 98.19 343 GLY A C 1
ATOM 2639 O O . GLY A 1 343 ? 5.504 -19.344 -10.953 1 98.19 343 GLY A O 1
ATOM 2640 N N . ASN A 1 344 ? 7.387 -19.047 -9.773 1 97.44 344 ASN A N 1
ATOM 2641 C CA . ASN A 1 344 ? 6.766 -18.203 -8.758 1 97.44 344 ASN A CA 1
ATOM 2642 C C . ASN A 1 344 ? 6.82 -16.719 -9.148 1 97.44 344 ASN A C 1
ATOM 2644 O O . ASN A 1 344 ? 7.879 -16.094 -9.086 1 97.44 344 ASN A O 1
ATOM 2648 N N . VAL A 1 345 ? 5.656 -16.203 -9.469 1 98.56 345 VAL A N 1
ATOM 2649 C CA . VAL A 1 345 ? 5.578 -14.82 -9.922 1 98.56 345 VAL A CA 1
ATOM 2650 C C . VAL A 1 345 ? 4.965 -13.953 -8.828 1 98.56 345 VAL A C 1
ATOM 2652 O O . VAL A 1 345 ? 4.117 -13.102 -9.109 1 98.56 345 VAL A O 1
ATOM 2655 N N . SER A 1 346 ? 5.281 -14.305 -7.641 1 97.56 346 SER A N 1
ATOM 2656 C CA . SER A 1 346 ? 4.902 -13.547 -6.449 1 97.56 346 SER A CA 1
ATOM 2657 C C . SER A 1 346 ? 3.389 -13.375 -6.363 1 97.56 346 SER A C 1
ATOM 2659 O O . SER A 1 346 ? 2.643 -14.352 -6.453 1 97.56 346 SER A O 1
ATOM 2661 N N . SER A 1 347 ? 2.873 -12.195 -6.262 1 98.62 347 SER A N 1
ATOM 2662 C CA . SER A 1 347 ? 1.461 -11.938 -5.996 1 98.62 347 SER A CA 1
ATOM 2663 C C . SER A 1 347 ? 0.589 -12.367 -7.172 1 98.62 347 SER A C 1
ATOM 2665 O O . SER A 1 347 ? -0.624 -12.523 -7.027 1 98.62 347 SER A O 1
ATOM 2667 N N . ASN A 1 348 ? 1.136 -12.586 -8.312 1 98.81 348 ASN A N 1
ATOM 2668 C CA . ASN A 1 348 ? 0.407 -12.867 -9.547 1 98.81 348 ASN A CA 1
ATOM 2669 C C . ASN A 1 348 ? -0.059 -14.32 -9.602 1 98.81 348 ASN A C 1
ATOM 2671 O O . ASN A 1 348 ? -1.112 -14.617 -10.172 1 98.81 348 ASN A O 1
ATOM 2675 N N . THR A 1 349 ? 0.682 -15.172 -9.07 1 98.75 349 THR A N 1
ATOM 2676 C CA . THR A 1 349 ? 0.613 -16.578 -9.453 1 98.75 349 THR A CA 1
ATOM 2677 C C . THR A 1 349 ? -0.726 -17.188 -9.039 1 98.75 349 THR A C 1
ATOM 2679 O O . THR A 1 349 ? -1.241 -18.078 -9.711 1 98.75 349 THR A O 1
ATOM 2682 N N . ILE A 1 350 ? -1.294 -16.688 -7.965 1 98.88 350 ILE A N 1
ATOM 2683 C CA . ILE A 1 350 ? -2.578 -17.219 -7.523 1 98.88 350 ILE A CA 1
ATOM 2684 C C . ILE A 1 350 ? -3.607 -17.078 -8.641 1 98.88 350 ILE A C 1
ATOM 2686 O O . ILE A 1 350 ? -4.473 -17.938 -8.805 1 98.88 350 ILE A O 1
ATOM 2690 N N . PHE A 1 351 ? -3.492 -16.094 -9.445 1 98.88 351 PHE A N 1
ATOM 2691 C CA . PHE A 1 351 ? -4.48 -15.859 -10.492 1 98.88 351 PHE A CA 1
ATOM 2692 C C . PHE A 1 351 ? -4.219 -16.75 -11.695 1 98.88 351 PHE A C 1
ATOM 2694 O O . PHE A 1 351 ? -5.145 -17.125 -12.414 1 98.88 351 PHE A O 1
ATOM 2701 N N . TYR A 1 352 ? -2.928 -17.094 -11.891 1 98.81 352 TYR A N 1
ATOM 2702 C CA . TYR A 1 352 ? -2.621 -18.094 -12.906 1 98.81 352 TYR A CA 1
ATOM 2703 C C . TYR A 1 352 ? -3.193 -19.453 -12.523 1 98.81 352 TYR A C 1
ATOM 2705 O O . TYR A 1 352 ? -3.715 -20.172 -13.367 1 98.81 352 TYR A O 1
ATOM 2713 N N . VAL A 1 353 ? -3.094 -19.75 -11.242 1 98.75 353 VAL A N 1
ATOM 2714 C CA . VAL A 1 353 ? -3.695 -20.969 -10.711 1 98.75 353 VAL A CA 1
ATOM 2715 C C . VAL A 1 353 ? -5.207 -20.938 -10.922 1 98.75 353 VAL A C 1
ATOM 2717 O O . VAL A 1 353 ? -5.801 -21.922 -11.383 1 98.75 353 VAL A O 1
ATOM 2720 N N . MET A 1 354 ? -5.824 -19.859 -10.641 1 98.19 354 MET A N 1
ATOM 2721 C CA . MET A 1 354 ? -7.277 -19.719 -10.727 1 98.19 354 MET A CA 1
ATOM 2722 C C . MET A 1 354 ? -7.746 -19.859 -12.172 1 98.19 354 MET A C 1
ATOM 2724 O O . MET A 1 354 ? -8.828 -20.391 -12.43 1 98.19 354 MET A O 1
ATOM 2728 N N . GLU A 1 355 ? -6.965 -19.375 -13.062 1 97.06 355 GLU A N 1
ATOM 2729 C CA . GLU A 1 355 ? -7.312 -19.547 -14.469 1 97.06 355 GLU A CA 1
ATOM 2730 C C . GLU A 1 355 ? -7.371 -21.016 -14.852 1 97.06 355 GLU A C 1
ATOM 2732 O O . GLU A 1 355 ? -8.297 -21.453 -15.539 1 97.06 355 GLU A O 1
ATOM 2737 N N . TYR A 1 356 ? -6.34 -21.797 -14.422 1 96.5 356 TYR A N 1
ATOM 2738 C CA . TYR A 1 356 ? -6.375 -23.234 -14.656 1 96.5 356 TYR A CA 1
ATOM 2739 C C . TYR A 1 356 ? -7.562 -23.859 -13.938 1 96.5 356 TYR A C 1
ATOM 2741 O O . TYR A 1 356 ? -8.195 -24.781 -14.469 1 96.5 356 TYR A O 1
ATOM 2749 N N . MET A 1 357 ? -7.828 -23.359 -12.805 1 94.31 357 MET A N 1
ATOM 2750 C CA . MET A 1 357 ? -8.922 -23.906 -12.008 1 94.31 357 MET A CA 1
ATOM 2751 C C . MET A 1 357 ? -10.266 -23.672 -12.688 1 94.31 357 MET A C 1
ATOM 2753 O O . MET A 1 357 ? -11.164 -24.516 -12.602 1 94.31 357 MET A O 1
ATOM 2757 N N . ARG A 1 358 ? -10.383 -22.516 -13.266 1 92.75 358 ARG A N 1
ATOM 2758 C CA . ARG A 1 358 ? -11.617 -22.203 -13.984 1 92.75 358 ARG A CA 1
ATOM 2759 C C . ARG A 1 358 ? -11.945 -23.281 -15.008 1 92.75 358 ARG A C 1
ATOM 2761 O O . ARG A 1 358 ? -13.094 -23.703 -15.125 1 92.75 358 ARG A O 1
ATOM 2768 N N . GLU A 1 359 ? -10.969 -23.703 -15.711 1 88.88 359 GLU A N 1
ATOM 2769 C CA . GLU A 1 359 ? -11.141 -24.766 -16.703 1 88.88 359 GLU A CA 1
ATOM 2770 C C . GLU A 1 359 ? -11.438 -26.094 -16.031 1 88.88 359 GLU A C 1
ATOM 2772 O O . GLU A 1 359 ? -12.266 -26.875 -16.516 1 88.88 359 GLU A O 1
ATOM 2777 N N . TYR A 1 360 ? -10.758 -26.266 -14.961 1 87.81 360 TYR A N 1
ATOM 2778 C CA . TYR A 1 360 ? -10.906 -27.484 -14.195 1 87.81 360 TYR A CA 1
ATOM 2779 C C . TYR A 1 360 ? -12.32 -27.609 -13.633 1 87.81 360 TYR A C 1
ATOM 2781 O O . TYR A 1 360 ? -12.898 -28.688 -13.617 1 87.81 360 TYR A O 1
ATOM 2789 N N . LEU A 1 361 ? -12.922 -26.547 -13.219 1 89.44 361 LEU A N 1
ATOM 2790 C CA . LEU A 1 361 ? -14.18 -26.562 -12.484 1 89.44 361 LEU A CA 1
ATOM 2791 C C . LEU A 1 361 ? -15.367 -26.594 -13.438 1 89.44 361 LEU A C 1
ATOM 2793 O O . LEU A 1 361 ? -16.5 -26.812 -13.008 1 89.44 361 LEU A O 1
ATOM 2797 N N . LYS A 1 362 ? -15.172 -26.438 -14.68 1 84.25 362 LYS A N 1
ATOM 2798 C CA . LYS A 1 362 ? -16.266 -26.469 -15.656 1 84.25 362 LYS A CA 1
ATOM 2799 C C . LYS A 1 362 ? -16.938 -27.828 -15.664 1 84.25 362 LYS A C 1
ATOM 2801 O O . LYS A 1 362 ? -18.109 -27.938 -16.047 1 84.25 362 LYS A O 1
ATOM 2806 N N . GLU A 1 363 ? -16.328 -28.812 -15.266 1 75.44 363 GLU A N 1
ATOM 2807 C CA . GLU A 1 363 ? -16.906 -30.156 -15.312 1 75.44 363 GLU A CA 1
ATOM 2808 C C . GLU A 1 363 ? -17.766 -30.422 -14.086 1 75.44 363 GLU A C 1
ATOM 2810 O O . GLU A 1 363 ? -18.234 -31.547 -13.883 1 75.44 363 GLU A O 1
ATOM 2815 N N . GLY A 1 364 ? -18.125 -29.359 -13.391 1 65.88 364 GLY A N 1
ATOM 2816 C CA . GLY A 1 364 ? -19.078 -29.422 -12.297 1 65.88 364 GLY A CA 1
ATOM 2817 C C . GLY A 1 364 ? -18.578 -30.219 -11.102 1 65.88 364 GLY A C 1
ATOM 2818 O O . GLY A 1 364 ? -19.375 -30.828 -10.383 1 65.88 364 GLY A O 1
ATOM 2819 N N . ARG A 1 365 ? -17.391 -30.094 -10.828 1 77.12 365 ARG A N 1
ATOM 2820 C CA . ARG A 1 365 ? -16.828 -30.891 -9.742 1 77.12 365 ARG A CA 1
ATOM 2821 C C . ARG A 1 365 ? -17.141 -30.266 -8.383 1 77.12 365 ARG A C 1
ATOM 2823 O O . ARG A 1 365 ? -18.312 -30.047 -8.055 1 77.12 365 ARG A O 1
ATOM 2830 N N . GLU A 1 366 ? -16.188 -29.828 -7.594 1 87.38 366 GLU A N 1
ATOM 2831 C CA . GLU A 1 366 ? -16.344 -29.344 -6.227 1 87.38 366 GLU A CA 1
ATOM 2832 C C . GLU A 1 366 ? -17.016 -27.984 -6.199 1 87.38 366 GLU A C 1
ATOM 2834 O O . GLU A 1 366 ? -16.75 -27.125 -7.047 1 87.38 366 GLU A O 1
ATOM 2839 N N . GLU A 1 367 ? -17.953 -27.781 -5.375 1 92.5 367 GLU A N 1
ATOM 2840 C CA . GLU A 1 367 ? -18.625 -26.516 -5.199 1 92.5 367 GLU A CA 1
ATOM 2841 C C . GLU A 1 367 ? -17.766 -25.516 -4.422 1 92.5 367 GLU A C 1
ATOM 2843 O O . GLU A 1 367 ? -17.656 -24.359 -4.801 1 92.5 367 GLU A O 1
ATOM 2848 N N . TRP A 1 368 ? -17.203 -26.016 -3.332 1 96.5 368 TRP A N 1
ATOM 2849 C CA . TRP A 1 368 ? -16.453 -25.156 -2.434 1 96.5 368 TRP A CA 1
ATOM 2850 C C . TRP A 1 368 ? -14.953 -25.391 -2.58 1 96.5 368 TRP A C 1
ATOM 2852 O O . TRP A 1 368 ? -14.531 -26.484 -2.957 1 96.5 368 TRP A O 1
ATOM 2862 N N . GLY A 1 369 ? -14.203 -24.406 -2.326 1 97.25 369 GLY A N 1
ATOM 2863 C CA . GLY A 1 369 ? -12.758 -24.516 -2.354 1 97.25 369 GLY A CA 1
ATOM 2864 C C . GLY A 1 369 ? -12.062 -23.422 -1.562 1 97.25 369 GLY A C 1
ATOM 2865 O O . GLY A 1 369 ? -12.719 -22.562 -0.965 1 97.25 369 GLY A O 1
ATOM 2866 N N . LEU A 1 370 ? -10.742 -23.5 -1.464 1 98.31 370 LEU A N 1
ATOM 2867 C CA . LEU A 1 370 ? -9.93 -22.531 -0.742 1 98.31 370 LEU A CA 1
ATOM 2868 C C . LEU A 1 370 ? -8.891 -21.906 -1.664 1 98.31 370 LEU A C 1
ATOM 2870 O O . LEU A 1 370 ? -8.281 -22.594 -2.484 1 98.31 370 LEU A O 1
ATOM 2874 N N . GLY A 1 371 ? -8.773 -20.562 -1.664 1 98.56 371 GLY A N 1
ATOM 2875 C CA . GLY A 1 371 ? -7.629 -19.844 -2.176 1 98.56 371 GLY A CA 1
ATOM 2876 C C . GLY A 1 371 ? -6.617 -19.484 -1.1 1 98.56 371 GLY A C 1
ATOM 2877 O O . GLY A 1 371 ? -6.965 -18.844 -0.101 1 98.56 371 GLY A O 1
ATOM 2878 N N . LEU A 1 372 ? -5.312 -19.906 -1.265 1 98.62 372 LEU A N 1
ATOM 2879 C CA . LEU A 1 372 ? -4.316 -19.719 -0.217 1 98.62 372 LEU A CA 1
ATOM 2880 C C . LEU A 1 372 ? -3.039 -19.109 -0.788 1 98.62 372 LEU A C 1
ATOM 2882 O O . LEU A 1 372 ? -2.645 -19.422 -1.913 1 98.62 372 LEU A O 1
ATOM 2886 N N . ALA A 1 373 ? -2.396 -18.297 -0.024 1 98.31 373 ALA A N 1
ATOM 2887 C CA . ALA A 1 373 ? -1.062 -17.766 -0.306 1 98.31 373 ALA A CA 1
ATOM 2888 C C . ALA A 1 373 ? -0.307 -17.469 0.986 1 98.31 373 ALA A C 1
ATOM 2890 O O . ALA A 1 373 ? -0.918 -17.156 2.01 1 98.31 373 ALA A O 1
ATOM 2891 N N . PHE A 1 374 ? 0.986 -17.516 0.945 1 96.44 374 PHE A N 1
ATOM 2892 C CA . PHE A 1 374 ? 1.879 -17.25 2.066 1 96.44 374 PHE A CA 1
ATOM 2893 C C . PHE A 1 374 ? 2.967 -16.25 1.672 1 96.44 374 PHE A C 1
ATOM 2895 O O . PHE A 1 374 ? 3.371 -16.203 0.509 1 96.44 374 PHE A O 1
ATOM 2902 N N . GLY A 1 375 ? 3.381 -15.516 2.699 1 95.06 375 GLY A N 1
ATOM 2903 C CA . GLY A 1 375 ? 4.398 -14.531 2.359 1 95.06 375 GLY A CA 1
ATOM 2904 C C . GLY A 1 375 ? 5.141 -14 3.568 1 95.06 375 GLY A C 1
ATOM 2905 O O . GLY A 1 375 ? 5.199 -14.656 4.609 1 95.06 375 GLY A O 1
ATOM 2906 N N . PRO A 1 376 ? 5.797 -12.812 3.449 1 94.31 376 PRO A N 1
ATOM 2907 C CA . PRO A 1 376 ? 6.699 -12.242 4.453 1 94.31 376 PRO A CA 1
ATOM 2908 C C . PRO A 1 376 ? 6.066 -12.164 5.84 1 94.31 376 PRO A C 1
ATOM 2910 O O . PRO A 1 376 ? 4.879 -11.859 5.965 1 94.31 376 PRO A O 1
ATOM 2913 N N . GLY A 1 377 ? 7.094 -12.305 6.914 1 92.5 377 GLY A N 1
ATOM 2914 C CA . GLY A 1 377 ? 6.531 -12.414 8.25 1 92.5 377 GLY A CA 1
ATOM 2915 C C . GLY A 1 377 ? 5.5 -13.516 8.383 1 92.5 377 GLY A C 1
ATOM 2916 O O . GLY A 1 377 ? 4.348 -13.352 7.969 1 92.5 377 GLY A O 1
ATOM 2917 N N . ILE A 1 378 ? 5.98 -14.727 8.25 1 94.62 378 ILE A N 1
ATOM 2918 C CA . ILE A 1 378 ? 5.07 -15.672 7.609 1 94.62 378 ILE A CA 1
ATOM 2919 C C . ILE A 1 378 ? 3.627 -15.227 7.832 1 94.62 378 ILE A C 1
ATOM 2921 O O . ILE A 1 378 ? 3.176 -15.117 8.977 1 94.62 378 ILE A O 1
ATOM 2925 N N . THR A 1 379 ? 2.988 -14.844 6.844 1 96.94 379 THR A N 1
ATOM 2926 C CA . THR A 1 379 ? 1.58 -14.461 6.809 1 96.94 379 THR A CA 1
ATOM 2927 C C . THR A 1 379 ? 0.784 -15.406 5.914 1 96.94 379 THR A C 1
ATOM 2929 O O . THR A 1 379 ? 1.175 -15.672 4.777 1 96.94 379 THR A O 1
ATOM 2932 N N . PHE A 1 380 ? -0.255 -15.984 6.52 1 97.81 380 PHE A N 1
ATOM 2933 C CA . PHE A 1 380 ? -1.228 -16.781 5.781 1 97.81 380 PHE A CA 1
ATOM 2934 C C . PHE A 1 380 ? -2.373 -15.906 5.281 1 97.81 380 PHE A C 1
ATOM 2936 O O . PHE A 1 380 ? -2.939 -15.117 6.047 1 97.81 380 PHE A O 1
ATOM 2943 N N . GLU A 1 381 ? -2.656 -16 4.027 1 98.38 381 GLU A N 1
ATOM 2944 C CA . GLU A 1 381 ? -3.857 -15.422 3.432 1 98.38 381 GLU A CA 1
ATOM 2945 C C . GLU A 1 381 ? -4.766 -16.5 2.861 1 98.38 381 GLU A C 1
ATOM 2947 O O . GLU A 1 381 ? -4.305 -17.391 2.139 1 98.38 381 GLU A O 1
ATOM 2952 N N . GLY A 1 382 ? -6.043 -16.5 3.24 1 98.75 382 GLY A N 1
ATOM 2953 C CA . GLY A 1 382 ? -6.98 -17.469 2.725 1 98.75 382 GLY A CA 1
ATOM 2954 C C . GLY A 1 382 ? -8.352 -16.891 2.422 1 98.75 382 GLY A C 1
ATOM 2955 O O . GLY A 1 382 ? -8.758 -15.906 3.031 1 98.75 382 GLY A O 1
ATOM 2956 N N . ILE A 1 383 ? -9 -17.484 1.489 1 98.75 383 ILE A N 1
ATOM 2957 C CA . ILE A 1 383 ? -10.359 -17.094 1.146 1 98.75 383 ILE A CA 1
ATOM 2958 C C . ILE A 1 383 ? -11.172 -18.328 0.759 1 98.75 383 ILE A C 1
ATOM 2960 O O . ILE A 1 383 ? -10.688 -19.203 0.035 1 98.75 383 ILE A O 1
ATOM 2964 N N . LEU A 1 384 ? -12.336 -18.484 1.367 1 98.56 384 LEU A N 1
ATOM 2965 C CA . LEU A 1 384 ? -13.305 -19.5 0.974 1 98.56 384 LEU A CA 1
ATOM 2966 C C . LEU A 1 384 ? -13.984 -19.125 -0.339 1 98.56 384 LEU A C 1
ATOM 2968 O O . LEU A 1 384 ? -14.562 -18.047 -0.457 1 98.56 384 LEU A O 1
ATOM 2972 N N . LEU A 1 385 ? -13.875 -20.016 -1.265 1 98 385 LEU A N 1
ATOM 2973 C CA . LEU A 1 385 ? -14.391 -19.797 -2.613 1 98 385 LEU A CA 1
ATOM 2974 C C . LEU A 1 385 ? -15.562 -20.734 -2.908 1 98 385 LEU A C 1
ATOM 2976 O O . LEU A 1 385 ? -15.664 -21.797 -2.311 1 98 385 LEU A O 1
ATOM 2980 N N . ARG A 1 386 ? -16.406 -20.297 -3.809 1 96.56 386 ARG A N 1
ATOM 2981 C CA . ARG A 1 386 ? -17.484 -21.141 -4.309 1 96.56 386 ARG A CA 1
ATOM 2982 C C . ARG A 1 386 ? -17.547 -21.109 -5.832 1 96.56 386 ARG A C 1
ATOM 2984 O O . ARG A 1 386 ? -17.609 -20.031 -6.434 1 96.56 386 ARG A O 1
ATOM 2991 N N . SER A 1 387 ? -17.5 -22.25 -6.41 1 95.69 387 SER A N 1
ATOM 2992 C CA . SER A 1 387 ? -17.562 -22.344 -7.863 1 95.69 387 SER A CA 1
ATOM 2993 C C . SER A 1 387 ? -18.984 -22.078 -8.367 1 95.69 387 SER A C 1
ATOM 2995 O O . SER A 1 387 ? -19.953 -22.516 -7.746 1 95.69 387 SER A O 1
ATOM 2997 N N . LEU A 1 388 ? -18.984 -21.375 -9.477 1 93.69 388 LEU A N 1
ATOM 2998 C CA . LEU A 1 388 ? -20.281 -21.047 -10.062 1 93.69 388 LEU A CA 1
ATOM 2999 C C . LEU A 1 388 ? -20.5 -21.781 -11.383 1 93.69 388 LEU A C 1
ATOM 3001 O O . LEU A 1 388 ? -19.531 -22.016 -12.125 1 93.69 388 LEU A O 1
ATOM 3005 N N . MET B 1 1 ? -32.594 54.438 47.25 1 30.08 1 MET B N 1
ATOM 3006 C CA . MET B 1 1 ? -31.5 53.5 47.062 1 30.08 1 MET B CA 1
ATOM 3007 C C . MET B 1 1 ? -31.969 52.25 46.312 1 30.08 1 MET B C 1
ATOM 3009 O O . MET B 1 1 ? -32.562 51.344 46.906 1 30.08 1 MET B O 1
ATOM 3013 N N . THR B 1 2 ? -32.438 52.438 45.062 1 33.38 2 THR B N 1
ATOM 3014 C CA . THR B 1 2 ? -33.125 51.531 44.125 1 33.38 2 THR B CA 1
ATOM 3015 C C . THR B 1 2 ? -32.219 50.406 43.656 1 33.38 2 THR B C 1
ATOM 3017 O O . THR B 1 2 ? -31.172 50.656 43.062 1 33.38 2 THR B O 1
ATOM 3020 N N . GLN B 1 3 ? -32.219 49.281 44.438 1 31.62 3 GLN B N 1
ATOM 3021 C CA . GLN B 1 3 ? -31.453 48.062 44.188 1 31.62 3 GLN B CA 1
ATOM 3022 C C . GLN B 1 3 ? -31.75 47.469 42.812 1 31.62 3 GLN B C 1
ATOM 3024 O O . GLN B 1 3 ? -32.906 47.125 42.531 1 31.62 3 GLN B O 1
ATOM 3029 N N . GLY B 1 4 ? -31.078 47.906 41.75 1 27.53 4 GLY B N 1
ATOM 3030 C CA . GLY B 1 4 ? -31.172 47.344 40.406 1 27.53 4 GLY B CA 1
ATOM 3031 C C . GLY B 1 4 ? -30.906 45.875 40.344 1 27.53 4 GLY B C 1
ATOM 3032 O O . GLY B 1 4 ? -29.844 45.406 40.75 1 27.53 4 GLY B O 1
ATOM 3033 N N . LYS B 1 5 ? -31.984 44.969 40.406 1 33.41 5 LYS B N 1
ATOM 3034 C CA . LYS B 1 5 ? -31.938 43.531 40.219 1 33.41 5 LYS B CA 1
ATOM 3035 C C . LYS B 1 5 ? -31.172 43.156 38.938 1 33.41 5 LYS B C 1
ATOM 3037 O O . LYS B 1 5 ? -31.594 43.531 37.844 1 33.41 5 LYS B O 1
ATOM 3042 N N . LEU B 1 6 ? -29.812 43.031 39.062 1 30.67 6 LEU B N 1
ATOM 3043 C CA . LEU B 1 6 ? -29.047 42.469 37.938 1 30.67 6 LEU B CA 1
ATOM 3044 C C . LEU B 1 6 ? -29.594 41.125 37.531 1 30.67 6 LEU B C 1
ATOM 3046 O O . LEU B 1 6 ? -29.688 40.188 38.344 1 30.67 6 LEU B O 1
ATOM 3050 N N . ASN B 1 7 ? -30.609 41 36.656 1 34.81 7 ASN B N 1
ATOM 3051 C CA . ASN B 1 7 ? -31.141 39.781 36.031 1 34.81 7 ASN B CA 1
ATOM 3052 C C . ASN B 1 7 ? -30.016 38.938 35.406 1 34.81 7 ASN B C 1
ATOM 3054 O O . ASN B 1 7 ? -29.328 39.406 34.5 1 34.81 7 ASN B O 1
ATOM 3058 N N . GLY B 1 8 ? -29.328 38.125 36.219 1 33.03 8 GLY B N 1
ATOM 3059 C CA . GLY B 1 8 ? -28.422 37.094 35.75 1 33.03 8 GLY B CA 1
ATOM 3060 C C . GLY B 1 8 ? -29.031 36.219 34.656 1 33.03 8 GLY B C 1
ATOM 3061 O O . GLY B 1 8 ? -30 35.5 34.875 1 33.03 8 GLY B O 1
ATOM 3062 N N . SER B 1 9 ? -29.078 36.625 33.375 1 34.59 9 SER B N 1
ATOM 3063 C CA . SER B 1 9 ? -29.375 35.75 32.25 1 34.59 9 SER B CA 1
ATOM 3064 C C . SER B 1 9 ? -28.656 34.406 32.344 1 34.59 9 SER B C 1
ATOM 3066 O O . SER B 1 9 ? -27.422 34.375 32.438 1 34.59 9 SER B O 1
ATOM 3068 N N . SER B 1 10 ? -29.266 33.469 33 1 37.75 10 SER B N 1
ATOM 3069 C CA . SER B 1 10 ? -28.812 32.062 32.969 1 37.75 10 SER B CA 1
ATOM 3070 C C . SER B 1 10 ? -28.5 31.609 31.547 1 37.75 10 SER B C 1
ATOM 3072 O O . SER B 1 10 ? -29.375 31.641 30.688 1 37.75 10 SER B O 1
ATOM 3074 N N . LYS B 1 11 ? -27.344 31.828 31.047 1 36.41 11 LYS B N 1
ATOM 3075 C CA . LYS B 1 11 ? -26.875 31.109 29.875 1 36.41 11 LYS B CA 1
ATOM 3076 C C . LYS B 1 11 ? -27.312 29.641 29.906 1 36.41 11 LYS B C 1
ATOM 3078 O O . LYS B 1 11 ? -26.797 28.859 30.719 1 36.41 11 LYS B O 1
ATOM 3083 N N . GLU B 1 12 ? -28.547 29.344 29.688 1 36.75 12 GLU B N 1
ATOM 3084 C CA . GLU B 1 12 ? -28.938 27.969 29.469 1 36.75 12 GLU B CA 1
ATOM 3085 C C . GLU B 1 12 ? -27.922 27.219 28.609 1 36.75 12 GLU B C 1
ATOM 3087 O O . GLU B 1 12 ? -27.562 27.688 27.531 1 36.75 12 GLU B O 1
ATOM 3092 N N . HIS B 1 13 ? -26.984 26.562 29.188 1 36.22 13 HIS B N 1
ATOM 3093 C CA . HIS B 1 13 ? -26.141 25.609 28.484 1 36.22 13 HIS B CA 1
ATOM 3094 C C . HIS B 1 13 ? -26.953 24.797 27.469 1 36.22 13 HIS B C 1
ATOM 3096 O O . HIS B 1 13 ? -27.875 24.062 27.844 1 36.22 13 HIS B O 1
ATOM 3102 N N . ALA B 1 14 ? -27.375 25.391 26.359 1 34.88 14 ALA B N 1
ATOM 3103 C CA . ALA B 1 14 ? -27.953 24.562 25.312 1 34.88 14 ALA B CA 1
ATOM 3104 C C . ALA B 1 14 ? -27.359 23.156 25.344 1 34.88 14 ALA B C 1
ATOM 3106 O O . ALA B 1 14 ? -26.156 22.984 25.219 1 34.88 14 ALA B O 1
ATOM 3107 N N . ALA B 1 15 ? -27.812 22.297 26 1 41.44 15 ALA B N 1
ATOM 3108 C CA . ALA B 1 15 ? -27.5 20.875 26.047 1 41.44 15 ALA B CA 1
ATOM 3109 C C . ALA B 1 15 ? -27.203 20.328 24.656 1 41.44 15 ALA B C 1
ATOM 3111 O O . ALA B 1 15 ? -28.094 20.281 23.797 1 41.44 15 ALA B O 1
ATOM 3112 N N . CYS B 1 16 ? -25.984 20.734 24.047 1 48.09 16 CYS B N 1
ATOM 3113 C CA . CYS B 1 16 ? -25.578 20.25 22.734 1 48.09 16 CYS B CA 1
ATOM 3114 C C . CYS B 1 16 ? -26.062 18.812 22.516 1 48.09 16 CYS B C 1
ATOM 3116 O O . CYS B 1 16 ? -25.641 17.891 23.219 1 48.09 16 CYS B O 1
ATOM 3118 N N . THR B 1 17 ? -27.172 18.516 22.094 1 59.97 17 THR B N 1
ATOM 3119 C CA . THR B 1 17 ? -27.797 17.219 21.844 1 59.97 17 THR B CA 1
ATOM 3120 C C . THR B 1 17 ? -26.938 16.375 20.906 1 59.97 17 THR B C 1
ATOM 3122 O O . THR B 1 17 ? -26.625 16.828 19.797 1 59.97 17 THR B O 1
ATOM 3125 N N . ARG B 1 18 ? -26.203 15.352 21.391 1 80.94 18 ARG B N 1
ATOM 3126 C CA . ARG B 1 18 ? -25.438 14.375 20.625 1 80.94 18 ARG B CA 1
ATOM 3127 C C . ARG B 1 18 ? -26.328 13.664 19.609 1 80.94 18 ARG B C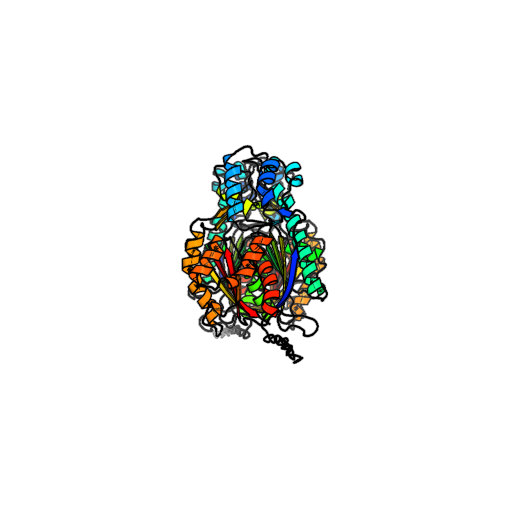 1
ATOM 3129 O O . ARG B 1 18 ? -27.469 13.305 19.906 1 80.94 18 ARG B O 1
ATOM 3136 N N . ARG B 1 19 ? -25.938 13.781 18.359 1 89.88 19 ARG B N 1
ATOM 3137 C CA . ARG B 1 19 ? -26.641 13.086 17.281 1 89.88 19 ARG B CA 1
ATOM 3138 C C . ARG B 1 19 ? -26.406 11.578 17.359 1 89.88 19 ARG B C 1
ATOM 3140 O O . ARG B 1 19 ? -25.328 11.133 17.75 1 89.88 19 ARG B O 1
ATOM 3147 N N . VAL B 1 20 ? -27.406 10.867 17.047 1 92.81 20 VAL B N 1
ATOM 3148 C CA . VAL B 1 20 ? -27.344 9.406 17.125 1 92.81 20 VAL B CA 1
ATOM 3149 C C . VAL B 1 20 ? -26.672 8.852 15.883 1 92.81 20 VAL B C 1
ATOM 3151 O O . VAL B 1 20 ? -26.938 9.289 14.766 1 92.81 20 VAL B O 1
ATOM 3154 N N . PRO B 1 21 ? -25.797 7.91 16.047 1 95.94 21 PRO B N 1
ATOM 3155 C CA . PRO B 1 21 ? -25.172 7.277 14.891 1 95.94 21 PRO B CA 1
ATOM 3156 C C . PRO B 1 21 ? -26.172 6.543 14.008 1 95.94 21 PRO B C 1
ATOM 3158 O O . PRO B 1 21 ? -27.125 5.945 14.508 1 95.94 21 PRO B O 1
ATOM 3161 N N . THR B 1 22 ? -25.969 6.629 12.695 1 96.81 22 THR B N 1
ATOM 3162 C CA . THR B 1 22 ? -26.781 5.891 11.734 1 96.81 22 THR B CA 1
ATOM 3163 C C . THR B 1 22 ? -26.391 4.41 11.727 1 96.81 22 THR B C 1
ATOM 3165 O O . THR B 1 22 ? -25.219 4.07 11.555 1 96.81 22 THR B O 1
ATOM 3168 N N . PRO B 1 23 ? -27.375 3.506 11.898 1 97.25 23 PRO B N 1
ATOM 3169 C CA . PRO B 1 23 ? -27.047 2.078 11.883 1 97.25 23 PRO B CA 1
ATOM 3170 C C . PRO B 1 23 ? -26.328 1.649 10.602 1 97.25 23 PRO B C 1
ATOM 3172 O O . PRO B 1 23 ? -26.734 2.033 9.508 1 97.25 23 PRO B O 1
ATOM 3175 N N . GLY B 1 24 ? -25.188 0.922 10.742 1 97.81 24 GLY B N 1
ATOM 3176 C CA . GLY B 1 24 ? -24.484 0.341 9.609 1 97.81 24 GLY B CA 1
ATOM 3177 C C . GLY B 1 24 ? -23.453 1.274 9.008 1 97.81 24 GLY B C 1
ATOM 3178 O O . GLY B 1 24 ? -22.656 0.861 8.164 1 97.81 24 GLY B O 1
ATOM 3179 N N . VAL B 1 25 ? -23.5 2.537 9.445 1 98.25 25 VAL B N 1
ATOM 3180 C CA . VAL B 1 25 ? -22.547 3.514 8.914 1 98.25 25 VAL B CA 1
ATOM 3181 C C . VAL B 1 25 ? -21.312 3.564 9.805 1 98.25 25 VAL B C 1
ATOM 3183 O O . VAL B 1 25 ? -21.406 3.539 11.031 1 98.25 25 VAL B O 1
ATOM 3186 N N . ALA B 1 26 ? -20.156 3.656 9.227 1 98.81 26 ALA B N 1
ATOM 3187 C CA . ALA B 1 26 ? -18.891 3.678 9.961 1 98.81 26 ALA B CA 1
ATOM 3188 C C . ALA B 1 26 ? -18.734 4.977 10.75 1 98.81 26 ALA B C 1
ATOM 3190 O O . ALA B 1 26 ? -19.094 6.051 10.266 1 98.81 26 ALA B O 1
ATOM 3191 N N . THR B 1 27 ? -18.156 4.863 11.938 1 98.69 27 THR B N 1
ATOM 3192 C CA . THR B 1 27 ? -17.922 6.012 12.805 1 98.69 27 THR B CA 1
ATOM 3193 C C . THR B 1 27 ? -16.484 6.02 13.312 1 98.69 27 THR B C 1
ATOM 3195 O O . THR B 1 27 ? -15.836 4.973 13.367 1 98.69 27 THR B O 1
ATOM 3198 N N . ILE B 1 28 ? -16.031 7.164 13.602 1 98.69 28 ILE B N 1
ATOM 3199 C CA . ILE B 1 28 ? -14.773 7.312 14.328 1 98.69 28 ILE B CA 1
ATOM 3200 C C . ILE B 1 28 ? -15.031 7.219 15.828 1 98.69 28 ILE B C 1
ATOM 3202 O O . ILE B 1 28 ? -15.844 7.969 16.375 1 98.69 28 ILE B O 1
ATOM 3206 N N . LEU B 1 29 ? -14.266 6.359 16.453 1 98.69 29 LEU B N 1
ATOM 3207 C CA . LEU B 1 29 ? -14.57 6.012 17.844 1 98.69 29 LEU B CA 1
ATOM 3208 C C . LEU B 1 29 ? -13.5 6.555 18.781 1 98.69 29 LEU B C 1
ATOM 3210 O O . LEU B 1 29 ? -13.758 6.75 19.969 1 98.69 29 LEU B O 1
ATOM 3214 N N . ALA B 1 30 ? -12.359 6.754 18.281 1 98.69 30 ALA B N 1
ATOM 3215 C CA . ALA B 1 30 ? -11.227 7.258 19.047 1 98.69 30 ALA B CA 1
ATOM 3216 C C . ALA B 1 30 ? -10.125 7.77 18.141 1 98.69 30 ALA B C 1
ATOM 3218 O O . ALA B 1 30 ? -10.047 7.379 16.969 1 98.69 30 ALA B O 1
ATOM 3219 N N . ILE B 1 31 ? -9.32 8.656 18.656 1 98.62 31 ILE B N 1
ATOM 3220 C CA . ILE B 1 31 ? -8.18 9.203 17.938 1 98.62 31 ILE B CA 1
ATOM 3221 C C . ILE B 1 31 ? -6.969 9.273 18.859 1 98.62 31 ILE B C 1
ATOM 3223 O O . ILE B 1 31 ? -7.113 9.5 20.062 1 98.62 31 ILE B O 1
ATOM 3227 N N . GLY B 1 32 ? -5.793 8.961 18.297 1 98.81 32 GLY B N 1
ATOM 3228 C CA . GLY B 1 32 ? -4.516 9.125 18.969 1 98.81 32 GLY B CA 1
ATOM 3229 C C . GLY B 1 32 ? -3.432 9.688 18.078 1 98.81 32 GLY B C 1
ATOM 3230 O O . GLY B 1 32 ? -3.533 9.617 16.844 1 98.81 32 GLY B O 1
ATOM 3231 N N . LYS B 1 33 ? -2.461 10.32 18.672 1 98.81 33 LYS B N 1
ATOM 3232 C CA . LYS B 1 33 ? -1.308 10.828 17.922 1 98.81 33 LYS B CA 1
ATOM 3233 C C . LYS B 1 33 ? -0.016 10.609 18.719 1 98.81 33 LYS B C 1
ATOM 3235 O O . LYS B 1 33 ? -0.05 10.391 19.922 1 98.81 33 LYS B O 1
ATOM 3240 N N . ALA B 1 34 ? 1.041 10.602 18.047 1 98.94 34 ALA B N 1
ATOM 3241 C CA . ALA B 1 34 ? 2.371 10.492 18.641 1 98.94 34 ALA B CA 1
ATOM 3242 C C . ALA B 1 34 ? 3.418 11.188 17.781 1 98.94 34 ALA B C 1
ATOM 3244 O O . ALA B 1 34 ? 3.258 11.297 16.562 1 98.94 34 ALA B O 1
ATOM 3245 N N . PHE B 1 35 ? 4.453 11.633 18.438 1 98.81 35 PHE B N 1
ATOM 3246 C CA . PHE B 1 35 ? 5.516 12.398 17.797 1 98.81 35 PHE B CA 1
ATOM 3247 C C . PHE B 1 35 ? 6.883 11.914 18.266 1 98.81 35 PHE B C 1
ATOM 3249 O O . PHE B 1 35 ? 7.004 11.297 19.328 1 98.81 35 PHE B O 1
ATOM 3256 N N . PRO B 1 36 ? 7.895 12.172 17.391 1 98.44 36 PRO B N 1
ATOM 3257 C CA . PRO B 1 36 ? 9.242 11.953 17.906 1 98.44 36 PRO B CA 1
ATOM 3258 C C . PRO B 1 36 ? 9.594 12.914 19.047 1 98.44 36 PRO B C 1
ATOM 3260 O O . PRO B 1 36 ? 8.875 13.883 19.281 1 98.44 36 PRO B O 1
ATOM 3263 N N . SER B 1 37 ? 10.688 12.617 19.719 1 96.62 37 SER B N 1
ATOM 3264 C CA . SER B 1 37 ? 11.039 13.352 20.938 1 96.62 37 SER B CA 1
ATOM 3265 C C . SER B 1 37 ? 11.531 14.758 20.609 1 96.62 37 SER B C 1
ATOM 3267 O O . SER B 1 37 ? 11.352 15.688 21.406 1 96.62 37 SER B O 1
ATOM 3269 N N . GLN B 1 38 ? 12.062 15.016 19.438 1 97.12 38 GLN B N 1
ATOM 3270 C CA . GLN B 1 38 ? 12.641 16.312 19.109 1 97.12 38 GLN B CA 1
ATOM 3271 C C . GLN B 1 38 ? 11.562 17.297 18.656 1 97.12 38 GLN B C 1
ATOM 3273 O O . GLN B 1 38 ? 10.836 17.031 17.703 1 97.12 38 GLN B O 1
ATOM 3278 N N . ILE B 1 39 ? 11.578 18.391 19.281 1 97.69 39 ILE B N 1
ATOM 3279 C CA . ILE B 1 39 ? 10.711 19.5 18.922 1 97.69 39 ILE B CA 1
ATOM 3280 C C . ILE B 1 39 ? 11.547 20.641 18.359 1 97.69 39 ILE B C 1
ATOM 3282 O O . ILE B 1 39 ? 12.586 21 18.922 1 97.69 39 ILE B O 1
ATOM 3286 N N . ILE B 1 40 ? 11.102 21.188 17.234 1 97.5 40 ILE B N 1
ATOM 3287 C CA . ILE B 1 40 ? 11.805 22.281 16.594 1 97.5 40 ILE B CA 1
ATOM 3288 C C . ILE B 1 40 ? 10.898 23.516 16.531 1 97.5 40 ILE B C 1
ATOM 3290 O O . ILE B 1 40 ? 10.047 23.609 15.633 1 97.5 40 ILE B O 1
ATOM 3294 N N . PRO B 1 41 ? 11.141 24.484 17.422 1 97.75 41 PRO B N 1
ATOM 3295 C CA . PRO B 1 41 ? 10.484 25.766 17.172 1 97.75 41 PRO B CA 1
ATOM 3296 C C . PRO B 1 41 ? 10.945 26.422 15.867 1 97.75 41 PRO B C 1
ATOM 3298 O O . PRO B 1 41 ? 12.133 26.391 15.539 1 97.75 41 PRO B O 1
ATOM 3301 N N . GLN B 1 42 ? 9.969 26.938 15.172 1 97.56 42 GLN B N 1
ATOM 3302 C CA . GLN B 1 42 ? 10.281 27.516 13.859 1 97.56 42 GLN B CA 1
ATOM 3303 C C . GLN B 1 42 ? 11.352 28.594 13.977 1 97.56 42 GLN B C 1
ATOM 3305 O O . GLN B 1 42 ? 12.195 28.734 13.086 1 97.56 42 GLN B O 1
ATOM 3310 N N . GLU B 1 43 ? 11.359 29.344 15.055 1 96.5 43 GLU B N 1
ATOM 3311 C CA . GLU B 1 43 ? 12.305 30.438 15.258 1 96.5 43 GLU B CA 1
ATOM 3312 C C . GLU B 1 43 ? 13.727 29.906 15.422 1 96.5 43 GLU B C 1
ATOM 3314 O O . GLU B 1 43 ? 14.688 30.656 15.266 1 96.5 43 GLU B O 1
ATOM 3319 N N . CYS B 1 44 ? 13.883 28.656 15.734 1 97 44 CYS B N 1
ATOM 3320 C CA . CYS B 1 44 ? 15.195 28.062 15.953 1 97 44 CYS B CA 1
ATOM 3321 C C . CYS B 1 44 ? 15.617 27.219 14.75 1 97 44 CYS B C 1
ATOM 3323 O O . CYS B 1 44 ? 16.75 26.719 14.703 1 97 44 CYS B O 1
ATOM 3325 N N . LEU B 1 45 ? 14.812 27.062 13.75 1 97.19 45 LEU B N 1
ATOM 3326 C CA . LEU B 1 45 ? 15.031 26.109 12.656 1 97.19 45 LEU B CA 1
ATOM 3327 C C . LEU B 1 45 ? 16.266 26.5 11.852 1 97.19 45 LEU B C 1
ATOM 3329 O O . LEU B 1 45 ? 17.125 25.656 11.578 1 97.19 45 LEU B O 1
ATOM 3333 N N . VAL B 1 46 ? 16.328 27.75 11.5 1 97.06 46 VAL B N 1
ATOM 3334 C CA . VAL B 1 46 ? 17.391 28.203 10.594 1 97.06 46 VAL B CA 1
ATOM 3335 C C . VAL B 1 46 ? 18.75 27.984 11.242 1 97.06 46 VAL B C 1
ATOM 3337 O O . VAL B 1 46 ? 19.641 27.391 10.633 1 97.06 46 VAL B O 1
ATOM 3340 N N . GLU B 1 47 ? 18.891 28.422 12.469 1 96.62 47 GLU B N 1
ATOM 3341 C CA . GLU B 1 47 ? 20.156 28.266 13.18 1 96.62 47 GLU B CA 1
ATOM 3342 C C . GLU B 1 47 ? 20.531 26.797 13.328 1 96.62 47 GLU B C 1
ATOM 3344 O O . GLU B 1 47 ? 21.688 26.422 13.062 1 96.62 47 GLU B O 1
ATOM 3349 N N . GLY B 1 48 ? 19.641 26.016 13.727 1 96.19 48 GLY B N 1
ATOM 3350 C CA . GLY B 1 48 ? 19.891 24.594 13.891 1 96.19 48 GLY B CA 1
ATOM 3351 C C . GLY B 1 48 ? 20.234 23.906 12.586 1 96.19 48 GLY B C 1
ATOM 3352 O O . GLY B 1 48 ? 21.156 23.078 12.539 1 96.19 48 GLY B O 1
ATOM 3353 N N . TYR B 1 49 ? 19.438 24.219 11.578 1 95.81 49 TYR B N 1
ATOM 3354 C CA . TYR B 1 49 ? 19.625 23.594 10.273 1 95.81 49 TYR B CA 1
ATOM 3355 C C . TYR B 1 49 ? 21.016 23.891 9.719 1 95.81 49 TYR B C 1
ATOM 3357 O O . TYR B 1 49 ? 21.719 22.984 9.25 1 95.81 49 TYR B O 1
ATOM 3365 N N . ILE B 1 50 ? 21.422 25.125 9.812 1 96 50 ILE B N 1
ATOM 3366 C CA . ILE B 1 50 ? 22.719 25.578 9.305 1 96 50 ILE B CA 1
ATOM 3367 C C . ILE B 1 50 ? 23.828 24.938 10.125 1 96 50 ILE B C 1
ATOM 3369 O O . ILE B 1 50 ? 24.812 24.438 9.57 1 96 50 ILE B O 1
ATOM 3373 N N . ARG B 1 51 ? 23.703 24.906 11.375 1 96.31 51 ARG B N 1
ATOM 3374 C CA . ARG B 1 51 ? 24.703 24.344 12.281 1 96.31 51 ARG B CA 1
ATOM 3375 C C . ARG B 1 51 ? 24.859 22.844 12.055 1 96.31 51 ARG B C 1
ATOM 3377 O O . ARG B 1 51 ? 25.969 22.359 11.836 1 96.31 51 ARG B O 1
ATOM 3384 N N . ASP B 1 52 ? 23.734 22.156 12.023 1 95.44 52 ASP B N 1
ATOM 3385 C CA . ASP B 1 52 ? 23.766 20.703 12.031 1 95.44 52 ASP B CA 1
ATOM 3386 C C . ASP B 1 52 ? 24.188 20.156 10.672 1 95.44 52 ASP B C 1
ATOM 3388 O O . ASP B 1 52 ? 24.766 19.062 10.594 1 95.44 52 ASP B O 1
ATOM 3392 N N . THR B 1 53 ? 23.938 20.875 9.586 1 95.06 53 THR B N 1
ATOM 3393 C CA . THR B 1 53 ? 24.344 20.438 8.25 1 95.06 53 THR B CA 1
ATOM 3394 C C . THR B 1 53 ? 25.703 21.016 7.871 1 95.06 53 THR B C 1
ATOM 3396 O O . THR B 1 53 ? 26.234 20.719 6.797 1 95.06 53 THR B O 1
ATOM 3399 N N . LYS B 1 54 ? 26.203 21.938 8.703 1 93.94 54 LYS B N 1
ATOM 3400 C CA . LYS B 1 54 ? 27.484 22.609 8.469 1 93.94 54 LYS B CA 1
ATOM 3401 C C . LYS B 1 54 ? 27.438 23.406 7.168 1 93.94 54 LYS B C 1
ATOM 3403 O O . LYS B 1 54 ? 28.406 23.391 6.395 1 93.94 54 LYS B O 1
ATOM 3408 N N . CYS B 1 55 ? 26.297 23.953 6.926 1 93.56 55 CYS B N 1
ATOM 3409 C CA . CYS B 1 55 ? 26.109 24.781 5.734 1 93.56 55 CYS B CA 1
ATOM 3410 C C . CYS B 1 55 ? 26.672 26.188 5.945 1 93.56 55 CYS B C 1
ATOM 3412 O O . CYS B 1 55 ? 26.344 26.844 6.934 1 93.56 55 CYS B O 1
ATOM 3414 N N . GLU B 1 56 ? 27.469 26.672 5.02 1 92.06 56 GLU B N 1
ATOM 3415 C CA . GLU B 1 56 ? 28.078 28 5.129 1 92.06 56 GLU B CA 1
ATOM 3416 C C . GLU B 1 56 ? 27.531 28.938 4.059 1 92.06 56 GLU B C 1
ATOM 3418 O O . GLU B 1 56 ? 27.984 30.094 3.951 1 92.06 56 GLU B O 1
ATOM 3423 N N . ASP B 1 57 ? 26.609 28.5 3.34 1 94.38 57 ASP B N 1
ATOM 3424 C CA . ASP B 1 57 ? 26.062 29.297 2.236 1 94.38 57 ASP B CA 1
ATOM 3425 C C . ASP B 1 57 ? 25.047 30.312 2.734 1 94.38 57 ASP B C 1
ATOM 3427 O O . ASP B 1 57 ? 23.969 29.953 3.197 1 94.38 57 ASP B O 1
ATOM 3431 N N . SER B 1 58 ? 25.312 31.578 2.557 1 94.88 58 SER B N 1
ATOM 3432 C CA . SER B 1 58 ? 24.469 32.656 3.061 1 94.88 58 SER B CA 1
ATOM 3433 C C . SER B 1 58 ? 23.141 32.719 2.312 1 94.88 58 SER B C 1
ATOM 3435 O O . SER B 1 58 ? 22.125 33.094 2.877 1 94.88 58 SER B O 1
ATOM 3437 N N . TYR B 1 59 ? 23.203 32.344 1.065 1 95.44 59 TYR B N 1
ATOM 3438 C CA . TYR B 1 59 ? 21.984 32.344 0.278 1 95.44 59 TYR B CA 1
ATOM 3439 C C . TYR B 1 59 ? 20.969 31.344 0.854 1 95.44 59 TYR B C 1
ATOM 3441 O O . TYR B 1 59 ? 19.781 31.656 0.952 1 95.44 59 TYR B O 1
ATOM 3449 N N . ILE B 1 60 ? 21.484 30.203 1.246 1 95.69 60 ILE B N 1
ATOM 3450 C CA . ILE B 1 60 ? 20.625 29.172 1.823 1 95.69 60 ILE B CA 1
ATOM 3451 C C . ILE B 1 60 ? 20.031 29.672 3.141 1 95.69 60 ILE B C 1
ATOM 3453 O O . ILE B 1 60 ? 18.844 29.516 3.389 1 95.69 60 ILE B O 1
ATOM 3457 N N . LYS B 1 61 ? 20.828 30.25 3.91 1 96.12 61 LYS B N 1
ATOM 3458 C CA . LYS B 1 61 ? 20.375 30.781 5.199 1 96.12 61 LYS B CA 1
ATOM 3459 C C . LYS B 1 61 ? 19.266 31.797 5.016 1 96.12 61 LYS B C 1
ATOM 3461 O O . LYS B 1 61 ? 18.219 31.719 5.664 1 96.12 61 LYS B O 1
ATOM 3466 N N . GLU B 1 62 ? 19.422 32.719 4.164 1 96.25 62 GLU B N 1
ATOM 3467 C CA . GLU B 1 62 ? 18.469 33.812 3.93 1 96.25 62 GLU B CA 1
ATOM 3468 C C . GLU B 1 62 ? 17.156 33.25 3.371 1 96.25 62 GLU B C 1
ATOM 3470 O O . GLU B 1 62 ? 16.078 33.688 3.773 1 96.25 62 GLU B O 1
ATOM 3475 N N . LYS B 1 63 ? 17.344 32.406 2.465 1 95.69 63 LYS B N 1
ATOM 3476 C CA . LYS B 1 63 ? 16.156 31.797 1.865 1 95.69 63 LYS B CA 1
ATOM 3477 C C . LYS B 1 63 ? 15.336 31.047 2.906 1 95.69 63 LYS B C 1
ATOM 3479 O O . LYS B 1 63 ? 14.109 31.156 2.938 1 95.69 63 LYS B O 1
ATOM 3484 N N . LEU B 1 64 ? 15.969 30.266 3.727 1 96.06 64 LEU B N 1
ATOM 3485 C CA . LEU B 1 64 ? 15.273 29.5 4.762 1 96.06 64 LEU B CA 1
ATOM 3486 C C . LEU B 1 64 ? 14.617 30.438 5.773 1 96.06 64 LEU B C 1
ATOM 3488 O O . LEU B 1 64 ? 13.523 30.156 6.266 1 96.06 64 LEU B O 1
ATOM 3492 N N . GLU B 1 65 ? 15.227 31.531 6.105 1 96.38 65 GLU B N 1
ATOM 3493 C CA . GLU B 1 65 ? 14.641 32.531 6.996 1 96.38 65 GLU B CA 1
ATOM 3494 C C . GLU B 1 65 ? 13.336 33.094 6.426 1 96.38 65 GLU B C 1
ATOM 3496 O O . GLU B 1 65 ? 12.344 33.219 7.145 1 96.38 65 GLU B O 1
ATOM 3501 N N . ARG B 1 66 ? 13.375 33.375 5.188 1 94.94 66 ARG B N 1
ATOM 3502 C CA . ARG B 1 66 ? 12.188 33.906 4.523 1 94.94 66 ARG B CA 1
ATOM 3503 C C . ARG B 1 66 ? 11.07 32.875 4.5 1 94.94 66 ARG B C 1
ATOM 3505 O O . ARG B 1 66 ? 9.906 33.219 4.727 1 94.94 66 ARG B O 1
ATOM 3512 N N . LEU B 1 67 ? 11.461 31.656 4.184 1 94.06 67 LEU B N 1
ATOM 3513 C CA . LEU B 1 67 ? 10.484 30.578 4.145 1 94.06 67 LEU B CA 1
ATOM 3514 C C . LEU B 1 67 ? 9.844 30.359 5.512 1 94.06 67 LEU B C 1
ATOM 3516 O O . LEU B 1 67 ? 8.633 30.156 5.613 1 94.06 67 LEU B O 1
ATOM 3520 N N . CYS B 1 68 ? 10.625 30.406 6.547 1 95.12 68 CYS B N 1
ATOM 3521 C CA . CYS B 1 68 ? 10.125 30.203 7.898 1 95.12 68 CYS B CA 1
ATOM 3522 C C . CYS B 1 68 ? 9.102 31.281 8.273 1 95.12 68 CYS B C 1
ATOM 3524 O O . CYS B 1 68 ? 8.148 31 9.008 1 95.12 68 CYS B O 1
ATOM 3526 N N . LYS B 1 69 ? 9.219 32.406 7.715 1 91.56 69 LYS B N 1
ATOM 3527 C CA . LYS B 1 69 ? 8.297 33.5 7.992 1 91.56 69 LYS B CA 1
ATOM 3528 C C . LYS B 1 69 ? 6.98 33.312 7.246 1 91.56 69 LYS B C 1
ATOM 3530 O O . LYS B 1 69 ? 5.926 33.719 7.727 1 91.56 69 LYS B O 1
ATOM 3535 N N . ASN B 1 70 ? 7.023 32.625 6.176 1 90.81 70 ASN B N 1
ATOM 3536 C CA . ASN B 1 70 ? 5.867 32.562 5.285 1 90.81 70 ASN B CA 1
ATOM 3537 C C . ASN B 1 70 ? 5.039 31.297 5.512 1 90.81 70 ASN B C 1
ATOM 3539 O O . ASN B 1 70 ? 3.873 31.234 5.125 1 90.81 70 ASN B O 1
ATOM 3543 N N . THR B 1 71 ? 5.508 30.156 6.016 1 92.25 71 THR B N 1
ATOM 3544 C CA . THR B 1 71 ? 4.812 28.875 6.148 1 92.25 71 THR B CA 1
ATOM 3545 C C . THR B 1 71 ? 3.779 28.938 7.266 1 92.25 71 THR B C 1
ATOM 3547 O O . THR B 1 71 ? 2.877 28.109 7.332 1 92.25 71 THR B O 1
ATOM 3550 N N . THR B 1 72 ? 3.682 29.781 8.141 1 94.31 72 TH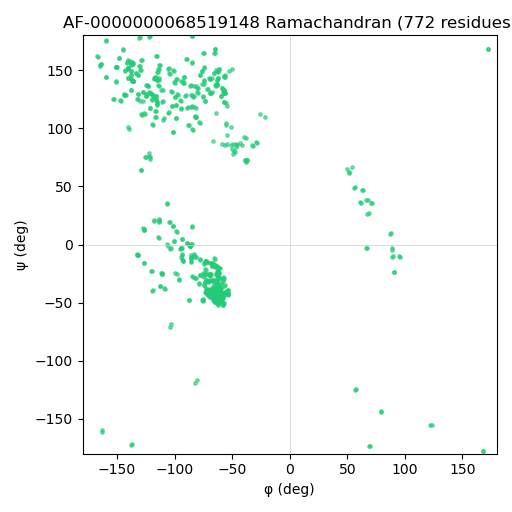R B N 1
ATOM 3551 C CA . THR B 1 72 ? 2.83 29.969 9.312 1 94.31 72 THR B CA 1
ATOM 3552 C C . THR B 1 72 ? 3.123 28.891 10.359 1 94.31 72 THR B C 1
ATOM 3554 O O . THR B 1 72 ? 2.564 28.922 11.461 1 94.31 72 THR B O 1
ATOM 3557 N N . VAL B 1 73 ? 4.004 27.922 10.109 1 98 73 VAL B N 1
ATOM 3558 C CA . VAL B 1 73 ? 4.402 26.891 11.047 1 98 73 VAL B CA 1
ATOM 3559 C C . VAL B 1 73 ? 5.121 27.516 12.242 1 98 73 VAL B C 1
ATOM 3561 O O . VAL B 1 73 ? 5.949 28.406 12.07 1 98 73 VAL B O 1
ATOM 3564 N N . LYS B 1 74 ? 4.77 27.031 13.422 1 98.38 74 LYS B N 1
ATOM 3565 C CA . LYS B 1 74 ? 5.438 27.516 14.625 1 98.38 74 LYS B CA 1
ATOM 3566 C C . LYS B 1 74 ? 6.281 26.406 15.258 1 98.38 74 LYS B C 1
ATOM 3568 O O . LYS B 1 74 ? 7.32 26.688 15.867 1 98.38 74 LYS B O 1
ATOM 3573 N N . THR B 1 75 ? 5.793 25.234 15.18 1 98.06 75 THR B N 1
ATOM 3574 C CA . THR B 1 75 ? 6.496 24.094 15.75 1 98.06 75 THR B CA 1
ATOM 3575 C C . THR B 1 75 ? 6.387 22.875 14.836 1 98.06 75 THR B C 1
ATOM 3577 O O . THR B 1 75 ? 5.41 22.734 14.094 1 98.06 75 THR B O 1
ATOM 3580 N N . ARG B 1 76 ? 7.406 22.047 14.953 1 97.25 76 ARG B N 1
ATOM 3581 C CA . ARG B 1 76 ? 7.383 20.75 14.305 1 97.25 76 ARG B CA 1
ATOM 3582 C C . ARG B 1 76 ? 8.164 19.719 15.117 1 97.25 76 ARG B C 1
ATOM 3584 O O . ARG B 1 76 ? 8.977 20.078 15.969 1 97.25 76 ARG B O 1
ATOM 3591 N N . TYR B 1 77 ? 7.887 18.484 14.844 1 98.75 77 TYR B N 1
ATOM 3592 C CA . TYR B 1 77 ? 8.609 17.359 15.414 1 98.75 77 TYR B CA 1
ATOM 3593 C C . TYR B 1 77 ? 9.375 16.594 14.336 1 98.75 77 TYR B C 1
ATOM 3595 O O . TYR B 1 77 ? 8.867 16.406 13.234 1 98.75 77 TYR B O 1
ATOM 3603 N N . THR B 1 78 ? 10.602 16.234 14.672 1 98.19 78 THR B N 1
ATOM 3604 C CA . THR B 1 78 ? 11.367 15.508 13.664 1 98.19 78 THR B CA 1
ATOM 3605 C C . THR B 1 78 ? 12.141 14.352 14.289 1 98.19 78 THR B C 1
ATOM 3607 O O . THR B 1 78 ? 12.562 14.438 15.445 1 98.19 78 THR B O 1
ATOM 3610 N N . VAL B 1 79 ? 12.266 13.305 13.539 1 98.56 79 VAL B N 1
ATOM 3611 C CA . VAL B 1 79 ? 13.164 12.211 13.883 1 98.56 79 VAL B CA 1
ATOM 3612 C C . VAL B 1 79 ? 14.609 12.648 13.664 1 98.56 79 VAL B C 1
ATOM 3614 O O . VAL B 1 79 ? 15.492 12.336 14.469 1 98.56 79 VAL B O 1
ATOM 3617 N N . MET B 1 80 ? 14.875 13.367 12.539 1 97.5 80 MET B N 1
ATOM 3618 C CA . MET B 1 80 ? 16.203 13.898 12.258 1 97.5 80 MET B CA 1
ATOM 3619 C C . MET B 1 80 ? 16.672 14.805 13.391 1 97.5 80 MET B C 1
ATOM 3621 O O . MET B 1 80 ? 15.922 15.656 13.867 1 97.5 80 MET B O 1
ATOM 3625 N N . SER B 1 81 ? 17.844 14.578 13.859 1 96.69 81 SER B N 1
ATOM 3626 C CA . SER B 1 81 ? 18.422 15.328 14.969 1 96.69 81 SER B CA 1
ATOM 3627 C C . SER B 1 81 ? 19.922 15.508 14.789 1 96.69 81 SER B C 1
ATOM 3629 O O . SER B 1 81 ? 20.531 14.906 13.898 1 96.69 81 SER B O 1
ATOM 3631 N N . LYS B 1 82 ? 20.391 16.391 15.633 1 96.62 82 LYS B N 1
ATOM 3632 C CA . LYS B 1 82 ? 21.844 16.562 15.641 1 96.62 82 LYS B CA 1
ATOM 3633 C C . LYS B 1 82 ? 22.547 15.242 15.914 1 96.62 82 LYS B C 1
ATOM 3635 O O . LYS B 1 82 ? 23.578 14.945 15.312 1 96.62 82 LYS B O 1
ATOM 3640 N N . GLU B 1 83 ? 22.047 14.492 16.828 1 97.25 83 GLU B N 1
ATOM 3641 C CA . GLU B 1 83 ? 22.625 13.211 17.203 1 97.25 83 GLU B CA 1
ATOM 3642 C C . GLU B 1 83 ? 22.688 12.266 16 1 97.25 83 GLU B C 1
ATOM 3644 O O . GLU B 1 83 ? 23.703 11.586 15.797 1 97.25 83 GLU B O 1
ATOM 3649 N N . ILE B 1 84 ? 21.641 12.219 15.203 1 97.69 84 ILE B N 1
ATOM 3650 C CA . ILE B 1 84 ? 21.594 11.359 14.023 1 97.69 84 ILE B CA 1
ATOM 3651 C C . ILE B 1 84 ? 22.609 11.852 12.992 1 97.69 84 ILE B C 1
ATOM 3653 O O . ILE B 1 84 ? 23.344 11.047 12.414 1 97.69 84 ILE B O 1
ATOM 3657 N N . LEU B 1 85 ? 22.688 13.164 12.773 1 96.94 85 LEU B N 1
ATOM 3658 C CA . LEU B 1 85 ? 23.609 13.711 11.789 1 96.94 85 LEU B CA 1
ATOM 3659 C C . LEU B 1 85 ? 25.062 13.531 12.242 1 96.94 85 LEU B C 1
ATOM 3661 O O . LEU B 1 85 ? 25.953 13.367 11.414 1 96.94 85 LEU B O 1
ATOM 3665 N N . ASP B 1 86 ? 25.25 13.547 13.562 1 97.06 86 ASP B N 1
ATOM 3666 C CA . ASP B 1 86 ? 26.578 13.258 14.086 1 97.06 86 ASP B CA 1
ATOM 3667 C C . ASP B 1 86 ? 26.953 11.797 13.867 1 97.06 86 ASP B C 1
ATOM 3669 O O . ASP B 1 86 ? 28.109 11.477 13.555 1 97.06 86 ASP B O 1
ATOM 3673 N N . LYS B 1 87 ? 26.031 10.93 14.008 1 97.25 87 LYS B N 1
ATOM 3674 C CA . LYS B 1 87 ? 26.25 9.5 13.828 1 97.25 87 LYS B CA 1
ATOM 3675 C C . LYS B 1 87 ? 26.422 9.156 12.352 1 97.25 87 LYS B C 1
ATOM 3677 O O . LYS B 1 87 ? 27.203 8.258 12 1 97.25 87 LYS B O 1
ATOM 3682 N N . TYR B 1 88 ? 25.656 9.836 11.492 1 97.19 88 TYR B N 1
ATOM 3683 C CA . TYR B 1 88 ? 25.703 9.609 10.055 1 97.19 88 TYR B CA 1
ATOM 3684 C C . TYR B 1 88 ? 25.969 10.914 9.312 1 97.19 88 TYR B C 1
ATOM 3686 O O . TYR B 1 88 ? 25.125 11.398 8.57 1 97.19 88 TYR B O 1
ATOM 3694 N N . PRO B 1 89 ? 27.219 11.375 9.352 1 96.44 89 PRO B N 1
ATOM 3695 C CA . PRO B 1 89 ? 27.516 12.68 8.742 1 96.44 89 PRO B CA 1
ATOM 3696 C C . PRO B 1 89 ? 27.297 12.672 7.227 1 96.44 89 PRO B C 1
ATOM 3698 O O . PRO B 1 89 ? 27.094 13.734 6.629 1 96.44 89 PRO B O 1
ATOM 3701 N N . GLU B 1 90 ? 27.281 11.461 6.617 1 96.5 90 GLU B N 1
ATOM 3702 C CA . GLU B 1 90 ? 27.094 11.352 5.172 1 96.5 90 GLU B CA 1
ATOM 3703 C C . GLU B 1 90 ? 25.688 11.789 4.754 1 96.5 90 GLU B C 1
ATOM 3705 O O . GLU B 1 90 ? 25.453 12.086 3.584 1 96.5 90 GLU B O 1
ATOM 3710 N N . LEU B 1 91 ? 24.781 11.836 5.688 1 96.88 91 LEU B N 1
ATOM 3711 C CA . LEU B 1 91 ? 23.438 12.312 5.379 1 96.88 91 LEU B CA 1
ATOM 3712 C C . LEU B 1 91 ? 23.453 13.773 4.957 1 96.88 91 LEU B C 1
ATOM 3714 O O . LEU B 1 91 ? 22.578 14.227 4.227 1 96.88 91 LEU B O 1
ATOM 3718 N N . ALA B 1 92 ? 24.453 14.508 5.398 1 95.62 92 ALA B N 1
ATOM 3719 C CA . ALA B 1 92 ? 24.562 15.93 5.09 1 95.62 92 ALA B CA 1
ATOM 3720 C C . ALA B 1 92 ? 25.625 16.188 4.027 1 95.62 92 ALA B C 1
ATOM 3722 O O . ALA B 1 92 ? 26.125 17.297 3.895 1 95.62 92 ALA B O 1
ATOM 3723 N N . THR B 1 93 ? 25.969 15.148 3.285 1 94.88 93 THR B N 1
ATOM 3724 C CA . THR B 1 93 ? 26.953 15.266 2.211 1 94.88 93 THR B CA 1
ATOM 3725 C C . THR B 1 93 ? 26.297 15 0.855 1 94.88 93 THR B C 1
ATOM 3727 O O . THR B 1 93 ? 25.797 13.906 0.603 1 94.88 93 THR B O 1
ATOM 3730 N N . GLU B 1 94 ? 26.391 16.016 0.022 1 92 94 GLU B N 1
ATOM 3731 C CA . GLU B 1 94 ? 25.797 15.914 -1.308 1 92 94 GLU B CA 1
ATOM 3732 C C . GLU B 1 94 ? 26.359 14.727 -2.076 1 92 94 GLU B C 1
ATOM 3734 O O . GLU B 1 94 ? 27.562 14.469 -2.037 1 92 94 GLU B O 1
ATOM 3739 N N . GLY B 1 95 ? 25.5 13.938 -2.684 1 91.81 95 GLY B N 1
ATOM 3740 C CA . GLY B 1 95 ? 25.938 12.875 -3.57 1 91.81 95 GLY B CA 1
ATOM 3741 C C . GLY B 1 95 ? 26.188 11.562 -2.85 1 91.81 95 GLY B C 1
ATOM 3742 O O . GLY B 1 95 ? 26.5 10.547 -3.482 1 91.81 95 GLY B O 1
ATOM 3743 N N . SER B 1 96 ? 26.078 11.539 -1.534 1 95.31 96 SER B N 1
ATOM 3744 C CA . SER B 1 96 ? 26.312 10.32 -0.77 1 95.31 96 SER B CA 1
ATOM 3745 C C . SER B 1 96 ? 25.156 9.336 -0.909 1 95.31 96 SER B C 1
ATOM 3747 O O . SER B 1 96 ? 24 9.742 -0.927 1 95.31 96 SER B O 1
ATOM 3749 N N . ALA B 1 97 ? 25.516 8.055 -1.061 1 96.44 97 ALA B N 1
ATOM 3750 C CA . ALA B 1 97 ? 24.516 6.984 -1.051 1 96.44 97 ALA B CA 1
ATOM 3751 C C . ALA B 1 97 ? 24.094 6.652 0.375 1 96.44 97 ALA B C 1
ATOM 3753 O O . ALA B 1 97 ? 24.812 5.965 1.103 1 96.44 97 ALA B O 1
ATOM 3754 N N . THR B 1 98 ? 22.828 7.121 0.74 1 97.38 98 THR B N 1
ATOM 3755 C CA . THR B 1 98 ? 22.5 7.059 2.16 1 97.38 98 THR B CA 1
ATOM 3756 C C . THR B 1 98 ? 21.172 6.34 2.375 1 97.38 98 THR B C 1
ATOM 3758 O O . THR B 1 98 ? 20.609 6.387 3.469 1 97.38 98 THR B O 1
ATOM 3761 N N . ILE B 1 99 ? 20.656 5.641 1.358 1 97.94 99 ILE B N 1
ATOM 3762 C CA . ILE B 1 99 ? 19.312 5.078 1.464 1 97.94 99 ILE B CA 1
ATOM 3763 C C . ILE B 1 99 ? 19.297 3.982 2.527 1 97.94 99 ILE B C 1
ATOM 3765 O O . ILE B 1 99 ? 18.312 3.838 3.26 1 97.94 99 ILE B O 1
ATOM 3769 N N . LYS B 1 100 ? 20.344 3.24 2.621 1 97.06 100 LYS B N 1
ATOM 3770 C CA . LYS B 1 100 ? 20.422 2.203 3.646 1 97.06 100 LYS B CA 1
ATOM 3771 C C . LYS B 1 100 ? 20.344 2.809 5.047 1 97.06 100 LYS B C 1
ATOM 3773 O O . LYS B 1 100 ? 19.578 2.354 5.891 1 97.06 100 LYS B O 1
ATOM 3778 N N . GLN B 1 101 ? 21.141 3.842 5.32 1 97.62 101 GLN B N 1
ATOM 3779 C CA . GLN B 1 101 ? 21.156 4.52 6.613 1 97.62 101 GLN B CA 1
ATOM 3780 C C . GLN B 1 101 ? 19.797 5.16 6.91 1 97.62 101 GLN B C 1
ATOM 3782 O O . GLN B 1 101 ? 19.312 5.086 8.039 1 97.62 101 GLN B O 1
ATOM 3787 N N . LYS B 1 102 ? 19.25 5.746 5.914 1 98.38 102 LYS B N 1
ATOM 3788 C CA . LYS B 1 102 ? 17.953 6.379 6.078 1 98.38 102 LYS B CA 1
ATOM 3789 C C . LYS B 1 102 ? 16.891 5.359 6.508 1 98.38 102 LYS B C 1
ATOM 3791 O O . LYS B 1 102 ? 16.094 5.633 7.395 1 98.38 102 LYS B O 1
ATOM 3796 N N . LEU B 1 103 ? 16.938 4.23 5.887 1 98.19 103 LEU B N 1
ATOM 3797 C CA . LEU B 1 103 ? 15.938 3.213 6.211 1 98.19 103 LEU B CA 1
ATOM 3798 C C . LEU B 1 103 ? 16.219 2.598 7.582 1 98.19 103 LEU B C 1
ATOM 3800 O O . LEU B 1 103 ? 15.289 2.221 8.297 1 98.19 103 LEU B O 1
ATOM 3804 N N . GLU B 1 104 ? 17.469 2.543 7.973 1 97.44 104 GLU B N 1
ATOM 3805 C CA . GLU B 1 104 ? 17.828 2.084 9.305 1 97.44 104 GLU B CA 1
ATOM 3806 C C . GLU B 1 104 ? 17.25 3.004 10.383 1 97.44 104 GLU B C 1
ATOM 3808 O O . GLU B 1 104 ? 16.953 2.559 11.492 1 97.44 104 GLU B O 1
ATOM 3813 N N . ILE B 1 105 ? 17.094 4.246 10.031 1 98.38 105 ILE B N 1
ATOM 3814 C CA . ILE B 1 105 ? 16.547 5.238 10.953 1 98.38 105 ILE B CA 1
ATOM 3815 C C . ILE B 1 105 ? 15.031 5.246 10.852 1 98.38 105 ILE B C 1
ATOM 3817 O O . ILE B 1 105 ? 14.336 5.156 11.867 1 98.38 105 ILE B O 1
ATOM 3821 N N . ALA B 1 106 ? 14.539 5.281 9.672 1 98.38 106 ALA B N 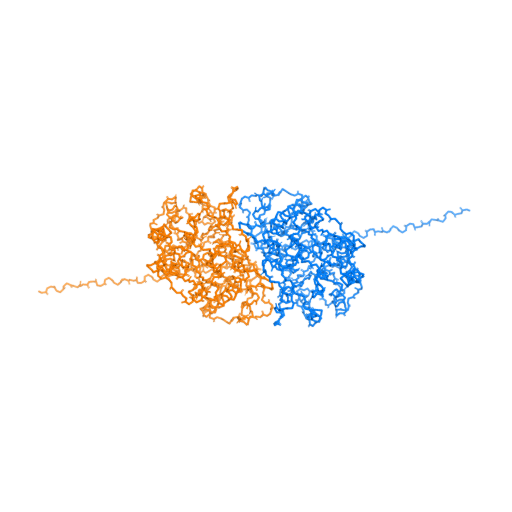1
ATOM 3822 C CA . ALA B 1 106 ? 13.125 5.543 9.43 1 98.38 106 ALA B CA 1
ATOM 3823 C C . ALA B 1 106 ? 12.266 4.344 9.812 1 98.38 106 ALA B C 1
ATOM 3825 O O . ALA B 1 106 ? 11.188 4.5 10.391 1 98.38 106 ALA B O 1
ATOM 3826 N N . ASN B 1 107 ? 12.711 3.123 9.5 1 97.81 107 ASN B N 1
ATOM 3827 C CA . ASN B 1 107 ? 11.906 1.926 9.711 1 97.81 107 ASN B CA 1
ATOM 3828 C C . ASN B 1 107 ? 11.508 1.777 11.18 1 97.81 107 ASN B C 1
ATOM 3830 O O . ASN B 1 107 ? 10.32 1.681 11.492 1 97.81 107 ASN B O 1
ATOM 3834 N N . PRO B 1 108 ? 12.438 1.827 12.094 1 97.56 108 PRO B N 1
ATOM 3835 C CA . PRO B 1 108 ? 12.016 1.697 13.484 1 97.56 108 PRO B CA 1
ATOM 3836 C C . PRO B 1 108 ? 11.258 2.926 13.992 1 97.56 108 PRO B C 1
ATOM 3838 O O . PRO B 1 108 ? 10.359 2.805 14.828 1 97.56 108 PRO B O 1
ATOM 3841 N N . ALA B 1 109 ? 11.586 4.113 13.5 1 98.62 109 ALA B N 1
ATOM 3842 C CA . ALA B 1 109 ? 10.945 5.34 13.969 1 98.62 109 ALA B CA 1
ATOM 3843 C C . ALA B 1 109 ? 9.461 5.348 13.633 1 98.62 109 ALA B C 1
ATOM 3845 O O . ALA B 1 109 ? 8.633 5.723 14.461 1 98.62 109 ALA B O 1
ATOM 3846 N N . VAL B 1 110 ? 9.148 4.93 12.438 1 98.44 110 VAL B N 1
ATOM 3847 C CA . VAL B 1 110 ? 7.75 4.961 12.016 1 98.44 110 VAL B CA 1
ATOM 3848 C C . VAL B 1 110 ? 6.941 3.955 12.828 1 98.44 110 VAL B C 1
ATOM 3850 O O . VAL B 1 110 ? 5.797 4.223 13.203 1 98.44 110 VAL B O 1
ATOM 3853 N N . VAL B 1 111 ? 7.496 2.777 13.109 1 98.44 111 VAL B N 1
ATOM 3854 C CA . VAL B 1 111 ? 6.785 1.763 13.883 1 98.44 111 VAL B CA 1
ATOM 3855 C C . VAL B 1 111 ? 6.605 2.24 15.32 1 98.44 111 VAL B C 1
ATOM 3857 O O . VAL B 1 111 ? 5.539 2.055 15.914 1 98.44 111 VAL B O 1
ATOM 3860 N N . GLU B 1 112 ? 7.637 2.861 15.859 1 98.81 112 GLU B N 1
ATOM 3861 C CA . GLU B 1 112 ? 7.555 3.369 17.219 1 98.81 112 GLU B CA 1
ATOM 3862 C C . GLU B 1 112 ? 6.465 4.426 17.359 1 98.81 112 GLU B C 1
ATOM 3864 O O . GLU B 1 112 ? 5.645 4.367 18.281 1 98.81 112 GLU B O 1
ATOM 3869 N N . MET B 1 113 ? 6.449 5.359 16.453 1 98.94 113 MET B N 1
ATOM 3870 C CA . MET B 1 113 ? 5.434 6.406 16.5 1 98.94 113 MET B CA 1
ATOM 3871 C C . MET B 1 113 ? 4.043 5.824 16.281 1 98.94 113 MET B C 1
ATOM 3873 O O . MET B 1 113 ? 3.088 6.203 16.953 1 98.94 113 MET B O 1
ATOM 3877 N N . ALA B 1 114 ? 3.941 4.914 15.328 1 98.94 114 ALA B N 1
ATOM 3878 C CA . ALA B 1 114 ? 2.668 4.246 15.078 1 98.94 114 ALA B CA 1
ATOM 3879 C C . ALA B 1 114 ? 2.17 3.518 16.328 1 98.94 114 ALA B C 1
ATOM 3881 O O . ALA B 1 114 ? 0.984 3.58 16.656 1 98.94 114 ALA B O 1
ATOM 3882 N N . THR B 1 115 ? 3.072 2.818 16.984 1 98.94 115 THR B N 1
ATOM 3883 C CA . THR B 1 115 ? 2.729 2.08 18.188 1 98.94 115 THR B CA 1
ATOM 3884 C C . THR B 1 115 ? 2.227 3.025 19.281 1 98.94 115 THR B C 1
ATOM 3886 O O . THR B 1 115 ? 1.178 2.787 19.875 1 98.94 115 THR B O 1
ATOM 3889 N N . ASN B 1 116 ? 2.938 4.09 19.453 1 98.94 116 ASN B N 1
ATOM 3890 C CA . ASN B 1 116 ? 2.568 5.039 20.5 1 98.94 116 ASN B CA 1
ATOM 3891 C C . ASN B 1 116 ? 1.236 5.719 20.188 1 98.94 116 ASN B C 1
ATOM 3893 O O . ASN B 1 116 ? 0.413 5.914 21.094 1 98.94 116 ASN B O 1
ATOM 3897 N N . ALA B 1 117 ? 1.043 6.121 18.969 1 98.94 117 ALA B N 1
ATOM 3898 C CA . ALA B 1 117 ? -0.238 6.707 18.578 1 98.94 117 ALA B CA 1
ATOM 3899 C C . ALA B 1 117 ? -1.38 5.715 18.781 1 98.94 117 ALA B C 1
ATOM 3901 O O . ALA B 1 117 ? -2.457 6.086 19.25 1 98.94 117 ALA B O 1
ATOM 3902 N N . SER B 1 118 ? -1.145 4.465 18.422 1 98.94 118 SER B N 1
ATOM 3903 C CA . SER B 1 118 ? -2.158 3.422 18.547 1 98.94 118 SER B CA 1
ATOM 3904 C C . SER B 1 118 ? -2.49 3.143 20.016 1 98.94 118 SER B C 1
ATOM 3906 O O . SER B 1 118 ? -3.656 2.949 20.359 1 98.94 118 SER B O 1
ATOM 3908 N N . LEU B 1 119 ? -1.451 3.102 20.812 1 98.94 119 LEU B N 1
ATOM 3909 C CA . LEU B 1 119 ? -1.681 2.887 22.234 1 98.94 119 LEU B CA 1
ATOM 3910 C C . LEU B 1 119 ? -2.514 4.02 22.828 1 98.94 119 LEU B C 1
ATOM 3912 O O . LEU B 1 119 ? -3.43 3.773 23.609 1 98.94 119 LEU B O 1
ATOM 3916 N N . ALA B 1 120 ? -2.199 5.262 22.469 1 98.94 120 ALA B N 1
ATOM 3917 C CA . ALA B 1 120 ? -2.998 6.398 22.922 1 98.94 120 ALA B CA 1
ATOM 3918 C C . ALA B 1 120 ? -4.441 6.281 22.438 1 98.94 120 ALA B C 1
ATOM 3920 O O . ALA B 1 120 ? -5.375 6.578 23.188 1 98.94 120 ALA B O 1
ATOM 3921 N N . CYS B 1 121 ? -4.629 5.875 21.25 1 98.88 121 CYS B N 1
ATOM 3922 C CA . CYS B 1 121 ? -5.945 5.707 20.641 1 98.88 121 CYS B CA 1
ATOM 3923 C C . CYS B 1 121 ? -6.738 4.621 21.359 1 98.88 121 CYS B C 1
ATOM 3925 O O . CYS B 1 121 ? -7.922 4.809 21.672 1 98.88 121 CYS B O 1
ATOM 3927 N N . ILE B 1 122 ? -6.098 3.5 21.594 1 98.88 122 ILE B N 1
ATOM 3928 C CA . ILE B 1 122 ? -6.73 2.371 22.266 1 98.88 122 ILE B CA 1
ATOM 3929 C C . ILE B 1 122 ? -7.129 2.775 23.688 1 98.88 122 ILE B C 1
ATOM 3931 O O . ILE B 1 122 ? -8.211 2.418 24.172 1 98.88 122 ILE B O 1
ATOM 3935 N N . LYS B 1 123 ? -6.254 3.5 24.328 1 98.69 123 LYS B N 1
ATOM 3936 C CA . LYS B 1 123 ? -6.57 4.004 25.672 1 98.69 123 LYS B CA 1
ATOM 3937 C C . LYS B 1 123 ? -7.828 4.871 25.641 1 98.69 123 LYS B C 1
ATOM 3939 O O . LYS B 1 123 ? -8.703 4.723 26.484 1 98.69 123 LYS B O 1
ATOM 3944 N N . GLU B 1 124 ? -7.891 5.715 24.688 1 98.25 124 GLU B N 1
ATOM 3945 C CA . GLU B 1 124 ? -9.086 6.551 24.547 1 98.25 124 GLU B CA 1
ATOM 3946 C C . GLU B 1 124 ? -10.32 5.707 24.25 1 98.25 124 GLU B C 1
ATOM 3948 O O . GLU B 1 124 ? -11.406 5.977 24.766 1 98.25 124 GLU B O 1
ATOM 3953 N N . TRP B 1 125 ? -10.141 4.812 23.375 1 98.44 125 TRP B N 1
ATOM 3954 C CA . TRP B 1 125 ? -11.219 3.924 22.969 1 98.44 125 TRP B CA 1
ATOM 3955 C C . TRP B 1 125 ? -11.805 3.186 24.172 1 98.44 125 TRP B C 1
ATOM 3957 O O . TRP B 1 125 ? -13.023 3 24.266 1 98.44 125 TRP B O 1
ATOM 3967 N N . GLY B 1 126 ? -10.922 2.713 25.047 1 98.06 126 GLY B N 1
ATOM 3968 C CA . GLY B 1 126 ? -11.352 2.135 26.312 1 98.06 126 GLY B CA 1
ATOM 3969 C C . GLY B 1 126 ? -11.664 0.653 26.219 1 98.06 126 GLY B C 1
ATOM 3970 O O . GLY B 1 126 ? -12.281 0.083 27.125 1 98.06 126 GLY B O 1
ATOM 3971 N N . ARG B 1 127 ? -11.352 0.035 25.156 1 97.88 127 ARG B N 1
ATOM 3972 C CA . ARG B 1 127 ? -11.523 -1.406 25 1 97.88 127 ARG B CA 1
ATOM 3973 C C . ARG B 1 127 ? -10.18 -2.1 24.812 1 97.88 127 ARG B C 1
ATOM 3975 O O . ARG B 1 127 ? -9.172 -1.451 24.516 1 97.88 127 ARG B O 1
ATOM 3982 N N . PRO B 1 128 ? -10.203 -3.428 25.031 1 97.94 128 PRO B N 1
ATOM 3983 C CA . PRO B 1 128 ? -8.938 -4.152 24.875 1 97.94 128 PRO B CA 1
ATOM 3984 C C . PRO B 1 128 ? -8.43 -4.152 23.438 1 97.94 128 PRO B C 1
ATOM 3986 O O . PRO B 1 128 ? -9.219 -4.25 22.5 1 97.94 128 PRO B O 1
ATOM 3989 N N . ALA B 1 129 ? -7.145 -4.148 23.312 1 98.5 129 ALA B N 1
ATOM 3990 C CA . ALA B 1 129 ? -6.504 -4.172 22 1 98.5 129 ALA B CA 1
ATOM 3991 C C . ALA B 1 129 ? -6.934 -5.398 21.203 1 98.5 129 ALA B C 1
ATOM 3993 O O . ALA B 1 129 ? -7.027 -5.348 19.969 1 98.5 129 ALA B O 1
ATOM 3994 N N . GLN B 1 130 ? -7.277 -6.457 21.844 1 97.81 130 GLN B N 1
ATOM 3995 C CA . GLN B 1 130 ? -7.629 -7.727 21.219 1 97.81 130 GLN B CA 1
ATOM 3996 C C . GLN B 1 130 ? -8.961 -7.621 20.484 1 97.81 130 GLN B C 1
ATOM 3998 O O . GLN B 1 130 ? -9.289 -8.492 19.672 1 97.81 130 GLN B O 1
ATOM 4003 N N . ASP B 1 131 ? -9.719 -6.59 20.766 1 98.38 131 ASP B N 1
ATOM 4004 C CA . ASP B 1 131 ? -10.992 -6.379 20.078 1 98.38 131 ASP B CA 1
ATOM 4005 C C . ASP B 1 131 ? -10.766 -5.805 18.672 1 98.38 131 ASP B C 1
ATOM 4007 O O . ASP B 1 131 ? -11.68 -5.793 17.859 1 98.38 131 ASP B O 1
ATOM 4011 N N . ILE B 1 132 ? -9.555 -5.355 18.438 1 98.88 132 ILE B N 1
ATOM 4012 C CA . ILE B 1 132 ? -9.227 -4.883 17.109 1 98.88 132 ILE B CA 1
ATOM 4013 C C . ILE B 1 132 ? -9.195 -6.059 16.125 1 98.88 132 ILE B C 1
ATOM 4015 O O . ILE B 1 132 ? -8.539 -7.07 16.391 1 98.88 132 ILE B O 1
ATOM 4019 N N . THR B 1 133 ? -9.875 -5.887 15.047 1 98.81 133 THR B N 1
ATOM 4020 C CA . THR B 1 133 ? -10.023 -6.992 14.117 1 98.81 133 THR B CA 1
ATOM 4021 C C . THR B 1 133 ? -9.25 -6.727 12.828 1 98.81 133 THR B C 1
ATOM 4023 O O . THR B 1 133 ? -8.953 -7.652 12.07 1 98.81 133 THR B O 1
ATOM 4026 N N . HIS B 1 134 ? -9.031 -5.465 12.523 1 98.88 134 HIS B N 1
ATOM 4027 C CA . HIS B 1 134 ? -8.344 -5.059 11.305 1 98.88 134 HIS B CA 1
ATOM 4028 C C . HIS B 1 134 ? -7.355 -3.93 11.57 1 98.88 134 HIS B C 1
ATOM 4030 O O . HIS B 1 134 ? -7.586 -3.096 12.453 1 98.88 134 HIS B O 1
ATOM 4036 N N . ILE B 1 135 ? -6.305 -3.906 10.805 1 98.88 135 ILE B N 1
ATOM 4037 C CA . ILE B 1 135 ? -5.395 -2.768 10.719 1 98.88 135 ILE B CA 1
ATOM 4038 C C . ILE B 1 135 ? -5.375 -2.223 9.297 1 98.88 135 ILE B C 1
ATOM 4040 O O . ILE B 1 135 ? -5.289 -2.988 8.328 1 98.88 135 ILE B O 1
ATOM 4044 N N . VAL B 1 136 ? -5.582 -0.976 9.133 1 98.94 136 VAL B N 1
ATOM 4045 C CA . VAL B 1 136 ? -5.184 -0.238 7.938 1 98.94 136 VAL B CA 1
ATOM 4046 C C . VAL B 1 136 ? -3.953 0.614 8.242 1 98.94 136 VAL B C 1
ATOM 4048 O O . VAL B 1 136 ? -4.012 1.527 9.062 1 98.94 136 VAL B O 1
ATOM 4051 N N . TYR B 1 137 ? -2.875 0.302 7.645 1 98.88 137 TYR B N 1
ATOM 4052 C CA . TYR B 1 137 ? -1.59 0.929 7.934 1 98.88 137 TYR B CA 1
ATOM 4053 C C . TYR B 1 137 ? -1.129 1.791 6.766 1 98.88 137 TYR B C 1
ATOM 4055 O O . TYR B 1 137 ? -0.975 1.299 5.645 1 98.88 137 TYR B O 1
ATOM 4063 N N . VAL B 1 138 ? -0.873 3.113 7.012 1 98.81 138 VAL B N 1
ATOM 4064 C CA . VAL B 1 138 ? -0.495 4.066 5.977 1 98.81 138 VAL B CA 1
ATOM 4065 C C . VAL B 1 138 ? 0.883 4.648 6.285 1 98.81 138 VAL B C 1
ATOM 4067 O O . VAL B 1 138 ? 1.092 5.238 7.348 1 98.81 138 VAL B O 1
ATOM 4070 N N . SER B 1 139 ? 1.776 4.523 5.324 1 98.31 139 SER B N 1
ATOM 4071 C CA . SER B 1 139 ? 3.078 5.164 5.48 1 98.31 139 SER B CA 1
ATOM 4072 C C . SER B 1 139 ? 3.771 5.34 4.133 1 98.31 139 SER B C 1
ATOM 4074 O O . SER B 1 139 ? 3.637 4.496 3.242 1 98.31 139 SER B O 1
ATOM 4076 N N . SER B 1 140 ? 4.473 6.402 3.975 1 97.19 140 SER B N 1
ATOM 4077 C CA . SER B 1 140 ? 5.359 6.637 2.836 1 97.19 140 SER B CA 1
ATOM 4078 C C . SER B 1 140 ? 6.82 6.684 3.271 1 97.19 140 SER B C 1
ATOM 4080 O O . SER B 1 140 ? 7.664 7.234 2.566 1 97.19 140 SER B O 1
ATOM 4082 N N . SER B 1 141 ? 7.145 6.09 4.465 1 97.38 141 SER B N 1
ATOM 4083 C CA . SER B 1 141 ? 8.438 6.352 5.082 1 97.38 141 SER B CA 1
ATOM 4084 C C . SER B 1 141 ? 9.18 5.055 5.391 1 97.38 141 SER B C 1
ATOM 4086 O O . SER B 1 141 ? 10.156 5.055 6.148 1 97.38 141 SER B O 1
ATOM 4088 N N . GLU B 1 142 ? 8.727 3.971 4.867 1 96.31 142 GLU B N 1
ATOM 4089 C CA . GLU B 1 142 ? 9.414 2.701 5.082 1 96.31 142 GLU B CA 1
ATOM 4090 C C . GLU B 1 142 ? 9.359 1.824 3.832 1 96.31 142 GLU B C 1
ATOM 4092 O O . GLU B 1 142 ? 8.445 1.969 3.01 1 96.31 142 GLU B O 1
ATOM 4097 N N . ILE B 1 143 ? 10.367 1.02 3.676 1 96.38 143 ILE B N 1
ATOM 4098 C CA . ILE B 1 143 ? 10.469 0.072 2.572 1 96.38 143 ILE B CA 1
ATOM 4099 C C . ILE B 1 143 ? 11.062 -1.242 3.076 1 96.38 143 ILE B C 1
ATOM 4101 O O . ILE B 1 143 ? 12.289 -1.398 3.127 1 96.38 143 ILE B O 1
ATOM 4105 N N . ARG B 1 144 ? 10.188 -2.193 3.285 1 95.12 144 ARG B N 1
ATOM 4106 C CA . ARG B 1 144 ? 10.633 -3.488 3.793 1 95.12 144 ARG B CA 1
ATOM 4107 C C . ARG B 1 144 ? 9.523 -4.527 3.68 1 95.12 144 ARG B C 1
ATOM 4109 O O . ARG B 1 144 ? 8.352 -4.18 3.5 1 95.12 144 ARG B O 1
ATOM 4116 N N . LEU B 1 145 ? 9.914 -5.75 3.752 1 95.25 145 LEU B N 1
ATOM 4117 C CA . LEU B 1 145 ? 9.047 -6.91 3.922 1 95.25 145 LEU B CA 1
ATOM 4118 C C . LEU B 1 145 ? 9.469 -7.727 5.141 1 95.25 145 LEU B C 1
ATOM 4120 O O . LEU B 1 145 ? 10.641 -8.062 5.289 1 95.25 145 LEU B O 1
ATOM 4124 N N . PRO B 1 146 ? 8.609 -8.086 6.051 1 96.25 146 PRO B N 1
ATOM 4125 C CA . PRO B 1 146 ? 7.242 -7.574 6.156 1 96.25 146 PRO B CA 1
ATOM 4126 C C . PRO B 1 146 ? 7.195 -6.082 6.484 1 96.25 146 PRO B C 1
ATOM 4128 O O . PRO B 1 146 ? 8.219 -5.496 6.855 1 96.25 146 PRO B O 1
ATOM 4131 N N . GLY B 1 147 ? 6.086 -5.504 6.293 1 95.94 147 GLY B N 1
ATOM 4132 C CA . GLY B 1 147 ? 5.898 -4.074 6.5 1 95.94 147 GLY B CA 1
ATOM 4133 C C . GLY B 1 147 ? 5.594 -3.717 7.945 1 95.94 147 GLY B C 1
ATOM 4134 O O . GLY B 1 147 ? 5.566 -4.59 8.812 1 95.94 147 GLY B O 1
ATOM 4135 N N . GLY B 1 148 ? 5.426 -2.4 8.18 1 96.88 148 GLY B N 1
ATOM 4136 C CA . GLY B 1 148 ? 5.176 -1.879 9.516 1 96.88 148 GLY B CA 1
ATOM 4137 C C . GLY B 1 148 ? 3.889 -2.4 10.125 1 96.88 148 GLY B C 1
ATOM 4138 O O . GLY B 1 148 ? 3.746 -2.432 11.352 1 96.88 148 GLY B O 1
ATOM 4139 N N . ASP B 1 149 ? 2.963 -2.805 9.273 1 97.25 149 ASP B N 1
ATOM 4140 C CA . ASP B 1 149 ? 1.695 -3.342 9.758 1 97.25 149 ASP B CA 1
ATOM 4141 C C . ASP B 1 149 ? 1.922 -4.559 10.656 1 97.25 149 ASP B C 1
ATOM 4143 O O . ASP B 1 149 ? 1.318 -4.672 11.727 1 97.25 149 ASP B O 1
ATOM 4147 N N . LEU B 1 150 ? 2.781 -5.465 10.211 1 97.38 150 LEU B N 1
ATOM 4148 C CA . LEU B 1 150 ? 3.049 -6.668 11 1 97.38 150 LEU B CA 1
ATOM 4149 C C . LEU B 1 150 ? 3.783 -6.32 12.289 1 97.38 150 LEU B C 1
ATOM 4151 O O . LEU B 1 150 ? 3.465 -6.855 13.352 1 97.38 150 LEU B O 1
ATOM 4155 N N . TYR B 1 151 ? 4.766 -5.426 12.203 1 97.25 151 TYR B N 1
ATOM 4156 C CA . TYR B 1 151 ? 5.492 -5.004 13.391 1 97.25 151 TYR B CA 1
ATOM 4157 C C . TYR B 1 151 ? 4.562 -4.332 14.391 1 97.25 151 TYR B C 1
ATOM 4159 O O . TYR B 1 151 ? 4.66 -4.57 15.594 1 97.25 151 TYR B O 1
ATOM 4167 N N . LEU B 1 152 ? 3.705 -3.531 13.875 1 98.25 152 LEU B N 1
ATOM 4168 C CA . LEU B 1 152 ? 2.736 -2.863 14.734 1 98.25 152 LEU B CA 1
ATOM 4169 C C . LEU B 1 152 ? 1.849 -3.881 15.445 1 98.25 152 LEU B C 1
ATOM 4171 O O . LEU B 1 152 ? 1.626 -3.779 16.656 1 98.25 152 LEU B O 1
ATOM 4175 N N . ALA B 1 153 ? 1.268 -4.832 14.688 1 97.94 153 ALA B N 1
ATOM 4176 C CA . ALA B 1 153 ? 0.406 -5.855 15.273 1 97.94 153 ALA B CA 1
ATOM 4177 C C . ALA B 1 153 ? 1.114 -6.586 16.406 1 97.94 153 ALA B C 1
ATOM 4179 O O . ALA B 1 153 ? 0.523 -6.82 17.469 1 97.94 153 ALA B O 1
ATOM 4180 N N . ASN B 1 154 ? 2.365 -6.875 16.156 1 96.56 154 ASN B N 1
ATOM 4181 C CA . ASN B 1 154 ? 3.158 -7.566 17.172 1 96.56 154 ASN B CA 1
ATOM 4182 C C . ASN B 1 154 ? 3.373 -6.695 18.406 1 96.56 154 ASN B C 1
ATOM 4184 O O . ASN B 1 154 ? 3.215 -7.164 19.531 1 96.56 154 ASN B O 1
ATOM 4188 N N . GLU B 1 155 ? 3.762 -5.457 18.203 1 97.31 155 GLU B N 1
ATOM 4189 C CA . GLU B 1 155 ? 4.07 -4.547 19.297 1 97.31 155 GLU B CA 1
ATOM 4190 C C . GLU B 1 155 ? 2.836 -4.281 20.156 1 97.31 155 GLU B C 1
ATOM 4192 O O . GLU B 1 155 ? 2.945 -4.098 21.375 1 97.31 155 GLU B O 1
ATOM 4197 N N . LEU B 1 156 ? 1.683 -4.297 19.516 1 98.38 156 LEU B N 1
ATOM 4198 C CA . LEU B 1 156 ? 0.447 -4.004 20.234 1 98.38 156 LEU B CA 1
ATOM 4199 C C . LEU B 1 156 ? -0.109 -5.262 20.906 1 98.38 156 LEU B C 1
ATOM 4201 O O . LEU B 1 156 ? -1.059 -5.191 21.688 1 98.38 156 LEU B O 1
ATOM 4205 N N . GLY B 1 157 ? 0.444 -6.426 20.562 1 97.19 157 GLY B N 1
ATOM 4206 C CA . GLY B 1 157 ? -0.066 -7.68 21.109 1 97.19 157 GLY B CA 1
ATOM 4207 C C . GLY B 1 157 ? -1.43 -8.055 20.547 1 97.19 157 GLY B C 1
ATOM 4208 O O . GLY B 1 157 ? -2.279 -8.57 21.281 1 97.19 157 GLY B O 1
ATOM 4209 N N . LEU B 1 158 ? -1.677 -7.766 19.297 1 98.25 158 LEU B N 1
ATOM 4210 C CA . LEU B 1 158 ? -2.967 -8.094 18.703 1 98.25 158 LEU B CA 1
ATOM 4211 C C . LEU B 1 158 ? -3.074 -9.594 18.422 1 98.25 158 LEU B C 1
ATOM 4213 O O . LEU B 1 158 ? -2.072 -10.305 18.469 1 98.25 158 LEU B O 1
ATOM 4217 N N . ARG B 1 159 ? -4.324 -9.992 18.188 1 97.88 159 ARG B N 1
ATOM 4218 C CA . ARG B 1 159 ? -4.531 -11.383 17.797 1 97.88 159 ARG B CA 1
ATOM 4219 C C . ARG B 1 159 ? -3.816 -11.695 16.484 1 97.88 159 ARG B C 1
ATOM 4221 O O . ARG B 1 159 ? -3.746 -10.844 15.594 1 97.88 159 ARG B O 1
ATOM 4228 N N . SER B 1 160 ? -3.426 -12.906 16.312 1 97 160 SER B N 1
ATOM 4229 C CA . SER B 1 160 ? -2.648 -13.305 15.148 1 97 160 SER B CA 1
ATOM 4230 C C . SER B 1 160 ? -3.51 -13.312 13.891 1 97 160 SER B C 1
ATOM 4232 O O . SER B 1 160 ? -2.99 -13.375 12.773 1 97 160 SER B O 1
ATOM 4234 N N . ASP B 1 161 ? -4.805 -13.281 14.047 1 97.5 161 ASP B N 1
ATOM 4235 C CA . ASP B 1 161 ? -5.68 -13.305 12.883 1 97.5 161 ASP B CA 1
ATOM 4236 C C . ASP B 1 161 ? -6.219 -11.914 12.562 1 97.5 161 ASP B C 1
ATOM 4238 O O . ASP B 1 161 ? -7.234 -11.773 11.883 1 97.5 161 ASP B O 1
ATOM 4242 N N . VAL B 1 162 ? -5.582 -10.844 13.148 1 98.44 162 VAL B N 1
ATOM 4243 C CA . VAL B 1 162 ? -5.941 -9.492 12.734 1 98.44 162 VAL B CA 1
ATOM 4244 C C . VAL B 1 162 ? -5.684 -9.32 11.242 1 98.44 162 VAL B C 1
ATOM 4246 O O . VAL B 1 162 ? -4.609 -9.672 10.75 1 98.44 162 VAL B O 1
ATOM 4249 N N . SER B 1 163 ? -6.664 -8.867 10.508 1 98.38 163 SER B N 1
ATOM 4250 C CA . SER B 1 163 ? -6.5 -8.625 9.078 1 98.38 163 SER B CA 1
ATOM 4251 C C . SER B 1 163 ? -5.797 -7.297 8.82 1 98.38 163 SER B C 1
ATOM 4253 O O . SER B 1 163 ? -6.141 -6.277 9.422 1 98.38 163 SER B O 1
ATOM 4255 N N . ARG B 1 164 ? -4.852 -7.309 7.941 1 98.44 164 ARG B N 1
ATOM 4256 C CA . ARG B 1 164 ? -4.051 -6.105 7.742 1 98.44 164 ARG B CA 1
ATOM 4257 C C . ARG B 1 164 ? -4.102 -5.645 6.289 1 98.44 164 ARG B C 1
ATOM 4259 O O . ARG B 1 164 ? -4.078 -6.469 5.371 1 98.44 164 ARG B O 1
ATOM 4266 N N . VAL B 1 165 ? -4.254 -4.363 6.062 1 98.5 165 VAL B N 1
ATOM 4267 C CA . VAL B 1 165 ? -4.184 -3.68 4.777 1 98.5 165 VAL B CA 1
ATOM 4268 C C . VAL B 1 165 ? -3.092 -2.611 4.816 1 98.5 165 VAL B C 1
ATOM 4270 O O . VAL B 1 165 ? -3.17 -1.667 5.605 1 98.5 165 VAL B O 1
ATOM 4273 N N . MET B 1 166 ? -2.156 -2.785 4.016 1 97.25 166 MET B N 1
ATOM 4274 C CA . MET B 1 166 ? -1.026 -1.861 3.996 1 97.25 166 MET B CA 1
ATOM 4275 C C . MET B 1 166 ? -1.132 -0.897 2.82 1 97.25 166 MET B C 1
ATOM 4277 O O . MET B 1 166 ? -1.167 -1.322 1.664 1 97.25 166 MET B O 1
ATOM 4281 N N . LEU B 1 167 ? -1.203 0.402 3.1 1 97.75 167 LEU B N 1
ATOM 4282 C CA . LEU B 1 167 ? -1.238 1.479 2.117 1 97.75 167 LEU B CA 1
ATOM 4283 C C . LEU B 1 167 ? 0.065 2.271 2.131 1 97.75 167 LEU B C 1
ATOM 4285 O O . LEU B 1 167 ? 0.29 3.09 3.025 1 97.75 167 LEU B O 1
ATOM 4289 N N . TYR B 1 168 ? 0.894 2.092 1.098 1 91.88 168 TYR B N 1
ATOM 4290 C CA . TYR B 1 168 ? 2.221 2.697 1.096 1 91.88 168 TYR B CA 1
ATOM 4291 C C . TYR B 1 168 ? 2.352 3.721 -0.026 1 91.88 168 TYR B C 1
ATOM 4293 O O . TYR B 1 168 ? 1.735 3.572 -1.084 1 91.88 168 TYR B O 1
ATOM 4301 N N . PHE B 1 169 ? 3.072 4.777 0.258 1 94.94 169 PHE B N 1
ATOM 4302 C CA . PHE B 1 169 ? 3.559 5.766 -0.698 1 94.94 169 PHE B CA 1
ATOM 4303 C C . PHE B 1 169 ? 2.396 6.5 -1.354 1 94.94 169 PHE B C 1
ATOM 4305 O O . PHE B 1 169 ? 2.357 6.645 -2.578 1 94.94 169 PHE B O 1
ATOM 4312 N N . LEU B 1 170 ? 1.5 6.906 -0.486 1 96.62 170 LEU B N 1
ATOM 4313 C CA . LEU B 1 170 ? 0.374 7.707 -0.95 1 96.62 170 LEU B CA 1
ATOM 4314 C C . LEU B 1 170 ? 0.646 9.195 -0.749 1 96.62 170 LEU B C 1
ATOM 4316 O O . LEU B 1 170 ? 0.095 10.031 -1.467 1 96.62 170 LEU B O 1
ATOM 4320 N N . GLY B 1 171 ? 1.428 9.523 0.267 1 95.38 171 GLY B N 1
ATOM 4321 C CA . GLY B 1 171 ? 1.671 10.914 0.611 1 95.38 171 GLY B CA 1
ATOM 4322 C C . GLY B 1 171 ? 0.537 11.539 1.4 1 95.38 171 GLY B C 1
ATOM 4323 O O . GLY B 1 171 ? -0.056 10.891 2.266 1 95.38 171 GLY B O 1
ATOM 4324 N N . CYS B 1 172 ? 0.244 12.766 1.167 1 96.81 172 CYS B N 1
ATOM 4325 C CA . CYS B 1 172 ? -0.603 13.594 2.016 1 96.81 172 CYS B CA 1
ATOM 4326 C C . CYS B 1 172 ? -2.055 13.133 1.954 1 96.81 172 CYS B C 1
ATOM 4328 O O . CYS B 1 172 ? -2.818 13.352 2.896 1 96.81 172 CYS B O 1
ATOM 4330 N N . TYR B 1 173 ? -2.451 12.539 0.908 1 97.88 173 TYR B N 1
ATOM 4331 C CA . TYR B 1 173 ? -3.857 12.156 0.851 1 97.88 173 TYR B CA 1
ATOM 4332 C C . TYR B 1 173 ? -4.074 10.797 1.5 1 97.88 173 TYR B C 1
ATOM 4334 O O . TYR B 1 173 ? -5.215 10.336 1.629 1 97.88 173 TYR B O 1
ATOM 4342 N N . GLY B 1 174 ? -2.996 10.188 1.97 1 98.5 174 GLY B N 1
ATOM 4343 C CA . GLY B 1 174 ? -3.037 8.828 2.498 1 98.5 174 GLY B CA 1
ATOM 4344 C C . GLY B 1 174 ? -3.973 8.68 3.682 1 98.5 174 GLY B C 1
ATOM 4345 O O . GLY B 1 174 ? -4.594 7.629 3.857 1 98.5 174 GLY B O 1
ATOM 4346 N N . GLY B 1 175 ? -4.031 9.695 4.543 1 98.81 175 GLY B N 1
ATOM 4347 C CA . GLY B 1 175 ? -4.922 9.625 5.691 1 98.81 175 GLY B CA 1
ATOM 4348 C C . GLY B 1 175 ? -6.379 9.469 5.305 1 98.81 175 GLY B C 1
ATOM 4349 O O . GLY B 1 175 ? -7.086 8.625 5.863 1 98.81 175 GLY B O 1
ATOM 4350 N N . VAL B 1 176 ? -6.844 10.219 4.336 1 98.88 176 VAL B N 1
ATOM 4351 C CA . VAL B 1 176 ? -8.242 10.18 3.928 1 98.88 176 VAL B CA 1
ATOM 4352 C C . VAL B 1 176 ? -8.508 8.898 3.131 1 98.88 176 VAL B C 1
ATOM 4354 O O . VAL B 1 176 ? -9.594 8.32 3.223 1 98.88 176 VAL B O 1
ATOM 4357 N N . THR B 1 177 ? -7.516 8.469 2.352 1 98.75 177 THR B N 1
ATOM 4358 C CA . THR B 1 177 ? -7.637 7.156 1.724 1 98.75 177 THR B CA 1
ATOM 4359 C C . THR B 1 177 ? -7.816 6.066 2.777 1 98.75 177 THR B C 1
ATOM 4361 O O . THR B 1 177 ? -8.641 5.164 2.611 1 98.75 177 THR B O 1
ATOM 4364 N N . GLY B 1 178 ? -7 6.188 3.824 1 98.88 178 GLY B N 1
ATOM 4365 C CA . GLY B 1 178 ? -7.152 5.254 4.93 1 98.88 178 GLY B CA 1
ATOM 4366 C C . GLY B 1 178 ? -8.555 5.242 5.512 1 98.88 178 GLY B C 1
ATOM 4367 O O . GLY B 1 178 ? -9.102 4.18 5.801 1 98.88 178 GLY B O 1
ATOM 4368 N N . LEU B 1 179 ? -9.172 6.387 5.648 1 98.94 179 LEU B N 1
ATOM 4369 C CA . LEU B 1 179 ? -10.539 6.488 6.141 1 98.94 179 LEU B CA 1
ATOM 4370 C C . LEU B 1 179 ? -11.516 5.789 5.191 1 98.94 179 LEU B C 1
ATOM 4372 O O . LEU B 1 179 ? -12.398 5.051 5.637 1 98.94 179 LEU B O 1
ATOM 4376 N N . ARG B 1 180 ? -11.352 6.012 3.887 1 98.81 180 ARG B N 1
ATOM 4377 C CA . ARG B 1 180 ? -12.234 5.418 2.889 1 98.81 180 ARG B CA 1
ATOM 4378 C C . ARG B 1 180 ? -12.156 3.895 2.928 1 98.81 180 ARG B C 1
ATOM 4380 O O . ARG B 1 180 ? -13.188 3.217 2.955 1 98.81 180 ARG B O 1
ATOM 4387 N N . VAL B 1 181 ? -10.961 3.381 3.025 1 98.81 181 VAL B N 1
ATOM 4388 C CA . VAL B 1 181 ? -10.758 1.937 3.041 1 98.81 181 VAL B CA 1
ATOM 4389 C C . VAL B 1 181 ? -11.297 1.354 4.348 1 98.81 181 VAL B C 1
ATOM 4391 O O . VAL B 1 181 ? -12.008 0.346 4.34 1 98.81 181 VAL B O 1
ATOM 4394 N N . ALA B 1 182 ? -11 1.991 5.457 1 98.88 182 ALA B N 1
ATOM 4395 C CA . ALA B 1 182 ? -11.484 1.53 6.754 1 98.88 182 ALA B CA 1
ATOM 4396 C C . ALA B 1 182 ? -13.008 1.545 6.816 1 98.88 182 ALA B C 1
ATOM 4398 O O . ALA B 1 182 ? -13.617 0.647 7.395 1 98.88 182 ALA B O 1
ATOM 4399 N N . LYS B 1 183 ? -13.609 2.559 6.223 1 98.88 183 LYS B N 1
ATOM 4400 C CA . LYS B 1 183 ? -15.062 2.656 6.145 1 98.88 183 LYS B CA 1
ATOM 4401 C C . LYS B 1 183 ? -15.656 1.438 5.449 1 98.88 183 LYS B C 1
ATOM 4403 O O . LYS B 1 183 ? -16.594 0.818 5.961 1 98.88 183 LYS B O 1
ATOM 4408 N N . ASP B 1 184 ? -15.125 1.116 4.293 1 98.69 184 ASP B N 1
ATOM 4409 C CA . ASP B 1 184 ? -15.641 -0.018 3.533 1 98.69 184 ASP B CA 1
ATOM 4410 C C . ASP B 1 184 ? -15.492 -1.319 4.316 1 98.69 184 ASP B C 1
ATOM 4412 O O . ASP B 1 184 ? -16.406 -2.152 4.328 1 98.69 184 ASP B O 1
ATOM 4416 N N . ILE B 1 185 ? -14.383 -1.509 4.988 1 98.69 185 ILE B N 1
ATOM 4417 C CA . ILE B 1 185 ? -14.125 -2.717 5.766 1 98.69 185 ILE B CA 1
ATOM 4418 C C . ILE B 1 185 ? -15.102 -2.793 6.938 1 98.69 185 ILE B C 1
ATOM 4420 O O . ILE B 1 185 ? -15.742 -3.824 7.152 1 98.69 185 ILE B O 1
ATOM 4424 N N . ALA B 1 186 ? -15.242 -1.706 7.637 1 98.81 186 ALA B N 1
ATOM 4425 C CA . ALA B 1 186 ? -16.062 -1.686 8.844 1 98.81 186 ALA B CA 1
ATOM 4426 C C . ALA B 1 186 ? -17.531 -1.949 8.508 1 98.81 186 ALA B C 1
ATOM 4428 O O . ALA B 1 186 ? -18.219 -2.664 9.242 1 98.81 186 ALA B O 1
ATOM 4429 N N . GLU B 1 187 ? -17.969 -1.345 7.445 1 98.69 187 GLU B N 1
ATOM 4430 C CA . GLU B 1 187 ? -19.375 -1.467 7.066 1 98.69 187 GLU B CA 1
ATOM 4431 C C . GLU B 1 187 ? -19.672 -2.848 6.488 1 98.69 187 GLU B C 1
ATOM 4433 O O . GLU B 1 187 ? -20.766 -3.369 6.656 1 98.69 187 GLU B O 1
ATOM 4438 N N . ASN B 1 188 ? -18.688 -3.451 5.801 1 98.12 188 ASN B N 1
ATOM 4439 C CA . ASN B 1 188 ? -18.906 -4.758 5.191 1 98.12 188 ASN B CA 1
ATOM 4440 C C . ASN B 1 188 ? -18.641 -5.891 6.184 1 98.12 188 ASN B C 1
ATOM 4442 O O . ASN B 1 188 ? -18.938 -7.051 5.895 1 98.12 188 ASN B O 1
ATOM 4446 N N . ASN B 1 189 ? -18 -5.605 7.285 1 97.38 189 ASN B N 1
ATOM 4447 C CA . ASN B 1 189 ? -17.719 -6.562 8.352 1 97.38 189 ASN B CA 1
ATOM 4448 C C . ASN B 1 189 ? -18.297 -6.102 9.688 1 97.38 189 ASN B C 1
ATOM 4450 O O . ASN B 1 189 ? -17.547 -5.723 10.594 1 97.38 189 ASN B O 1
ATOM 4454 N N . LEU B 1 190 ? -19.578 -6.25 9.836 1 95.31 190 LEU B N 1
ATOM 4455 C CA . LEU B 1 190 ? -20.25 -5.734 11.023 1 95.31 190 LEU B CA 1
ATOM 4456 C C . LEU B 1 190 ? -19.672 -6.352 12.289 1 95.31 190 LEU B C 1
ATOM 4458 O O . LEU B 1 190 ? -19.406 -7.555 12.336 1 95.31 190 LEU B O 1
ATOM 4462 N N . GLY B 1 191 ? -19.422 -5.555 13.258 1 96.38 191 GLY B N 1
ATOM 4463 C CA . GLY B 1 191 ? -18.797 -5.973 14.492 1 96.38 191 GLY B CA 1
ATOM 4464 C C . GLY B 1 191 ? -17.297 -5.746 14.508 1 96.38 191 GLY B C 1
ATOM 4465 O O . GLY B 1 191 ? -16.672 -5.773 15.57 1 96.38 191 GLY B O 1
ATOM 4466 N N . SER B 1 192 ? -16.797 -5.422 13.367 1 98.38 192 SER B N 1
ATOM 4467 C CA . SER B 1 192 ? -15.352 -5.199 13.281 1 98.38 192 SER B CA 1
ATOM 4468 C C . SER B 1 192 ? -14.961 -3.871 13.914 1 98.38 192 SER B C 1
ATOM 4470 O O . SER B 1 192 ? -15.789 -2.967 14.039 1 98.38 192 SER B O 1
ATOM 4472 N N . ARG B 1 193 ? -13.758 -3.803 14.383 1 98.94 193 ARG B N 1
ATOM 4473 C CA . ARG B 1 193 ? -13.07 -2.592 14.82 1 98.94 193 ARG B CA 1
ATOM 4474 C C . ARG B 1 193 ? -11.727 -2.441 14.117 1 98.94 193 ARG B C 1
ATOM 4476 O O . ARG B 1 193 ? -10.812 -3.236 14.344 1 98.94 193 ARG B O 1
ATOM 4483 N N . VAL B 1 194 ? -11.672 -1.397 13.273 1 98.94 194 VAL B N 1
ATOM 4484 C CA . VAL B 1 194 ? -10.523 -1.168 12.398 1 98.94 194 VAL B CA 1
ATOM 4485 C C . VAL B 1 194 ? -9.602 -0.124 13.023 1 98.94 194 VAL B C 1
ATOM 4487 O O . VAL B 1 194 ? -10.023 0.997 13.312 1 98.94 194 VAL B O 1
ATOM 4490 N N . LEU B 1 195 ? -8.398 -0.501 13.281 1 99 195 LEU B N 1
ATOM 4491 C CA . LEU B 1 195 ? -7.359 0.45 13.664 1 99 195 LEU B CA 1
ATOM 4492 C C . LEU B 1 195 ? -6.66 1.016 12.43 1 99 195 LEU B C 1
ATOM 4494 O O . LEU B 1 195 ? -5.867 0.325 11.789 1 99 195 LEU B O 1
ATOM 4498 N N . LEU B 1 196 ? -6.98 2.217 12.062 1 99 196 LEU B N 1
ATOM 4499 C CA . LEU B 1 196 ? -6.246 2.959 11.047 1 99 196 LEU B CA 1
ATOM 4500 C C . LEU B 1 196 ? -5.055 3.689 11.656 1 99 196 LEU B C 1
ATOM 4502 O O . LEU B 1 196 ? -5.23 4.531 12.547 1 99 196 LEU B O 1
ATOM 4506 N N . THR B 1 197 ? -3.865 3.346 11.203 1 98.94 197 THR B N 1
ATOM 4507 C CA . THR B 1 197 ? -2.658 3.988 11.711 1 98.94 197 THR B CA 1
ATOM 4508 C C . THR B 1 197 ? -1.841 4.586 10.57 1 98.94 197 THR B C 1
ATOM 4510 O O . THR B 1 197 ? -1.581 3.918 9.57 1 98.94 197 THR B O 1
ATOM 4513 N N . THR B 1 198 ? -1.488 5.852 10.688 1 98.94 198 THR B N 1
ATOM 4514 C CA . THR B 1 198 ? -0.584 6.543 9.773 1 98.94 198 THR B CA 1
ATOM 4515 C C . THR B 1 198 ? 0.713 6.922 10.484 1 98.94 198 THR B C 1
ATOM 4517 O O . THR B 1 198 ? 0.706 7.246 11.672 1 98.94 198 THR B O 1
ATOM 4520 N N . SER B 1 199 ? 1.807 6.84 9.797 1 98.94 199 SER B N 1
ATOM 4521 C CA . SER B 1 199 ? 3.104 7.191 10.367 1 98.94 199 SER B CA 1
ATOM 4522 C C . SER B 1 199 ? 4.082 7.633 9.289 1 98.94 199 SER B C 1
ATOM 4524 O O . SER B 1 199 ? 4.309 6.91 8.312 1 98.94 199 SER B O 1
ATOM 4526 N N . GLU B 1 200 ? 4.656 8.852 9.469 1 98.69 200 GLU B N 1
ATOM 4527 C CA . GLU B 1 200 ? 5.5 9.461 8.445 1 98.69 200 GLU B CA 1
ATOM 4528 C C . GLU B 1 200 ? 6.734 10.109 9.055 1 98.69 200 GLU B C 1
ATOM 4530 O O . GLU B 1 200 ? 6.664 10.68 10.148 1 98.69 200 GLU B O 1
ATOM 4535 N N . THR B 1 201 ? 7.812 10.008 8.406 1 98.38 201 THR B N 1
ATOM 4536 C CA . THR B 1 201 ? 9.031 10.742 8.711 1 98.38 201 THR B CA 1
ATOM 4537 C C . THR B 1 201 ? 9.562 11.445 7.465 1 98.38 201 THR B C 1
ATOM 4539 O O . THR B 1 201 ? 9.305 11.016 6.34 1 98.38 201 THR B O 1
ATOM 4542 N N . THR B 1 202 ? 10.352 12.445 7.648 1 97.06 202 THR B N 1
ATOM 4543 C CA . THR B 1 202 ? 10.953 13.195 6.547 1 97.06 202 THR B CA 1
ATOM 4544 C C . THR B 1 202 ? 12.328 12.641 6.207 1 97.06 202 THR B C 1
ATOM 4546 O O . THR B 1 202 ? 13 13.148 5.301 1 97.06 202 THR B O 1
ATOM 4549 N N . ILE B 1 203 ? 12.742 11.578 6.832 1 97.44 203 ILE B N 1
ATOM 4550 C CA . ILE B 1 203 ? 14.109 11.055 6.754 1 97.44 203 ILE B CA 1
ATOM 4551 C C . ILE B 1 203 ? 14.422 10.641 5.316 1 97.44 203 ILE B C 1
ATOM 4553 O O . ILE B 1 203 ? 15.492 10.945 4.797 1 97.44 203 ILE B O 1
ATOM 4557 N N . LEU B 1 204 ? 13.516 10.016 4.652 1 96.31 204 LEU B N 1
ATOM 4558 C CA . LEU B 1 204 ? 13.773 9.484 3.318 1 96.31 204 LEU B CA 1
ATOM 4559 C C . LEU B 1 204 ? 13.945 10.609 2.309 1 96.31 204 LEU B C 1
ATOM 4561 O O . LEU B 1 204 ? 14.641 10.445 1.304 1 96.31 204 LEU B O 1
ATOM 4565 N N . GLY B 1 205 ? 13.336 11.773 2.598 1 95.06 205 GLY B N 1
ATOM 4566 C CA . GLY B 1 205 ? 13.406 12.898 1.681 1 95.06 205 GLY B CA 1
ATOM 4567 C C . GLY B 1 205 ? 14.422 13.938 2.094 1 95.06 205 GLY B C 1
ATOM 4568 O O . GLY B 1 205 ? 14.57 14.969 1.431 1 95.06 205 GLY B O 1
ATOM 4569 N N . PHE B 1 206 ? 15.188 13.664 3.215 1 95.56 206 PHE B N 1
ATOM 4570 C CA . PHE B 1 206 ? 16.156 14.641 3.684 1 95.56 206 PHE B CA 1
ATOM 4571 C C . PHE B 1 206 ? 17.312 14.773 2.693 1 95.56 206 PHE B C 1
ATOM 4573 O O . PHE B 1 206 ? 17.891 13.773 2.271 1 95.56 206 PHE B O 1
ATOM 4580 N N . ARG B 1 207 ? 17.625 15.984 2.348 1 92.5 207 ARG B N 1
ATOM 4581 C CA . ARG B 1 207 ? 18.75 16.281 1.474 1 92.5 207 ARG B CA 1
ATOM 4582 C C . ARG B 1 207 ? 19.594 17.422 2.037 1 92.5 207 ARG B C 1
ATOM 4584 O O . ARG B 1 207 ? 19.062 18.359 2.637 1 92.5 207 ARG B O 1
ATOM 4591 N N . PRO B 1 208 ? 20.906 17.328 1.746 1 92.81 208 PRO B N 1
ATOM 4592 C CA . PRO B 1 208 ? 21.75 18.453 2.162 1 92.81 208 PRO B CA 1
ATOM 4593 C C . PRO B 1 208 ? 21.359 19.75 1.479 1 92.81 208 PRO B C 1
ATOM 4595 O O . PRO B 1 208 ? 20.859 19.75 0.348 1 92.81 208 PRO B O 1
ATOM 4598 N N . PRO B 1 209 ? 21.594 20.859 2.256 1 92.62 209 PRO B N 1
ATOM 4599 C CA . PRO B 1 209 ? 21.312 22.141 1.615 1 92.62 209 PRO B CA 1
ATOM 4600 C C . PRO B 1 209 ? 22.125 22.344 0.333 1 92.62 209 PRO B C 1
ATOM 4602 O O . PRO B 1 209 ? 23.312 22 0.282 1 92.62 209 PRO B O 1
ATOM 4605 N N . ASN B 1 210 ? 21.391 22.75 -0.623 1 93 210 ASN B N 1
ATOM 4606 C CA . ASN B 1 210 ? 21.984 23.016 -1.93 1 93 210 ASN B CA 1
ATOM 4607 C C . ASN B 1 210 ? 21.281 24.172 -2.645 1 93 210 ASN B C 1
ATOM 4609 O O . ASN B 1 210 ? 20.078 24.094 -2.893 1 93 210 ASN B O 1
ATOM 4613 N N . LYS B 1 211 ? 22.031 25.203 -3.014 1 91.19 211 LYS B N 1
ATOM 4614 C CA . LYS B 1 211 ? 21.469 26.406 -3.607 1 91.19 211 LYS B CA 1
ATOM 4615 C C . LYS B 1 211 ? 20.797 26.109 -4.949 1 91.19 211 LYS B C 1
ATOM 4617 O O . LYS B 1 211 ? 19.938 26.859 -5.398 1 91.19 211 LYS B O 1
ATOM 4622 N N . SER B 1 212 ? 21.156 24.953 -5.543 1 90.38 212 SER B N 1
ATOM 4623 C CA . SER B 1 212 ? 20.578 24.578 -6.836 1 90.38 212 SER B CA 1
ATOM 4624 C C . SER B 1 212 ? 19.219 23.906 -6.672 1 90.38 212 SER B C 1
ATOM 4626 O O . SER B 1 212 ? 18.516 23.672 -7.656 1 90.38 212 SER B O 1
ATOM 4628 N N . ARG B 1 213 ? 18.828 23.609 -5.453 1 88.62 213 ARG B N 1
ATOM 4629 C CA . ARG B 1 213 ? 17.531 22.984 -5.164 1 88.62 213 ARG B CA 1
ATOM 4630 C C . ARG B 1 213 ? 16.781 23.766 -4.082 1 88.62 213 ARG B C 1
ATOM 4632 O O . ARG B 1 213 ? 16.469 23.219 -3.025 1 88.62 213 ARG B O 1
ATOM 4639 N N . PRO B 1 214 ? 16.453 24.922 -4.367 1 83.12 214 PRO B N 1
ATOM 4640 C CA . PRO B 1 214 ? 15.82 25.766 -3.342 1 83.12 214 PRO B CA 1
ATOM 4641 C C . PRO B 1 214 ? 14.484 25.188 -2.859 1 83.12 214 PRO B C 1
ATOM 4643 O O . PRO B 1 214 ? 14.062 25.469 -1.73 1 83.12 214 PRO B O 1
ATOM 4646 N N . TYR B 1 215 ? 13.906 24.375 -3.631 1 80.81 215 TYR B N 1
ATOM 4647 C CA . TYR B 1 215 ? 12.609 23.812 -3.271 1 80.81 215 TYR B CA 1
ATOM 4648 C C . TYR B 1 215 ? 12.742 22.828 -2.113 1 80.81 215 TYR B C 1
ATOM 4650 O O . TYR B 1 215 ? 11.797 22.625 -1.353 1 80.81 215 TYR B O 1
ATOM 4658 N N . ASP B 1 216 ? 13.891 22.25 -1.943 1 87.56 216 ASP B N 1
ATOM 4659 C CA . ASP B 1 216 ? 14.141 21.359 -0.818 1 87.56 216 ASP B CA 1
ATOM 4660 C C . ASP B 1 216 ? 14.008 22.094 0.511 1 87.56 216 ASP B C 1
ATOM 4662 O O . ASP B 1 216 ? 13.648 21.5 1.527 1 87.56 216 ASP B O 1
ATOM 4666 N N . LEU B 1 217 ? 14.219 23.422 0.443 1 91.06 217 LEU B N 1
ATOM 4667 C CA . LEU B 1 217 ? 14.164 24.234 1.657 1 91.06 217 LEU B CA 1
ATOM 4668 C C . LEU B 1 217 ? 12.727 24.422 2.119 1 91.06 217 LEU B C 1
ATOM 4670 O O . LEU B 1 217 ? 12.477 24.641 3.307 1 91.06 217 LEU B O 1
ATOM 4674 N N . VAL B 1 218 ? 11.828 24.312 1.144 1 89.69 218 VAL B N 1
ATOM 4675 C CA . VAL B 1 218 ? 10.414 24.391 1.515 1 89.69 218 VAL B CA 1
ATOM 4676 C C . VAL B 1 218 ? 10.055 23.219 2.43 1 89.69 218 VAL B C 1
ATOM 4678 O O . VAL B 1 218 ? 9.383 23.406 3.443 1 89.69 218 VAL B O 1
ATOM 4681 N N . GLY B 1 219 ? 10.539 22.062 2.035 1 91.25 219 GLY B N 1
ATOM 4682 C CA . GLY B 1 219 ? 10.312 20.891 2.871 1 91.25 219 GLY B CA 1
ATOM 4683 C C . GLY B 1 219 ? 10.883 21.031 4.266 1 91.25 219 GLY B C 1
ATOM 4684 O O . GLY B 1 219 ? 10.242 20.656 5.25 1 91.25 219 GLY B O 1
ATOM 4685 N N . ALA B 1 220 ? 12.047 21.609 4.312 1 92.62 220 ALA B N 1
ATOM 4686 C CA . ALA B 1 220 ? 12.711 21.797 5.598 1 92.62 220 ALA B CA 1
ATOM 4687 C C . ALA B 1 220 ? 11.906 22.734 6.5 1 92.62 220 ALA B C 1
ATOM 4689 O O . ALA B 1 220 ? 11.891 22.562 7.723 1 92.62 220 ALA B O 1
ATOM 4690 N N . ALA B 1 221 ? 11.211 23.672 5.91 1 95.38 221 ALA B N 1
ATOM 4691 C CA . ALA B 1 221 ? 10.516 24.688 6.691 1 95.38 221 ALA B CA 1
ATOM 4692 C C . ALA B 1 221 ? 9.07 24.266 6.977 1 95.38 221 ALA B C 1
ATOM 4694 O O . ALA B 1 221 ? 8.43 24.812 7.871 1 95.38 221 ALA B O 1
ATOM 4695 N N . LEU B 1 222 ? 8.57 23.25 6.281 1 96.19 222 LEU B N 1
ATOM 4696 C CA . LEU B 1 222 ? 7.129 23.016 6.266 1 96.19 222 LEU B CA 1
ATOM 4697 C C . LEU B 1 222 ? 6.797 21.641 6.844 1 96.19 222 LEU B C 1
ATOM 4699 O O . LEU B 1 222 ? 5.816 21.5 7.574 1 96.19 222 LEU B O 1
ATOM 4703 N N . PHE B 1 223 ? 7.625 20.609 6.527 1 96.88 223 PHE B N 1
ATOM 4704 C CA . PHE B 1 223 ? 7.246 19.234 6.805 1 96.88 223 PHE B CA 1
ATOM 4705 C C . PHE B 1 223 ? 7.754 18.797 8.172 1 96.88 223 PHE B C 1
ATOM 4707 O O . PHE B 1 223 ? 8.836 19.203 8.602 1 96.88 223 PHE B O 1
ATOM 4714 N N . GLY B 1 224 ? 6.961 17.984 8.859 1 98.06 224 GLY B N 1
ATOM 4715 C CA . GLY B 1 224 ? 7.316 17.375 10.133 1 98.06 224 GLY B CA 1
ATOM 4716 C C . GLY B 1 224 ? 7.066 15.883 10.164 1 98.06 224 GLY B C 1
ATOM 4717 O O . GLY B 1 224 ? 6.68 15.289 9.156 1 98.06 224 GLY B O 1
ATOM 4718 N N . ASP B 1 225 ? 7.414 15.273 11.32 1 98.81 225 ASP B N 1
ATOM 4719 C CA . ASP B 1 225 ? 7.258 13.836 11.523 1 98.81 225 ASP B CA 1
ATOM 4720 C C . ASP B 1 225 ? 6.215 13.547 12.602 1 98.81 225 ASP B C 1
ATOM 4722 O O . ASP B 1 225 ? 6.027 14.344 13.523 1 98.81 225 ASP B O 1
ATOM 4726 N N . GLY B 1 226 ? 5.574 12.383 12.445 1 98.94 226 GLY B N 1
ATOM 4727 C CA . GLY B 1 226 ? 4.602 11.977 13.445 1 98.94 226 GLY B CA 1
ATOM 4728 C C . GLY B 1 226 ? 3.754 10.797 13 1 98.94 226 GLY B C 1
ATOM 4729 O O . GLY B 1 226 ? 4.012 10.195 11.961 1 98.94 226 GLY B O 1
ATOM 4730 N N . ALA B 1 227 ? 2.826 10.445 13.898 1 98.94 227 ALA B N 1
ATOM 4731 C CA . ALA B 1 227 ? 1.867 9.375 13.641 1 98.94 227 ALA B CA 1
ATOM 4732 C C . ALA B 1 227 ? 0.488 9.727 14.188 1 98.94 227 ALA B C 1
ATOM 4734 O O . ALA B 1 227 ? 0.357 10.625 15.023 1 98.94 227 ALA B O 1
ATOM 4735 N N . ALA B 1 228 ? -0.471 9.141 13.656 1 98.94 228 ALA B N 1
ATOM 4736 C CA . ALA B 1 228 ? -1.84 9.18 14.164 1 98.94 228 ALA B CA 1
ATOM 4737 C C . ALA B 1 228 ? -2.492 7.805 14.102 1 98.94 228 ALA B C 1
ATOM 4739 O O . ALA B 1 228 ? -2.027 6.922 13.375 1 98.94 228 ALA B O 1
ATOM 4740 N N . ALA B 1 229 ? -3.479 7.582 14.906 1 98.94 229 ALA B N 1
ATOM 4741 C CA . ALA B 1 229 ? -4.285 6.367 14.914 1 98.94 229 ALA B CA 1
ATOM 4742 C C . ALA B 1 229 ? -5.762 6.688 15.141 1 98.94 229 ALA B C 1
ATOM 4744 O O . ALA B 1 229 ? -6.094 7.609 15.883 1 98.94 229 ALA B O 1
ATOM 4745 N N . VAL B 1 230 ? -6.605 5.961 14.492 1 98.94 230 VAL B N 1
ATOM 4746 C CA . VAL B 1 230 ? -8.055 6.113 14.586 1 98.94 230 VAL B CA 1
ATOM 4747 C C . VAL B 1 230 ? -8.711 4.738 14.664 1 98.94 230 VAL B C 1
ATOM 4749 O O . VAL B 1 230 ? -8.336 3.816 13.938 1 98.94 230 VAL B O 1
ATOM 4752 N N . ILE B 1 231 ? -9.617 4.559 15.586 1 98.94 231 ILE B N 1
ATOM 4753 C CA . ILE B 1 231 ? -10.43 3.346 15.594 1 98.94 231 ILE B CA 1
ATOM 4754 C C . ILE B 1 231 ? -11.773 3.621 14.922 1 98.94 231 ILE B C 1
ATOM 4756 O O . ILE B 1 231 ? -12.461 4.582 15.273 1 98.94 231 ILE B O 1
ATOM 4760 N N . ILE B 1 232 ? -12.156 2.783 13.969 1 98.94 232 ILE B N 1
ATOM 4761 C CA . ILE B 1 232 ? -13.344 2.955 13.141 1 98.94 232 ILE B CA 1
ATOM 4762 C C . ILE B 1 232 ? -14.227 1.713 13.242 1 98.94 232 ILE B C 1
ATOM 4764 O O . ILE B 1 232 ? -13.727 0.586 13.234 1 98.94 232 ILE B O 1
ATOM 4768 N N . GLY B 1 233 ? -15.477 1.899 13.352 1 98.75 233 GLY B N 1
ATOM 4769 C CA . GLY B 1 233 ? -16.438 0.806 13.367 1 98.75 233 GLY B CA 1
ATOM 4770 C C . GLY B 1 233 ? -17.859 1.262 13.133 1 98.75 233 GLY B C 1
ATOM 4771 O O . GLY B 1 233 ? -18.188 2.424 13.367 1 98.75 233 GLY B O 1
ATOM 4772 N N . ALA B 1 234 ? -18.672 0.399 12.625 1 98.56 234 ALA B N 1
ATOM 4773 C CA . ALA B 1 234 ? -20.109 0.63 12.531 1 98.56 234 ALA B CA 1
ATOM 4774 C C . ALA B 1 234 ? -20.828 0.151 13.797 1 98.56 234 ALA B C 1
ATOM 4776 O O . ALA B 1 234 ? -20.266 -0.61 14.586 1 98.56 234 ALA B O 1
ATOM 4777 N N . ASN B 1 235 ? -22.047 0.684 14.023 1 98.25 235 ASN B N 1
ATOM 4778 C CA . ASN B 1 235 ? -22.891 0.28 15.148 1 98.25 235 ASN B CA 1
ATOM 4779 C C . ASN B 1 235 ? -22.125 0.338 16.469 1 98.25 235 ASN B C 1
ATOM 4781 O O . ASN B 1 235 ? -21.984 -0.672 17.156 1 98.25 235 ASN B O 1
ATOM 4785 N N . PRO B 1 236 ? -21.688 1.513 16.828 1 97.69 236 PRO B N 1
ATOM 4786 C CA . PRO B 1 236 ? -20.953 1.634 18.094 1 97.69 236 PRO B CA 1
ATOM 4787 C C . PRO B 1 236 ? -21.766 1.12 19.281 1 97.69 236 PRO B C 1
ATOM 4789 O O . PRO B 1 236 ? -22.984 1.211 19.297 1 97.69 236 PRO B O 1
ATOM 4792 N N . VAL B 1 237 ? -21.047 0.557 20.203 1 95.62 237 VAL B N 1
ATOM 4793 C CA . VAL B 1 237 ? -21.672 0.078 21.438 1 95.62 237 VAL B CA 1
ATOM 4794 C C . VAL B 1 237 ? -21.844 1.238 22.406 1 95.62 237 VAL B C 1
ATOM 4796 O O . VAL B 1 237 ? -20.891 1.636 23.094 1 95.62 237 VAL B O 1
ATOM 4799 N N . LEU B 1 238 ? -23.062 1.57 22.547 1 88.62 238 LEU B N 1
ATOM 4800 C CA . LEU B 1 238 ? -23.359 2.723 23.391 1 88.62 238 LEU B CA 1
ATOM 4801 C C . LEU B 1 238 ? -22.938 2.457 24.844 1 88.62 238 LEU B C 1
ATOM 4803 O O . LEU B 1 238 ? -23.141 1.358 25.359 1 88.62 238 LEU B O 1
ATOM 4807 N N . GLY B 1 239 ? -22.359 3.418 25.484 1 91.5 239 GLY B N 1
ATOM 4808 C CA . GLY B 1 239 ? -21.875 3.281 26.859 1 91.5 239 GLY B CA 1
ATOM 4809 C C . GLY B 1 239 ? -20.438 2.816 26.938 1 91.5 239 GLY B C 1
ATOM 4810 O O . GLY B 1 239 ? -19.766 3.053 27.938 1 91.5 239 GLY B O 1
ATOM 4811 N N . GLN B 1 240 ? -19.984 2.154 25.875 1 94.69 240 GLN B N 1
ATOM 4812 C CA . GLN B 1 240 ? -18.609 1.656 25.844 1 94.69 240 GLN B CA 1
ATOM 4813 C C . GLN B 1 240 ? -17.766 2.451 24.859 1 94.69 240 GLN B C 1
ATOM 4815 O O . GLN B 1 240 ? -16.562 2.646 25.094 1 94.69 240 GLN B O 1
ATOM 4820 N N . GLU B 1 241 ? -18.375 2.795 23.797 1 97.44 241 GLU B N 1
ATOM 4821 C CA . GLU B 1 241 ? -17.703 3.561 22.75 1 97.44 241 GLU B CA 1
ATOM 4822 C C . GLU B 1 241 ? -18.312 4.949 22.594 1 97.44 241 GLU B C 1
ATOM 4824 O O . GLU B 1 241 ? -19.5 5.145 22.906 1 97.44 241 GLU B O 1
ATOM 4829 N N . SER B 1 242 ? -17.547 5.918 22.234 1 94.81 242 SER B N 1
ATOM 4830 C CA . SER B 1 242 ? -17.969 7.312 22.109 1 94.81 242 SER B CA 1
ATOM 4831 C C . SER B 1 242 ? -17.75 7.836 20.703 1 94.81 242 SER B C 1
ATOM 4833 O O . SER B 1 242 ? -16.859 8.656 20.469 1 94.81 242 SER B O 1
ATOM 4835 N N . PRO B 1 243 ? -18.641 7.395 19.766 1 96.62 243 PRO B N 1
ATOM 4836 C CA . PRO B 1 243 ? -18.484 7.895 18.406 1 96.62 243 PRO B CA 1
ATOM 4837 C C . PRO B 1 243 ? -18.656 9.406 18.297 1 96.62 243 PRO B C 1
ATOM 4839 O O . PRO B 1 243 ? -19.5 9.984 19 1 96.62 243 PRO B O 1
ATOM 4842 N N . PHE B 1 244 ? -17.891 10.117 17.438 1 94.69 244 PHE B N 1
ATOM 4843 C CA . PHE B 1 244 ? -18.062 11.562 17.375 1 94.69 244 PHE B CA 1
ATOM 4844 C C . PHE B 1 244 ? -18.188 12.039 15.938 1 94.69 244 PHE B C 1
ATOM 4846 O O . PHE B 1 244 ? -18.578 13.18 15.68 1 94.69 244 PHE B O 1
ATOM 4853 N N . MET B 1 245 ? -17.922 11.094 14.969 1 96.81 245 MET B N 1
ATOM 4854 C CA . MET B 1 245 ? -18.047 11.445 13.555 1 96.81 245 MET B CA 1
ATOM 4855 C C . MET B 1 245 ? -18.422 10.227 12.719 1 96.81 245 MET B C 1
ATOM 4857 O O . MET B 1 245 ? -17.906 9.133 12.953 1 96.81 245 MET B O 1
ATOM 4861 N N . GLU B 1 246 ? -19.312 10.438 11.742 1 98 246 GLU B N 1
ATOM 4862 C CA . GLU B 1 246 ? -19.656 9.414 10.766 1 98 246 GLU B CA 1
ATOM 4863 C C . GLU B 1 246 ? -18.875 9.617 9.461 1 98 246 GLU B C 1
ATOM 4865 O O . GLU B 1 246 ? -18.672 10.758 9.023 1 98 246 GLU B O 1
ATOM 4870 N N . LEU B 1 247 ? -18.516 8.523 8.93 1 98.75 247 LEU B N 1
ATOM 4871 C CA . LEU B 1 247 ? -17.953 8.492 7.582 1 98.75 247 LEU B CA 1
ATOM 4872 C C . LEU B 1 247 ? -19 8.094 6.559 1 98.75 247 LEU B C 1
ATOM 4874 O O . LEU B 1 247 ? -19.391 6.926 6.48 1 98.75 247 LEU B O 1
ATOM 4878 N N . ASN B 1 248 ? -19.453 8.969 5.742 1 97.56 248 ASN B N 1
ATOM 4879 C CA . ASN B 1 248 ? -20.656 8.688 4.949 1 97.56 248 ASN B CA 1
ATOM 4880 C C . ASN B 1 248 ? -20.297 8.336 3.508 1 97.56 248 ASN B C 1
ATOM 4882 O O . ASN B 1 248 ? -20.578 7.23 3.047 1 97.56 248 ASN B O 1
ATOM 4886 N N . TYR B 1 249 ? -19.812 9.289 2.758 1 97.19 249 TYR B N 1
ATOM 4887 C CA . TYR B 1 249 ? -19.562 9.117 1.33 1 97.19 249 TYR B CA 1
ATOM 4888 C C . TYR B 1 249 ? -18.156 9.578 0.967 1 97.19 249 TYR B C 1
ATOM 4890 O O . TYR B 1 249 ? -17.766 10.703 1.281 1 97.19 249 TYR B O 1
ATOM 4898 N N . ALA B 1 250 ? -17.391 8.641 0.367 1 97.81 250 ALA B N 1
ATOM 4899 C CA . ALA B 1 250 ? -16 8.961 0.025 1 97.81 250 ALA B CA 1
ATOM 4900 C C . ALA B 1 250 ? -15.797 8.945 -1.486 1 97.81 250 ALA B C 1
ATOM 4902 O O . ALA B 1 250 ? -16.359 8.102 -2.189 1 97.81 250 ALA B O 1
ATOM 4903 N N . VAL B 1 251 ? -15 9.875 -1.963 1 96.94 251 VAL B N 1
ATOM 4904 C CA . VAL B 1 251 ? -14.672 9.992 -3.381 1 96.94 251 VAL B CA 1
ATOM 4905 C C . VAL B 1 251 ? -13.18 10.25 -3.551 1 96.94 251 VAL B C 1
ATOM 4907 O O . VAL B 1 251 ? -12.562 10.93 -2.723 1 96.94 251 VAL B O 1
ATOM 4910 N N . GLN B 1 252 ? -12.586 9.656 -4.531 1 98.38 252 GLN B N 1
ATOM 4911 C CA . GLN B 1 252 ? -11.25 10.008 -5.004 1 98.38 252 GLN B CA 1
ATOM 4912 C C . GLN B 1 252 ? -11.289 10.5 -6.449 1 98.38 252 GLN B C 1
ATOM 4914 O O . GLN B 1 252 ? -12.086 10.016 -7.254 1 98.38 252 GLN B O 1
ATOM 4919 N N . LYS B 1 253 ? -10.469 11.492 -6.742 1 97.94 253 LYS B N 1
ATOM 4920 C CA . LYS B 1 253 ? -10.344 12.031 -8.094 1 97.94 253 LYS B CA 1
ATOM 4921 C C . LYS B 1 253 ? -8.898 12.398 -8.406 1 97.94 253 LYS B C 1
ATOM 4923 O O . LYS B 1 253 ? -8.219 13.031 -7.59 1 97.94 253 LYS B O 1
ATOM 4928 N N . PHE B 1 254 ? -8.406 11.906 -9.523 1 97 254 PHE B N 1
ATOM 4929 C CA . PHE B 1 254 ? -7.109 12.406 -9.961 1 97 254 PHE B CA 1
ATOM 4930 C C . PHE B 1 254 ? -7.266 13.383 -11.117 1 97 254 PHE B C 1
ATOM 4932 O O . PHE B 1 254 ? -8.234 13.312 -11.875 1 97 254 PHE B O 1
ATOM 4939 N N . VAL B 1 255 ? -6.379 14.359 -11.148 1 95.31 255 VAL B N 1
ATOM 4940 C CA . VAL B 1 255 ? -6.348 15.32 -12.25 1 95.31 255 VAL B CA 1
ATOM 4941 C C . VAL B 1 255 ? -5.465 14.789 -13.375 1 95.31 255 VAL B C 1
ATOM 4943 O O . VAL B 1 255 ? -4.262 14.602 -13.195 1 95.31 255 VAL B O 1
ATOM 4946 N N . PRO B 1 256 ? -6.051 14.562 -14.57 1 91.62 256 PRO B N 1
ATOM 4947 C CA . PRO B 1 256 ? -5.273 13.984 -15.664 1 91.62 256 PRO B CA 1
ATOM 4948 C C . PRO B 1 256 ? -4.039 14.812 -16.016 1 91.62 256 PRO B C 1
ATOM 4950 O O . PRO B 1 256 ? -4.062 16.047 -15.898 1 91.62 256 PRO B O 1
ATOM 4953 N N . GLU B 1 257 ? -2.967 14.18 -16.375 1 89 257 GLU B N 1
ATOM 4954 C CA . GLU B 1 257 ? -1.73 14.75 -16.906 1 89 257 GLU B CA 1
ATOM 4955 C C . GLU B 1 257 ? -0.999 15.555 -15.828 1 89 257 GLU B C 1
ATOM 4957 O O . GLU B 1 257 ? -0.323 16.531 -16.141 1 89 257 GLU B O 1
ATOM 4962 N N . THR B 1 258 ? -1.218 15.195 -14.578 1 91 258 THR B N 1
ATOM 4963 C CA . THR B 1 258 ? -0.547 15.922 -13.508 1 91 258 THR B CA 1
ATOM 4964 C C . THR B 1 258 ? 0.382 14.992 -12.727 1 91 258 THR B C 1
ATOM 4966 O O . THR B 1 258 ? 0.745 15.289 -11.586 1 91 258 THR B O 1
ATOM 4969 N N . HIS B 1 259 ? 0.808 13.844 -13.289 1 88.38 259 HIS B N 1
ATOM 4970 C CA . HIS B 1 259 ? 1.567 12.828 -12.57 1 88.38 259 HIS B CA 1
ATOM 4971 C C . HIS B 1 259 ? 2.939 13.352 -12.164 1 88.38 259 HIS B C 1
ATOM 4973 O O . HIS B 1 259 ? 3.594 12.773 -11.289 1 88.38 259 HIS B O 1
ATOM 4979 N N . THR B 1 260 ? 3.338 14.57 -12.742 1 87.88 260 THR B N 1
ATOM 4980 C CA . THR B 1 260 ? 4.66 15.102 -12.422 1 87.88 260 THR B CA 1
ATOM 4981 C C . THR B 1 260 ? 4.555 16.281 -11.469 1 87.88 260 THR B C 1
ATOM 4983 O O . THR B 1 260 ? 5.57 16.844 -11.055 1 87.88 260 THR B O 1
ATOM 4986 N N . VAL B 1 261 ? 3.375 16.688 -11.07 1 88.12 261 VAL B N 1
ATOM 4987 C CA . VAL B 1 261 ? 3.191 17.906 -10.297 1 88.12 261 VAL B CA 1
ATOM 4988 C C . VAL B 1 261 ? 3.631 17.672 -8.852 1 88.12 261 VAL B C 1
ATOM 4990 O O . VAL B 1 261 ? 4.32 18.516 -8.266 1 88.12 261 VAL B O 1
ATOM 4993 N N . ILE B 1 262 ? 3.207 16.641 -8.25 1 88.88 262 ILE B N 1
ATOM 4994 C CA . ILE B 1 262 ? 3.766 16.109 -7.012 1 88.88 262 ILE B CA 1
ATOM 4995 C C . ILE B 1 262 ? 4.348 14.727 -7.266 1 88.88 262 ILE B C 1
ATOM 4997 O O . ILE B 1 262 ? 3.607 13.766 -7.492 1 88.88 262 ILE B O 1
ATOM 5001 N N . ASP B 1 263 ? 5.621 14.68 -7.227 1 91.94 263 ASP B N 1
ATOM 5002 C CA . ASP B 1 263 ? 6.312 13.477 -7.668 1 91.94 263 ASP B CA 1
ATOM 5003 C C . ASP B 1 263 ? 7.441 13.109 -6.707 1 91.94 263 ASP B C 1
ATOM 5005 O O . ASP B 1 263 ? 8.062 13.984 -6.105 1 91.94 263 ASP B O 1
ATOM 5009 N N . GLY B 1 264 ? 7.648 11.852 -6.434 1 94.06 264 GLY B N 1
ATOM 5010 C CA . GLY B 1 264 ? 8.75 11.32 -5.648 1 94.06 264 GLY B CA 1
ATOM 5011 C C . GLY B 1 264 ? 9.445 10.148 -6.309 1 94.06 264 GLY B C 1
ATOM 5012 O O . GLY B 1 264 ? 8.789 9.203 -6.754 1 94.06 264 GLY B O 1
ATOM 5013 N N . ARG B 1 265 ? 10.766 10.234 -6.391 1 95.81 265 ARG B N 1
ATOM 5014 C CA . ARG B 1 265 ? 11.578 9.188 -7.004 1 95.81 265 ARG B CA 1
ATOM 5015 C C . ARG B 1 265 ? 12.688 8.734 -6.066 1 95.81 265 ARG B C 1
ATOM 5017 O O . ARG B 1 265 ? 13.398 9.562 -5.496 1 95.81 265 ARG B O 1
ATOM 5024 N N . LEU B 1 266 ? 12.789 7.453 -5.938 1 97.19 266 LEU B N 1
ATOM 5025 C CA . LEU B 1 266 ? 13.812 6.887 -5.062 1 97.19 266 LEU B CA 1
ATOM 5026 C C . LEU B 1 266 ? 15.133 6.723 -5.805 1 97.19 266 LEU B C 1
ATOM 5028 O O . LEU B 1 266 ? 15.148 6.316 -6.969 1 97.19 266 LEU B O 1
ATOM 5032 N N . SER B 1 267 ? 16.219 7.07 -5.199 1 96.44 267 SER B N 1
ATOM 5033 C CA . SER B 1 267 ? 17.594 6.809 -5.605 1 96.44 267 SER B CA 1
ATOM 5034 C C . SER B 1 267 ? 18.453 6.383 -4.414 1 96.44 267 SER B C 1
ATOM 5036 O O . SER B 1 267 ? 17.938 6.145 -3.324 1 96.44 267 SER B O 1
ATOM 5038 N N . GLU B 1 268 ? 19.734 6.285 -4.645 1 96.94 268 GLU B N 1
ATOM 5039 C CA . GLU B 1 268 ? 20.672 5.898 -3.586 1 96.94 268 GLU B CA 1
ATOM 5040 C C . GLU B 1 268 ? 20.719 6.949 -2.482 1 96.94 268 GLU B C 1
ATOM 5042 O O . GLU B 1 268 ? 21.141 6.66 -1.362 1 96.94 268 GLU B O 1
ATOM 5047 N N . GLU B 1 269 ? 20.234 8.125 -2.818 1 95.94 269 GLU B N 1
ATOM 5048 C CA . GLU B 1 269 ? 20.312 9.227 -1.864 1 95.94 269 GLU B CA 1
ATOM 5049 C C . GLU B 1 269 ? 19.031 9.336 -1.037 1 95.94 269 GLU B C 1
ATOM 5051 O O . GLU B 1 269 ? 18.984 10.094 -0.063 1 95.94 269 GLU B O 1
ATOM 5056 N N . GLY B 1 270 ? 18.047 8.656 -1.402 1 95.88 270 GLY B N 1
ATOM 5057 C CA . GLY B 1 270 ? 16.719 8.773 -0.81 1 95.88 270 GLY B CA 1
ATOM 5058 C C . GLY B 1 270 ? 15.648 9.125 -1.82 1 95.88 270 GLY B C 1
ATOM 5059 O O . GLY B 1 270 ? 15.734 8.734 -2.986 1 95.88 270 GLY B O 1
ATOM 5060 N N . ILE B 1 271 ? 14.633 9.695 -1.358 1 95.12 271 ILE B N 1
ATOM 5061 C CA . ILE B 1 271 ? 13.539 10.07 -2.248 1 95.12 271 ILE B CA 1
ATOM 5062 C C . ILE B 1 271 ? 13.648 11.555 -2.598 1 95.12 271 ILE B C 1
ATOM 5064 O O . ILE B 1 271 ? 13.703 12.406 -1.708 1 95.12 271 ILE B O 1
ATOM 5068 N N . ASN B 1 272 ? 13.641 11.805 -3.854 1 92.25 272 ASN B N 1
ATOM 5069 C CA . ASN B 1 272 ? 13.57 13.172 -4.359 1 92.25 272 ASN B CA 1
ATOM 5070 C C . ASN B 1 272 ? 12.141 13.586 -4.668 1 92.25 272 ASN B C 1
ATOM 5072 O O . ASN B 1 272 ? 11.508 13.039 -5.57 1 92.25 272 ASN B O 1
ATOM 5076 N N . PHE B 1 273 ? 11.703 14.578 -3.932 1 89 273 PHE B N 1
ATOM 5077 C CA . PHE B 1 273 ? 10.344 15.07 -4.133 1 89 273 PHE B CA 1
ATOM 5078 C C . PHE B 1 273 ? 10.344 16.328 -4.988 1 89 273 PHE B C 1
ATOM 5080 O O . PHE B 1 273 ? 11.219 17.188 -4.84 1 89 273 PHE B O 1
ATOM 5087 N N . LYS B 1 274 ? 9.383 16.328 -5.836 1 86.44 274 LYS B N 1
ATOM 5088 C CA . LYS B 1 274 ? 9.117 17.516 -6.633 1 86.44 274 LYS B CA 1
ATOM 5089 C C . LYS B 1 274 ? 7.707 18.047 -6.391 1 86.44 274 LYS B C 1
ATOM 5091 O O . LYS B 1 274 ? 6.75 17.266 -6.359 1 86.44 274 LYS B O 1
ATOM 5096 N N . LEU B 1 275 ? 7.66 19.297 -6.129 1 83.5 275 LEU B N 1
ATOM 5097 C CA . LEU B 1 275 ? 6.387 20 -5.996 1 83.5 275 LEU B CA 1
ATOM 5098 C C . LEU B 1 275 ? 6.242 21.062 -7.074 1 83.5 275 L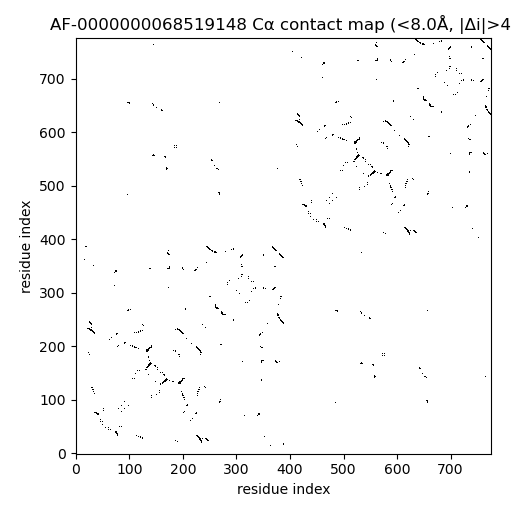EU B C 1
ATOM 5100 O O . LEU B 1 275 ? 6.977 22.062 -7.078 1 83.5 275 LEU B O 1
ATOM 5104 N N . GLY B 1 276 ? 5.266 20.812 -7.902 1 82.69 276 GLY B N 1
ATOM 5105 C CA . GLY B 1 276 ? 5.074 21.75 -8.992 1 82.69 276 GLY B CA 1
ATOM 5106 C C . GLY B 1 276 ? 4.414 23.047 -8.547 1 82.69 276 GLY B C 1
ATOM 5107 O O . GLY B 1 276 ? 3.551 23.031 -7.668 1 82.69 276 GLY B O 1
ATOM 5108 N N . ARG B 1 277 ? 4.754 24.125 -9.227 1 79.94 277 ARG B N 1
ATOM 5109 C CA . ARG B 1 277 ? 4.258 25.453 -8.883 1 79.94 277 ARG B CA 1
ATOM 5110 C C . ARG B 1 277 ? 2.785 25.609 -9.258 1 79.94 277 ARG B C 1
ATOM 5112 O O . ARG B 1 277 ? 2.094 26.484 -8.75 1 79.94 277 ARG B O 1
ATOM 5119 N N . ASP B 1 278 ? 2.369 24.672 -10.047 1 85.25 278 ASP B N 1
ATOM 5120 C CA . ASP B 1 278 ? 1.006 24.766 -10.562 1 85.25 278 ASP B CA 1
ATOM 5121 C C . ASP B 1 278 ? 0.013 24.125 -9.594 1 85.25 278 ASP B C 1
ATOM 5123 O O . ASP B 1 278 ? -1.2 24.203 -9.805 1 85.25 278 ASP B O 1
ATOM 5127 N N . LEU B 1 279 ? 0.481 23.625 -8.539 1 86.31 279 LEU B N 1
ATOM 5128 C CA . LEU B 1 279 ? -0.367 22.859 -7.625 1 86.31 279 LEU B CA 1
ATOM 5129 C C . LEU B 1 279 ? -1.515 23.719 -7.105 1 86.31 279 LEU B C 1
ATOM 5131 O O . LEU B 1 279 ? -2.68 23.328 -7.199 1 86.31 279 LEU B O 1
ATOM 5135 N N . PRO B 1 280 ? -1.283 24.969 -6.66 1 86.19 280 PRO B N 1
ATOM 5136 C CA . PRO B 1 280 ? -2.393 25.781 -6.156 1 86.19 280 PRO B CA 1
ATOM 5137 C C . PRO B 1 280 ? -3.439 26.078 -7.227 1 86.19 280 PRO B C 1
ATOM 5139 O O . PRO B 1 280 ? -4.641 26.047 -6.949 1 86.19 280 PRO B O 1
ATOM 5142 N N . GLN B 1 281 ? -2.994 26.234 -8.398 1 90.94 281 GLN B N 1
ATOM 5143 C CA . GLN B 1 281 ? -3.916 26.531 -9.492 1 90.94 281 GLN B CA 1
ATOM 5144 C C . GLN B 1 281 ? -4.746 25.297 -9.852 1 90.94 281 GLN B C 1
ATOM 5146 O O . GLN B 1 281 ? -5.938 25.406 -10.148 1 90.94 281 GLN B O 1
ATOM 5151 N N . LYS B 1 282 ? -4.09 24.188 -9.859 1 91.56 282 LYS B N 1
ATOM 5152 C CA . LYS B 1 282 ? -4.812 22.953 -10.164 1 91.56 282 LYS B CA 1
ATOM 5153 C C . LYS B 1 282 ? -5.887 22.688 -9.117 1 91.56 282 LYS B C 1
ATOM 5155 O O . LYS B 1 282 ? -6.957 22.156 -9.438 1 91.56 282 LYS B O 1
ATOM 5160 N N . ILE B 1 283 ? -5.602 23 -7.922 1 87.62 283 ILE B N 1
ATOM 5161 C CA . ILE B 1 283 ? -6.586 22.859 -6.855 1 87.62 283 ILE B CA 1
ATOM 5162 C C . ILE B 1 283 ? -7.758 23.812 -7.105 1 87.62 283 ILE B C 1
ATOM 5164 O O . ILE B 1 283 ? -8.922 23.391 -7.062 1 87.62 283 ILE B O 1
ATOM 5168 N N . GLU B 1 284 ? -7.434 25.047 -7.367 1 92.38 284 GLU B N 1
ATOM 5169 C CA . GLU B 1 284 ? -8.453 26.062 -7.641 1 92.38 284 GLU B CA 1
ATOM 5170 C C . GLU B 1 284 ? -9.383 25.609 -8.766 1 92.38 284 GLU B C 1
ATOM 5172 O O . GLU B 1 284 ? -10.602 25.75 -8.664 1 92.38 284 GLU B O 1
ATOM 5177 N N . ASP B 1 285 ? -8.844 24.984 -9.742 1 95.62 285 ASP B N 1
ATOM 5178 C CA . ASP B 1 285 ? -9.578 24.625 -10.953 1 95.62 285 ASP B CA 1
ATOM 5179 C C . ASP B 1 285 ? -10.523 23.453 -10.695 1 95.62 285 ASP B C 1
ATOM 5181 O O . ASP B 1 285 ? -11.453 23.219 -11.461 1 95.62 285 ASP B O 1
ATOM 5185 N N . ASN B 1 286 ? -10.312 22.734 -9.578 1 96.25 286 ASN B N 1
ATOM 5186 C CA . ASN B 1 286 ? -11.008 21.453 -9.469 1 96.25 286 ASN B CA 1
ATOM 5187 C C . ASN B 1 286 ? -11.797 21.359 -8.164 1 96.25 286 ASN B C 1
ATOM 5189 O O . ASN B 1 286 ? -12.734 20.562 -8.062 1 96.25 286 ASN B O 1
ATOM 5193 N N . ILE B 1 287 ? -11.531 22.203 -7.207 1 97.5 287 ILE B N 1
ATOM 5194 C CA . ILE B 1 287 ? -11.953 21.969 -5.832 1 97.5 287 ILE B CA 1
ATOM 5195 C C . ILE B 1 287 ? -13.461 22.156 -5.719 1 97.5 287 ILE B C 1
ATOM 5197 O O . ILE B 1 287 ? -14.133 21.422 -4.98 1 97.5 287 ILE B O 1
ATOM 5201 N N . GLU B 1 288 ? -14.047 23.125 -6.398 1 97.88 288 GLU B N 1
ATOM 5202 C CA . GLU B 1 288 ? -15.469 23.391 -6.277 1 97.88 288 GLU B CA 1
ATOM 5203 C C . GLU B 1 288 ? -16.297 22.203 -6.742 1 97.88 288 GLU B C 1
ATOM 5205 O O . GLU B 1 288 ? -17.188 21.734 -6.02 1 97.88 288 GLU B O 1
ATOM 5210 N N . GLU B 1 289 ? -16.031 21.703 -7.91 1 97.06 289 GLU B N 1
ATOM 5211 C CA . GLU B 1 289 ? -16.766 20.562 -8.453 1 97.06 289 GLU B CA 1
ATOM 5212 C C . GLU B 1 289 ? -16.594 19.328 -7.574 1 97.06 289 GLU B C 1
ATOM 5214 O O . GLU B 1 289 ? -17.531 18.562 -7.363 1 97.06 289 GLU B O 1
ATOM 5219 N N . PHE B 1 290 ? -15.445 19.172 -7.133 1 97.62 290 PHE B N 1
ATOM 5220 C CA . PHE B 1 290 ? -15.141 18.031 -6.273 1 97.62 290 PHE B CA 1
ATOM 5221 C C . PHE B 1 290 ? -15.977 18.078 -5 1 97.62 290 PHE B C 1
ATOM 5223 O O . PHE B 1 290 ? -16.562 17.062 -4.605 1 97.62 290 PHE B O 1
ATOM 5230 N N . CYS B 1 291 ? -16.016 19.234 -4.379 1 98.06 291 CYS B N 1
ATOM 5231 C CA . CYS B 1 291 ? -16.812 19.406 -3.162 1 98.06 291 CYS B CA 1
ATOM 5232 C C . CYS B 1 291 ? -18.297 19.219 -3.447 1 98.06 291 CYS B C 1
ATOM 5234 O O . CYS B 1 291 ? -19 18.609 -2.656 1 98.06 291 CYS B O 1
ATOM 5236 N N . LYS B 1 292 ? -18.781 19.688 -4.508 1 97.56 292 LYS B N 1
ATOM 5237 C CA . LYS B 1 292 ? -20.188 19.547 -4.871 1 97.56 292 LYS B CA 1
ATOM 5238 C C . LYS B 1 292 ? -20.562 18.078 -5.047 1 97.56 292 LYS B C 1
ATOM 5240 O O . LYS B 1 292 ? -21.656 17.672 -4.688 1 97.56 292 LYS B O 1
ATOM 5245 N N . LYS B 1 293 ? -19.672 17.297 -5.598 1 96.5 293 LYS B N 1
ATOM 5246 C CA . LYS B 1 293 ? -19.906 15.867 -5.742 1 96.5 293 LYS B CA 1
ATOM 5247 C C . LYS B 1 293 ? -20.094 15.203 -4.383 1 96.5 293 LYS B C 1
ATOM 5249 O O . LYS B 1 293 ? -20.984 14.359 -4.215 1 96.5 293 LYS B O 1
ATOM 5254 N N . LEU B 1 294 ? -19.281 15.531 -3.428 1 97.31 294 LEU B N 1
ATOM 5255 C CA . LEU B 1 294 ? -19.391 15 -2.074 1 97.31 294 LEU B CA 1
ATOM 5256 C C . LEU B 1 294 ? -20.672 15.461 -1.411 1 97.31 294 LEU B C 1
ATOM 5258 O O . LEU B 1 294 ? -21.375 14.656 -0.781 1 97.31 294 LEU B O 1
ATOM 5262 N N . MET B 1 295 ? -21.062 16.688 -1.623 1 96.44 295 MET B N 1
ATOM 5263 C CA . MET B 1 295 ? -22.203 17.297 -0.975 1 96.44 295 MET B CA 1
ATOM 5264 C C . MET B 1 295 ? -23.516 16.75 -1.538 1 96.44 295 MET B C 1
ATOM 5266 O O . MET B 1 295 ? -24.562 16.828 -0.888 1 96.44 295 MET B O 1
ATOM 5270 N N . ALA B 1 296 ? -23.422 16.203 -2.742 1 93.5 296 ALA B N 1
ATOM 5271 C CA . ALA B 1 296 ? -24.625 15.719 -3.42 1 93.5 296 ALA B CA 1
ATOM 5272 C C . ALA B 1 296 ? -25.297 14.617 -2.617 1 93.5 296 ALA B C 1
ATOM 5274 O O . ALA B 1 296 ? -26.5 14.344 -2.803 1 93.5 296 ALA B O 1
ATOM 5275 N N . LYS B 1 297 ? -24.594 13.992 -1.75 1 89.94 297 LYS B N 1
ATOM 5276 C CA . LYS B 1 297 ? -25.125 12.914 -0.929 1 89.94 297 LYS B CA 1
ATOM 5277 C C . LYS B 1 297 ? -25.734 13.453 0.366 1 89.94 297 LYS B C 1
ATOM 5279 O O . LYS B 1 297 ? -26.203 12.688 1.207 1 89.94 297 LYS B O 1
ATOM 5284 N N . SER B 1 298 ? -25.734 14.805 0.561 1 87.75 298 SER B N 1
ATOM 5285 C CA . SER B 1 298 ? -26.359 15.484 1.69 1 87.75 298 SER B CA 1
ATOM 5286 C C . SER B 1 298 ? -27.391 16.5 1.219 1 87.75 298 SER B C 1
ATOM 5288 O O . SER B 1 298 ? -27.641 16.641 0.018 1 87.75 298 SER B O 1
ATOM 5290 N N . ASN B 1 299 ? -28.016 17.141 2.188 1 89.06 299 ASN B N 1
ATOM 5291 C CA . ASN B 1 299 ? -29.016 18.156 1.865 1 89.06 299 ASN B CA 1
ATOM 5292 C C . ASN B 1 299 ? -28.438 19.562 1.927 1 89.06 299 ASN B C 1
ATOM 5294 O O . ASN B 1 299 ? -29.156 20.547 1.796 1 89.06 299 ASN B O 1
ATOM 5298 N N . ILE B 1 300 ? -27.172 19.625 2.021 1 90.94 300 ILE B N 1
ATOM 5299 C CA . ILE B 1 300 ? -26.531 20.922 2.18 1 90.94 300 ILE B CA 1
ATOM 5300 C C . ILE B 1 300 ? -26.141 21.469 0.812 1 90.94 300 ILE B C 1
ATOM 5302 O O . ILE B 1 300 ? -25.609 20.734 -0.032 1 90.94 300 ILE B O 1
ATOM 5306 N N . LYS B 1 301 ? -26.328 22.766 0.645 1 90.06 301 LYS B N 1
ATOM 5307 C CA . LYS B 1 301 ? -26.031 23.375 -0.651 1 90.06 301 LYS B CA 1
ATOM 5308 C C . LYS B 1 301 ? -24.969 24.453 -0.519 1 90.06 301 LYS B C 1
ATOM 5310 O O . LYS B 1 301 ? -24.281 24.781 -1.489 1 90.06 301 LYS B O 1
ATOM 5315 N N . ASP B 1 302 ? -24.844 24.984 0.695 1 95.75 302 ASP B N 1
ATOM 5316 C CA . ASP B 1 302 ? -23.891 26.078 0.919 1 95.75 302 ASP B CA 1
ATOM 5317 C C . ASP B 1 302 ? -22.641 25.578 1.618 1 95.75 302 ASP B C 1
ATOM 5319 O O . ASP B 1 302 ? -22.703 24.922 2.658 1 95.75 302 ASP B O 1
ATOM 5323 N N . PHE B 1 303 ? -21.5 25.969 1.07 1 97.81 303 PHE B N 1
ATOM 5324 C CA . PHE B 1 303 ? -20.203 25.547 1.616 1 97.81 303 PHE B CA 1
ATOM 5325 C C . PHE B 1 303 ? -20.047 26.047 3.049 1 97.81 303 PHE B C 1
ATOM 5327 O O . PHE B 1 303 ? -19.391 25.391 3.863 1 97.81 303 PHE B O 1
ATOM 5334 N N . ASN B 1 304 ? -20.641 27.125 3.412 1 97.06 304 ASN B N 1
ATOM 5335 C CA . ASN B 1 304 ? -20.438 27.734 4.727 1 97.06 304 ASN B CA 1
ATOM 5336 C C . ASN B 1 304 ? -21.359 27.125 5.773 1 97.06 304 ASN B C 1
ATOM 5338 O O . ASN B 1 304 ? -21.266 27.438 6.957 1 97.06 304 ASN B O 1
ATOM 5342 N N . GLU B 1 305 ? -22.172 26.156 5.367 1 95.38 305 GLU B N 1
ATOM 5343 C CA . GLU B 1 305 ? -23 25.406 6.305 1 95.38 305 GLU B CA 1
ATOM 5344 C C . GLU B 1 305 ? -22.297 24.125 6.754 1 95.38 305 GLU B C 1
ATOM 5346 O O . GLU B 1 305 ? -22.766 23.422 7.652 1 95.38 305 GLU B O 1
ATOM 5351 N N . LEU B 1 306 ? -21.141 23.922 6.168 1 96.56 306 LEU B N 1
ATOM 5352 C CA . LEU B 1 306 ? -20.359 22.734 6.469 1 96.56 306 LEU B CA 1
ATOM 5353 C C . LEU B 1 306 ? -19.234 23.047 7.449 1 96.56 306 LEU B C 1
ATOM 5355 O O . LEU B 1 306 ? -18.766 24.188 7.527 1 96.56 306 LEU B O 1
ATOM 5359 N N . PHE B 1 307 ? -18.859 22.062 8.281 1 96.69 307 PHE B N 1
ATOM 5360 C CA . PHE B 1 307 ? -17.516 22.125 8.867 1 96.69 307 PHE B CA 1
ATOM 5361 C C . PHE B 1 307 ? -16.484 21.531 7.918 1 96.69 307 PHE B C 1
ATOM 5363 O O . PHE B 1 307 ? -16.828 20.75 7.035 1 96.69 307 PHE B O 1
ATOM 5370 N N . TRP B 1 308 ? -15.211 21.938 8.094 1 97.5 308 TRP B N 1
ATOM 5371 C CA . TRP B 1 308 ? -14.156 21.609 7.148 1 97.5 308 TRP B CA 1
ATOM 5372 C C . TRP B 1 308 ? -12.945 21.016 7.867 1 97.5 308 TRP B C 1
ATOM 5374 O O . TRP B 1 308 ? -12.297 21.703 8.664 1 97.5 308 TRP B O 1
ATOM 5384 N N . ALA B 1 309 ? -12.695 19.781 7.645 1 98.06 309 ALA B N 1
ATOM 5385 C CA . ALA B 1 309 ? -11.422 19.156 8 1 98.06 309 ALA B CA 1
ATOM 5386 C C . ALA B 1 309 ? -10.531 19 6.773 1 98.06 309 ALA B C 1
ATOM 5388 O O . ALA B 1 309 ? -10.594 17.969 6.086 1 98.06 309 ALA B O 1
ATOM 5389 N N . VAL B 1 310 ? -9.625 19.938 6.586 1 98.44 310 VAL B N 1
ATOM 5390 C CA . VAL B 1 310 ? -8.781 19.938 5.391 1 98.44 310 VAL B CA 1
ATOM 5391 C C . VAL B 1 310 ? -7.324 19.719 5.781 1 98.44 310 VAL B C 1
ATOM 5393 O O . VAL B 1 310 ? -6.773 20.469 6.598 1 98.44 310 VAL B O 1
ATOM 5396 N N . HIS B 1 311 ? -6.734 18.656 5.195 1 98.5 311 HIS B N 1
ATOM 5397 C CA . HIS B 1 311 ? -5.293 18.5 5.348 1 98.5 311 HIS B CA 1
ATOM 5398 C C . HIS B 1 311 ? -4.547 19.734 4.844 1 98.5 311 HIS B C 1
ATOM 5400 O O . HIS B 1 311 ? -4.684 20.109 3.68 1 98.5 311 HIS B O 1
ATOM 5406 N N . PRO B 1 312 ? -3.773 20.344 5.672 1 97.19 312 PRO B N 1
ATOM 5407 C CA . PRO B 1 312 ? -3.062 21.547 5.258 1 97.19 312 PRO B CA 1
ATOM 5408 C C . PRO B 1 312 ? -1.752 21.25 4.535 1 97.19 312 PRO B C 1
ATOM 5410 O O . PRO B 1 312 ? -0.713 21.078 5.176 1 97.19 312 PRO B O 1
ATOM 5413 N N . GLY B 1 313 ? -1.737 21.281 3.223 1 93.19 313 GLY B N 1
ATOM 5414 C CA . GLY B 1 313 ? -0.5 21.156 2.469 1 93.19 313 GLY B CA 1
ATOM 5415 C C . GLY B 1 313 ? 0.449 22.328 2.699 1 93.19 313 GLY B C 1
ATOM 5416 O O . GLY B 1 313 ? 1.669 22.156 2.654 1 93.19 313 GLY B O 1
ATOM 5417 N N . GLY B 1 314 ? 0.044 23.438 2.91 1 93.19 314 GLY B N 1
ATOM 5418 C CA . GLY B 1 314 ? 0.658 24.719 3.164 1 93.19 314 GLY B CA 1
ATOM 5419 C C . GLY B 1 314 ? -0.341 25.875 3.176 1 93.19 314 GLY B C 1
ATOM 5420 O O . GLY B 1 314 ? -1.508 25.688 2.822 1 93.19 314 GLY B O 1
ATOM 5421 N N . PRO B 1 315 ? 0.167 26.984 3.643 1 93.88 315 PRO B N 1
ATOM 5422 C CA . PRO B 1 315 ? -0.765 28.109 3.719 1 93.88 315 PRO B CA 1
ATOM 5423 C C . PRO B 1 315 ? -1.358 28.484 2.361 1 93.88 315 PRO B C 1
ATOM 5425 O O . PRO B 1 315 ? -2.529 28.859 2.277 1 93.88 315 PRO B O 1
ATOM 5428 N N . ALA B 1 316 ? -0.608 28.344 1.318 1 91.06 316 ALA B N 1
ATOM 5429 C CA . ALA B 1 316 ? -1.079 28.703 -0.014 1 91.06 316 ALA B CA 1
ATOM 5430 C C . ALA B 1 316 ? -2.258 27.828 -0.438 1 91.06 316 ALA B C 1
ATOM 5432 O O . ALA B 1 316 ? -3.197 28.312 -1.076 1 91.06 316 ALA B O 1
ATOM 5433 N N . ILE B 1 317 ? -2.186 26.562 -0.102 1 92.88 317 ILE B N 1
ATOM 5434 C CA . ILE B 1 317 ? -3.246 25.625 -0.458 1 92.88 317 ILE B CA 1
ATOM 5435 C C . ILE B 1 317 ? -4.523 25.984 0.301 1 92.88 317 ILE B C 1
ATOM 5437 O O . ILE B 1 317 ? -5.605 26.047 -0.286 1 92.88 317 ILE B O 1
ATOM 5441 N N . LEU B 1 318 ? -4.438 26.25 1.568 1 95.81 318 LEU B N 1
ATOM 5442 C CA . LEU B 1 318 ? -5.59 26.609 2.393 1 95.81 318 LEU B CA 1
ATOM 5443 C C . LEU B 1 318 ? -6.207 27.922 1.933 1 95.81 318 LEU B C 1
ATOM 5445 O O . LEU B 1 318 ? -7.43 28.031 1.832 1 95.81 318 LEU B O 1
ATOM 5449 N N . ASN B 1 319 ? -5.348 28.859 1.646 1 94.31 319 ASN B N 1
ATOM 5450 C CA . ASN B 1 319 ? -5.828 30.156 1.187 1 94.31 319 ASN B CA 1
ATOM 5451 C C . ASN B 1 31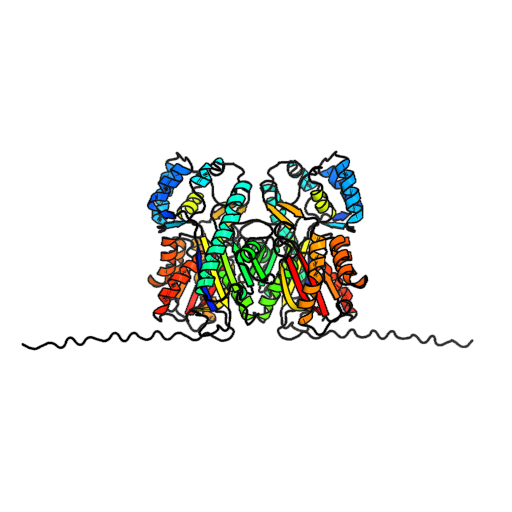9 ? -6.582 30.047 -0.134 1 94.31 319 ASN B C 1
ATOM 5453 O O . ASN B 1 319 ? -7.625 30.672 -0.316 1 94.31 319 ASN B O 1
ATOM 5457 N N . LYS B 1 320 ? -6.023 29.266 -1.006 1 94.25 320 LYS B N 1
ATOM 5458 C CA . LYS B 1 320 ? -6.66 29.094 -2.309 1 94.25 320 LYS B CA 1
ATOM 5459 C C . LYS B 1 320 ? -8.016 28.406 -2.168 1 94.25 320 LYS B C 1
ATOM 5461 O O . LYS B 1 320 ? -8.977 28.781 -2.842 1 94.25 320 LYS B O 1
ATOM 5466 N N . LEU B 1 321 ? -8.062 27.422 -1.368 1 96.25 321 LEU B N 1
ATOM 5467 C CA . LEU B 1 321 ? -9.328 26.734 -1.105 1 96.25 321 LEU B CA 1
ATOM 5468 C C . LEU B 1 321 ? -10.352 27.688 -0.52 1 96.25 321 LEU B C 1
ATOM 5470 O O . LEU B 1 321 ? -11.492 27.75 -0.994 1 96.25 321 LEU B O 1
ATOM 5474 N N . GLU B 1 322 ? -9.969 28.453 0.479 1 97 322 GLU B N 1
ATOM 5475 C CA . GLU B 1 322 ? -10.836 29.406 1.16 1 97 322 GLU B CA 1
ATOM 5476 C C . GLU B 1 322 ? -11.391 30.438 0.184 1 97 322 GLU B C 1
ATOM 5478 O O . GLU B 1 322 ? -12.594 30.703 0.18 1 97 322 GLU B O 1
ATOM 5483 N N . SER B 1 323 ? -10.547 30.953 -0.633 1 96.69 323 SER B N 1
ATOM 5484 C CA . SER B 1 323 ? -10.953 31.984 -1.566 1 96.69 323 SER B CA 1
ATOM 5485 C C . SER B 1 323 ? -11.844 31.422 -2.67 1 96.69 323 SER B C 1
ATOM 5487 O O . SER B 1 323 ? -12.852 32.031 -3.039 1 96.69 323 SER B O 1
ATOM 5489 N N . THR B 1 324 ? -11.461 30.266 -3.191 1 97.56 324 THR B N 1
ATOM 5490 C CA . THR B 1 324 ? -12.203 29.656 -4.293 1 97.56 324 THR B CA 1
ATOM 5491 C C . THR B 1 324 ? -13.625 29.312 -3.859 1 97.56 324 THR B C 1
ATOM 5493 O O . THR B 1 324 ? -14.578 29.531 -4.609 1 97.56 324 THR B O 1
ATOM 5496 N N . LEU B 1 325 ? -13.758 28.828 -2.668 1 98.19 325 LEU B N 1
ATOM 5497 C CA . LEU B 1 325 ? -15.062 28.375 -2.188 1 98.19 325 LEU B CA 1
ATOM 5498 C C . LEU B 1 325 ? -15.766 29.484 -1.404 1 98.19 325 LEU B C 1
ATOM 5500 O O . LEU B 1 325 ? -16.875 29.281 -0.905 1 98.19 325 LEU B O 1
ATOM 5504 N N . LYS B 1 326 ? -15.125 30.625 -1.21 1 98.12 326 LYS B N 1
ATOM 5505 C CA . LYS B 1 326 ? -15.672 31.75 -0.473 1 98.12 326 LYS B CA 1
ATOM 5506 C C . LYS B 1 326 ? -16.078 31.344 0.939 1 98.12 326 LYS B C 1
ATOM 5508 O O . LYS B 1 326 ? -17.203 31.625 1.369 1 98.12 326 LYS B O 1
ATOM 5513 N N . LEU B 1 327 ? -15.156 30.688 1.567 1 98 327 LEU B N 1
ATOM 5514 C CA . LEU B 1 327 ? -15.406 30.25 2.934 1 98 327 LEU B CA 1
ATOM 5515 C C . LEU B 1 327 ? -15.234 31.406 3.92 1 98 327 LEU B C 1
ATOM 5517 O O . LEU B 1 327 ? -14.375 32.25 3.734 1 98 327 LEU B O 1
ATOM 5521 N N . SER B 1 328 ? -16.078 31.359 4.973 1 96.56 328 SER B N 1
ATOM 5522 C CA . SER B 1 328 ? -15.797 32.25 6.098 1 96.56 328 SER B CA 1
ATOM 5523 C C . SER B 1 328 ? -14.461 31.891 6.754 1 96.56 328 SER B C 1
ATOM 5525 O O . SER B 1 328 ? -14.039 30.734 6.734 1 96.56 328 SER B O 1
ATOM 5527 N N . SER B 1 329 ? -13.781 32.812 7.312 1 90.12 329 SER B N 1
ATOM 5528 C CA . SER B 1 329 ? -12.398 32.719 7.742 1 90.12 329 SER B CA 1
ATOM 5529 C C . SER B 1 329 ? -12.234 31.656 8.836 1 90.12 329 SER B C 1
ATOM 5531 O O . SER B 1 329 ? -11.172 31.047 8.969 1 90.12 329 SER B O 1
ATOM 5533 N N . GLU B 1 330 ? -13.312 31.391 9.578 1 93.88 330 GLU B N 1
ATOM 5534 C CA . GLU B 1 330 ? -13.203 30.469 10.711 1 93.88 330 GLU B CA 1
ATOM 5535 C C . GLU B 1 330 ? -13.289 29.016 10.266 1 93.88 330 GLU B C 1
ATOM 5537 O O . GLU B 1 330 ? -12.945 28.109 11.023 1 93.88 330 GLU B O 1
ATOM 5542 N N . LYS B 1 331 ? -13.672 28.75 9 1 96.31 331 LYS B N 1
ATOM 5543 C CA . LYS B 1 331 ? -13.961 27.406 8.516 1 96.31 331 LYS B CA 1
ATOM 5544 C C . LYS B 1 331 ? -12.688 26.562 8.445 1 96.31 331 LYS B C 1
ATOM 5546 O O . LYS B 1 331 ? -12.742 25.344 8.586 1 96.31 331 LYS B O 1
ATOM 5551 N N . LEU B 1 332 ? -11.523 27.234 8.297 1 97.88 332 LEU B N 1
ATOM 5552 C CA . LEU B 1 332 ? -10.289 26.469 8.148 1 97.88 332 LEU B CA 1
ATOM 5553 C C . LEU B 1 332 ? -9.375 26.688 9.359 1 97.88 332 LEU B C 1
ATOM 5555 O O . LEU B 1 332 ? -8.172 26.406 9.289 1 97.88 332 LEU B O 1
ATOM 5559 N N . ASP B 1 333 ? -9.945 27.156 10.5 1 97 333 ASP B N 1
ATOM 5560 C CA . ASP B 1 333 ? -9.148 27.453 11.68 1 97 333 ASP B CA 1
ATOM 5561 C C . ASP B 1 333 ? -8.461 26.203 12.219 1 97 333 ASP B C 1
ATOM 5563 O O . ASP B 1 333 ? -7.289 26.234 12.602 1 97 333 ASP B O 1
ATOM 5567 N N . CYS B 1 334 ? -9.18 25.094 12.234 1 97.75 334 CYS B N 1
ATOM 5568 C CA . CYS B 1 334 ? -8.602 23.859 12.742 1 97.75 334 CYS B CA 1
ATOM 5569 C C . CYS B 1 334 ? -7.445 23.391 11.867 1 97.75 334 CYS B C 1
ATOM 5571 O O . CYS B 1 334 ? -6.43 22.906 12.375 1 97.75 334 CYS B O 1
ATOM 5573 N N . SER B 1 335 ? -7.559 23.531 10.57 1 98.62 335 SER B N 1
ATOM 5574 C CA . SER B 1 335 ? -6.488 23.172 9.648 1 98.62 335 SER B CA 1
ATOM 5575 C C . SER B 1 335 ? -5.277 24.078 9.82 1 98.62 335 SER B C 1
ATOM 5577 O O . SER B 1 335 ? -4.137 23.609 9.836 1 98.62 335 SER B O 1
ATOM 5579 N N . ARG B 1 336 ? -5.535 25.344 9.969 1 98.25 336 ARG B N 1
ATOM 5580 C CA . ARG B 1 336 ? -4.453 26.297 10.172 1 98.25 336 ARG B CA 1
ATOM 5581 C C . ARG B 1 336 ? -3.744 26.047 11.5 1 98.25 336 ARG B C 1
ATOM 5583 O O . ARG B 1 336 ? -2.52 26.172 11.586 1 98.25 336 ARG B O 1
ATOM 5590 N N . LYS B 1 337 ? -4.512 25.734 12.5 1 98.44 337 LYS B N 1
ATOM 5591 C CA . LYS B 1 337 ? -3.928 25.453 13.805 1 98.44 337 LYS B CA 1
ATOM 5592 C C . LYS B 1 337 ? -3.045 24.203 13.75 1 98.44 337 LYS B C 1
ATOM 5594 O O . LYS B 1 337 ? -1.954 24.188 14.328 1 98.44 337 LYS B O 1
ATOM 5599 N N . ALA B 1 338 ? -3.518 23.172 13.086 1 98.62 338 ALA B N 1
ATOM 5600 C CA . ALA B 1 338 ? -2.713 21.969 12.938 1 98.62 338 ALA B CA 1
ATOM 5601 C C . ALA B 1 338 ? -1.403 22.266 12.211 1 98.62 338 ALA B C 1
ATOM 5603 O O . ALA B 1 338 ? -0.342 21.781 12.609 1 98.62 338 ALA B O 1
ATOM 5604 N N . LEU B 1 339 ? -1.495 23.062 11.148 1 98.5 339 LEU B N 1
ATOM 5605 C CA . LEU B 1 339 ? -0.295 23.438 10.414 1 98.5 339 LEU B CA 1
ATOM 5606 C C . LEU B 1 339 ? 0.672 24.203 11.305 1 98.5 339 LEU B C 1
ATOM 5608 O O . LEU B 1 339 ? 1.879 23.953 11.289 1 98.5 339 LEU B O 1
ATOM 5612 N N . MET B 1 340 ? 0.142 25.062 12.062 1 98.38 340 MET B N 1
ATOM 5613 C CA . MET B 1 340 ? 0.947 25.906 12.953 1 98.38 340 MET B CA 1
ATOM 5614 C C . MET B 1 340 ? 1.649 25.047 14.008 1 98.38 340 MET B C 1
ATOM 5616 O O . MET B 1 340 ? 2.842 25.234 14.258 1 98.38 340 MET B O 1
ATOM 5620 N N . ASP B 1 341 ? 0.962 24.109 14.547 1 98.62 341 ASP B N 1
ATOM 5621 C CA . ASP B 1 341 ? 1.441 23.391 15.727 1 98.62 341 ASP B CA 1
ATOM 5622 C C . ASP B 1 341 ? 2.359 22.234 15.32 1 98.62 341 ASP B C 1
ATOM 5624 O O . ASP B 1 341 ? 3.242 21.844 16.078 1 98.62 341 ASP B O 1
ATOM 5628 N N . TYR B 1 342 ? 2.146 21.672 14.062 1 98.62 342 TYR B N 1
ATOM 5629 C CA . TYR B 1 342 ? 2.82 20.406 13.773 1 98.62 342 TYR B CA 1
ATOM 5630 C C . TYR B 1 342 ? 3.508 20.453 12.414 1 98.62 342 TYR B C 1
ATOM 5632 O O . TYR B 1 342 ? 4.27 19.547 12.07 1 98.62 342 TYR B O 1
ATOM 5640 N N . GLY B 1 343 ? 3.273 21.516 11.57 1 98.19 343 GLY B N 1
ATOM 5641 C CA . GLY B 1 343 ? 3.674 21.469 10.18 1 98.19 343 GLY B CA 1
ATOM 5642 C C . GLY B 1 343 ? 2.859 20.484 9.352 1 98.19 343 GLY B C 1
ATOM 5643 O O . GLY B 1 343 ? 1.8 20.031 9.789 1 98.19 343 GLY B O 1
ATOM 5644 N N . ASN B 1 344 ? 3.266 20.312 8.125 1 97.44 344 ASN B N 1
ATOM 5645 C CA . ASN B 1 344 ? 2.699 19.25 7.285 1 97.44 344 ASN B CA 1
ATOM 5646 C C . ASN B 1 344 ? 3.338 17.906 7.582 1 97.44 344 ASN B C 1
ATOM 5648 O O . ASN B 1 344 ? 4.484 17.656 7.203 1 97.44 344 ASN B O 1
ATOM 5652 N N . VAL B 1 345 ? 2.545 17.062 8.188 1 98.56 345 VAL B N 1
ATOM 5653 C CA . VAL B 1 345 ? 3.053 15.75 8.578 1 98.56 345 VAL B CA 1
ATOM 5654 C C . VAL B 1 345 ? 2.48 14.672 7.66 1 98.56 345 VAL B C 1
ATOM 5656 O O . VAL B 1 345 ? 2.074 13.602 8.117 1 98.56 345 VAL B O 1
ATOM 5659 N N . SER B 1 346 ? 2.324 15.039 6.457 1 97.56 346 SER B N 1
ATOM 5660 C CA . SER B 1 346 ? 1.892 14.148 5.387 1 97.56 346 SER B CA 1
ATOM 5661 C C . SER B 1 346 ? 0.555 13.492 5.719 1 97.56 346 SER B C 1
ATOM 5663 O O . SER B 1 346 ? -0.412 14.18 6.059 1 97.56 346 SER B O 1
ATOM 5665 N N . SER B 1 347 ? 0.443 12.203 5.695 1 98.62 347 SER B N 1
ATOM 5666 C CA . SER B 1 347 ? -0.821 11.484 5.82 1 98.62 347 SER B CA 1
ATOM 5667 C C . SER B 1 347 ? -1.42 11.664 7.211 1 98.62 347 SER B C 1
ATOM 5669 O O . SER B 1 347 ? -2.609 11.414 7.418 1 98.62 347 SER B O 1
ATOM 5671 N N . ASN B 1 348 ? -0.676 12.102 8.172 1 98.81 348 ASN B N 1
ATOM 5672 C CA . ASN B 1 348 ? -1.081 12.188 9.57 1 98.81 348 ASN B CA 1
ATOM 5673 C C . ASN B 1 348 ? -1.959 13.414 9.828 1 98.81 348 ASN B C 1
ATOM 5675 O O . ASN B 1 348 ? -2.844 13.383 10.68 1 98.81 348 ASN B O 1
ATOM 5679 N N . THR B 1 349 ? -1.721 14.438 9.148 1 98.75 349 THR B N 1
ATOM 5680 C CA . THR B 1 349 ? -2.135 15.758 9.594 1 98.75 349 THR B CA 1
ATOM 5681 C C . THR B 1 349 ? -3.656 15.875 9.602 1 98.75 349 THR B C 1
ATOM 5683 O O . THR B 1 349 ? -4.227 16.594 10.438 1 98.75 349 THR B O 1
ATOM 5686 N N . ILE B 1 350 ? -4.309 15.164 8.703 1 98.88 350 ILE B N 1
ATOM 5687 C CA . ILE B 1 350 ? -5.766 15.227 8.656 1 98.88 350 ILE B CA 1
ATOM 5688 C C . ILE B 1 350 ? -6.34 14.812 10.008 1 98.88 350 ILE B C 1
ATOM 5690 O O . ILE B 1 350 ? -7.359 15.352 10.453 1 98.88 350 ILE B O 1
ATOM 5694 N N . PHE B 1 351 ? -5.688 13.969 10.703 1 98.88 351 PHE B N 1
ATOM 5695 C CA . PHE B 1 351 ? -6.211 13.469 11.969 1 98.88 351 PHE B CA 1
ATOM 5696 C C . PHE B 1 351 ? -5.926 14.453 13.102 1 98.88 351 PHE B C 1
ATOM 5698 O O . PHE B 1 351 ? -6.684 14.531 14.07 1 98.88 351 PHE B O 1
ATOM 5705 N N . TYR B 1 352 ? -4.828 15.203 12.945 1 98.81 352 TYR B N 1
ATOM 5706 C CA . TYR B 1 352 ? -4.594 16.297 13.883 1 98.81 352 TYR B CA 1
ATOM 5707 C C . TYR B 1 352 ? -5.66 17.375 13.742 1 98.81 352 TYR B C 1
ATOM 5709 O O . TYR B 1 352 ? -6.129 17.938 14.734 1 98.81 352 TYR B O 1
ATOM 5717 N N . VAL B 1 353 ? -6.02 17.625 12.5 1 98.75 353 VAL B N 1
ATOM 5718 C CA . VAL B 1 353 ? -7.109 18.562 12.219 1 98.75 353 VAL B CA 1
ATOM 5719 C C . VAL B 1 353 ? -8.406 18.047 12.844 1 98.75 353 VAL B C 1
ATOM 5721 O O . VAL B 1 353 ? -9.133 18.797 13.492 1 98.75 353 VAL B O 1
ATOM 5724 N N . MET B 1 354 ? -8.688 16.797 12.688 1 98.12 354 MET B N 1
ATOM 5725 C CA . MET B 1 354 ? -9.93 16.203 13.172 1 98.12 354 MET B CA 1
ATOM 5726 C C . MET B 1 354 ? -9.992 16.25 14.695 1 98.12 354 MET B C 1
ATOM 5728 O O . MET B 1 354 ? -11.078 16.406 15.266 1 98.12 354 MET B O 1
ATOM 5732 N N . GLU B 1 355 ? -8.891 16.094 15.305 1 97.06 355 GLU B N 1
ATOM 5733 C CA . GLU B 1 355 ? -8.867 16.203 16.75 1 97.06 355 GLU B CA 1
ATOM 5734 C C . GLU B 1 355 ? -9.297 17.609 17.203 1 97.06 355 GLU B C 1
ATOM 5736 O O . GLU B 1 355 ? -10.086 17.734 18.141 1 97.06 355 GLU B O 1
ATOM 5741 N N . TYR B 1 356 ? -8.742 18.641 16.547 1 96.5 356 TYR B N 1
ATOM 5742 C CA . TYR B 1 356 ? -9.18 20 16.844 1 96.5 356 TYR B CA 1
ATOM 5743 C C . TYR B 1 356 ? -10.656 20.188 16.516 1 96.5 356 TYR B C 1
ATOM 5745 O O . TYR B 1 356 ? -11.375 20.875 17.25 1 96.5 356 TYR B O 1
ATOM 5753 N N . MET B 1 357 ? -11.047 19.562 15.477 1 94.31 357 MET B N 1
ATOM 5754 C CA . MET B 1 357 ? -12.438 19.688 15.039 1 94.31 357 MET B CA 1
ATOM 5755 C C . MET B 1 357 ? -13.383 19.062 16.062 1 94.31 357 MET B C 1
ATOM 5757 O O . MET B 1 357 ? -14.492 19.547 16.266 1 94.31 357 MET B O 1
ATOM 5761 N N . ARG B 1 358 ? -12.938 17.953 16.594 1 92.69 358 ARG B N 1
ATOM 5762 C CA . ARG B 1 358 ? -13.75 17.297 17.625 1 92.69 358 ARG B CA 1
ATOM 5763 C C . ARG B 1 358 ? -14.109 18.25 18.75 1 92.69 358 ARG B C 1
ATOM 5765 O O . ARG B 1 358 ? -15.258 18.281 19.203 1 92.69 358 ARG B O 1
ATOM 5772 N N . GLU B 1 359 ? -13.18 19.016 19.156 1 88.81 359 GLU B N 1
ATOM 5773 C CA . GLU B 1 359 ? -13.414 20.016 20.203 1 88.81 359 GLU B CA 1
ATOM 5774 C C . GLU B 1 359 ? -14.312 21.141 19.688 1 88.81 359 GLU B C 1
ATOM 5776 O O . GLU B 1 359 ? -15.188 21.609 20.422 1 88.81 359 GLU B O 1
ATOM 5781 N N . TYR B 1 360 ? -14.047 21.469 18.484 1 88 360 TYR B N 1
ATOM 5782 C CA . TYR B 1 360 ? -14.805 22.531 17.844 1 88 360 TYR B CA 1
ATOM 5783 C C . TYR B 1 360 ? -16.266 22.141 17.703 1 88 360 TYR B C 1
ATOM 5785 O O . TYR B 1 360 ? -17.156 22.984 17.891 1 88 360 TYR B O 1
ATOM 5793 N N . LEU B 1 361 ? -16.578 20.938 17.438 1 89.5 361 LEU B N 1
ATOM 5794 C CA . LEU B 1 361 ? -17.922 20.484 17.078 1 89.5 361 LEU B CA 1
ATOM 5795 C C . LEU B 1 361 ? -18.75 20.188 18.344 1 89.5 361 LEU B C 1
ATOM 5797 O O . LEU B 1 361 ? -19.969 20 18.266 1 89.5 361 LEU B O 1
ATOM 5801 N N . LYS B 1 362 ? -18.172 20.156 19.469 1 84.19 362 LYS B N 1
ATOM 5802 C CA . LYS B 1 362 ? -18.891 19.906 20.719 1 84.19 362 LYS B CA 1
ATOM 5803 C C . LYS B 1 362 ? -19.922 21 20.969 1 84.19 362 LYS B C 1
ATOM 5805 O O . LYS B 1 362 ? -20.906 20.766 21.672 1 84.19 362 LYS B O 1
ATOM 5810 N N . GLU B 1 363 ? -19.797 22.094 20.469 1 75.12 363 GLU B N 1
ATOM 5811 C CA . GLU B 1 363 ? -20.703 23.203 20.734 1 75.12 363 GLU B CA 1
ATOM 5812 C C . GLU B 1 363 ? -21.938 23.141 19.828 1 75.12 363 GLU B C 1
ATOM 5814 O O . GLU B 1 363 ? -22.766 24.047 19.828 1 75.12 363 GLU B O 1
ATOM 5819 N N . GLY B 1 364 ? -22.141 21.984 19.219 1 65.31 364 GLY B N 1
ATOM 5820 C CA . GLY B 1 364 ? -23.344 21.688 18.453 1 65.31 364 GLY B CA 1
ATOM 5821 C C . GLY B 1 364 ? -23.453 22.516 17.188 1 65.31 364 GLY B C 1
ATOM 5822 O O . GLY B 1 364 ? -24.562 22.828 16.75 1 65.31 364 GLY B O 1
ATOM 5823 N N . ARG B 1 365 ? -22.422 22.719 16.578 1 77.19 365 ARG B N 1
ATOM 5824 C CA . ARG B 1 365 ? -22.453 23.594 15.398 1 77.19 365 ARG B CA 1
ATOM 5825 C C . ARG B 1 365 ? -22.922 22.828 14.164 1 77.19 365 ARG B C 1
ATOM 5827 O O . ARG B 1 365 ? -23.984 22.203 14.18 1 77.19 365 ARG B O 1
ATOM 5834 N N . GLU B 1 366 ? -22.141 22.703 13.094 1 87.56 366 GLU B N 1
ATOM 5835 C CA . GLU B 1 366 ? -22.516 22.125 11.805 1 87.56 366 GLU B CA 1
ATOM 5836 C C . GLU B 1 366 ? -22.688 20.609 11.906 1 87.56 366 GLU B C 1
ATOM 5838 O O . GLU B 1 366 ? -21.938 19.938 12.617 1 87.56 366 GLU B O 1
ATOM 5843 N N . GLU B 1 367 ? -23.703 20.078 11.375 1 92.69 367 GLU B N 1
ATOM 5844 C CA . GLU B 1 367 ? -23.953 18.641 11.336 1 92.69 367 GLU B CA 1
ATOM 5845 C C . GLU B 1 367 ? -23.062 17.953 10.305 1 92.69 367 GLU B C 1
ATOM 5847 O O . GLU B 1 367 ? -22.469 16.906 10.578 1 92.69 367 GLU B O 1
ATOM 5852 N N . TRP B 1 368 ? -23.031 18.547 9.125 1 96.5 368 TRP B N 1
ATOM 5853 C CA . TRP B 1 368 ? -22.312 17.938 8.016 1 96.5 368 TRP B CA 1
ATOM 5854 C C . TRP B 1 368 ? -21 18.672 7.75 1 96.5 368 TRP B C 1
ATOM 5856 O O . TRP B 1 368 ? -20.859 19.859 8.047 1 96.5 368 TRP B O 1
ATOM 5866 N N . GLY B 1 369 ? -20.078 17.984 7.25 1 97.25 369 GLY B N 1
ATOM 5867 C CA . GLY B 1 369 ? -18.781 18.547 6.879 1 97.25 369 GLY B CA 1
ATOM 5868 C C . GLY B 1 369 ? -18.016 17.719 5.879 1 97.25 369 GLY B C 1
ATOM 5869 O O . GLY B 1 369 ? -18.5 16.656 5.445 1 97.25 369 GLY B O 1
ATOM 5870 N N . LEU B 1 370 ? -16.891 18.203 5.426 1 98.25 370 LEU B N 1
ATOM 5871 C CA . LEU B 1 370 ? -16.031 17.531 4.457 1 98.25 370 LEU B CA 1
ATOM 5872 C C . LEU B 1 370 ? -14.633 17.312 5.023 1 98.25 370 LEU B C 1
ATOM 5874 O O . LEU B 1 370 ? -14.078 18.203 5.676 1 98.25 370 LEU B O 1
ATOM 5878 N N . GLY B 1 371 ? -14.094 16.094 4.93 1 98.56 371 GLY B N 1
ATOM 5879 C CA . GLY B 1 371 ? -12.672 15.797 5.066 1 98.56 371 GLY B CA 1
ATOM 5880 C C . GLY B 1 371 ? -11.945 15.742 3.734 1 98.56 371 GLY B C 1
ATOM 5881 O O . GLY B 1 371 ? -12.328 14.984 2.842 1 98.56 371 GLY B O 1
ATOM 5882 N N . LEU B 1 372 ? -10.859 16.578 3.551 1 98.62 372 LEU B N 1
ATOM 5883 C CA . LEU B 1 372 ? -10.188 16.672 2.26 1 98.62 372 LEU B CA 1
ATOM 5884 C C . LEU B 1 372 ? -8.672 16.547 2.422 1 98.62 372 LEU B C 1
ATOM 5886 O O . LEU B 1 372 ? -8.109 17.031 3.406 1 98.62 372 LEU B O 1
ATOM 5890 N N . ALA B 1 373 ? -8.039 15.945 1.467 1 98.25 373 ALA B N 1
ATOM 5891 C CA . ALA B 1 373 ? -6.582 15.898 1.341 1 98.25 373 ALA B CA 1
ATOM 5892 C C . ALA B 1 373 ? -6.164 15.797 -0.122 1 98.25 373 ALA B C 1
ATOM 5894 O O . ALA B 1 373 ? -6.898 15.25 -0.948 1 98.25 373 ALA B O 1
ATOM 5895 N N . PHE B 1 374 ? -4.996 16.281 -0.438 1 96.31 374 PHE B N 1
ATOM 5896 C CA . PHE B 1 374 ? -4.414 16.266 -1.776 1 96.31 374 PHE B CA 1
ATOM 5897 C C . PHE B 1 374 ? -3.002 15.695 -1.747 1 96.31 374 PHE B C 1
ATOM 5899 O O . PHE B 1 374 ? -2.297 15.82 -0.745 1 96.31 374 PHE B O 1
ATOM 5906 N N . GLY B 1 375 ? -2.67 15.078 -2.885 1 95.06 375 GLY B N 1
ATOM 5907 C CA . GLY B 1 375 ? -1.338 14.492 -2.889 1 95.06 375 GLY B CA 1
ATOM 5908 C C . GLY B 1 375 ? -0.831 14.172 -4.281 1 95.06 375 GLY B C 1
ATOM 5909 O O . GLY B 1 375 ? -1.288 14.758 -5.266 1 95.06 375 GLY B O 1
ATOM 5910 N N . PRO B 1 376 ? 0.203 13.289 -4.41 1 94.31 376 PRO B N 1
ATOM 5911 C CA . PRO B 1 376 ? 0.915 12.992 -5.656 1 94.31 376 PRO B CA 1
ATOM 5912 C C . PRO B 1 376 ? -0.028 12.656 -6.809 1 94.31 376 PRO B C 1
ATOM 5914 O O . PRO B 1 376 ? -1.046 11.984 -6.602 1 94.31 376 PRO B O 1
ATOM 5917 N N . GLY B 1 377 ? 0.595 13.047 -8.195 1 92.5 377 GLY B N 1
ATOM 5918 C CA . GLY B 1 377 ? -0.36 12.914 -9.289 1 92.5 377 GLY B CA 1
ATOM 5919 C C . GLY B 1 377 ? -1.686 13.594 -9.008 1 92.5 377 GLY B C 1
ATOM 5920 O O . GLY B 1 377 ? -2.506 13.078 -8.242 1 92.5 377 GLY B O 1
ATOM 5921 N N . ILE B 1 378 ? -1.594 14.906 -8.906 1 94.56 378 ILE B N 1
ATOM 5922 C CA . ILE B 1 378 ? -2.58 15.562 -8.047 1 94.56 378 ILE B CA 1
ATOM 5923 C C . ILE B 1 378 ? -3.803 14.656 -7.891 1 94.56 378 ILE B C 1
ATOM 5925 O O . ILE B 1 378 ? -4.484 14.352 -8.867 1 94.56 378 ILE B O 1
ATOM 5929 N N . THR B 1 379 ? -3.977 14.133 -6.781 1 96.88 379 THR B N 1
ATOM 5930 C CA . THR B 1 379 ? -5.113 13.312 -6.379 1 96.88 379 THR B CA 1
ATOM 5931 C C . THR B 1 379 ? -5.895 13.992 -5.254 1 96.88 379 THR B C 1
ATOM 5933 O O . THR B 1 379 ? -5.309 14.414 -4.254 1 96.88 379 THR B O 1
ATOM 5936 N N . PHE B 1 380 ? -7.18 14.156 -5.512 1 97.81 380 PHE B N 1
ATOM 5937 C CA . PHE B 1 380 ? -8.109 14.625 -4.492 1 97.81 380 PHE B CA 1
ATOM 5938 C C . PHE B 1 380 ? -8.719 13.453 -3.736 1 97.81 380 PHE B C 1
ATOM 5940 O O . PHE B 1 380 ? -9.195 12.492 -4.348 1 97.81 380 PHE B O 1
ATOM 5947 N N . GLU B 1 381 ? -8.648 13.5 -2.453 1 98.38 381 GLU B N 1
ATOM 5948 C CA . GLU B 1 381 ? -9.375 12.594 -1.573 1 98.38 381 GLU B CA 1
ATOM 5949 C C . GLU B 1 381 ? -10.391 13.344 -0.718 1 98.38 381 GLU B C 1
ATOM 5951 O O . GLU B 1 381 ? -10.062 14.367 -0.112 1 98.38 381 GLU B O 1
ATOM 5956 N N . GLY B 1 382 ? -11.656 12.898 -0.729 1 98.75 382 GLY B N 1
ATOM 5957 C CA . GLY B 1 382 ? -12.68 13.547 0.073 1 98.75 382 GLY B CA 1
ATOM 5958 C C . GLY B 1 382 ? -13.641 12.57 0.716 1 98.75 382 GLY B C 1
ATOM 5959 O O . GLY B 1 382 ? -13.844 11.469 0.204 1 98.75 382 GLY B O 1
ATOM 5960 N N . ILE B 1 383 ? -14.164 12.961 1.811 1 98.75 383 ILE B N 1
ATOM 5961 C CA . ILE B 1 383 ? -15.172 12.164 2.5 1 98.75 383 ILE B CA 1
ATOM 5962 C C . ILE B 1 383 ? -16.203 13.078 3.154 1 98.75 383 ILE B C 1
ATOM 5964 O O . ILE B 1 383 ? -15.844 14.102 3.752 1 98.75 383 ILE B O 1
ATOM 5968 N N . LEU B 1 384 ? -17.469 12.82 2.906 1 98.62 384 LEU B N 1
ATOM 5969 C CA . LEU B 1 384 ? -18.562 13.484 3.602 1 98.62 384 LEU B CA 1
ATOM 5970 C C . LEU B 1 384 ? -18.703 12.969 5.031 1 98.62 384 LEU B C 1
ATOM 5972 O O . LEU B 1 384 ? -18.828 11.766 5.254 1 98.62 384 LEU B O 1
ATOM 5976 N N . LEU B 1 385 ? -18.641 13.883 5.934 1 98 385 LEU B N 1
ATOM 5977 C CA . LEU B 1 385 ? -18.656 13.57 7.359 1 98 385 LEU B CA 1
ATOM 5978 C C . LEU B 1 385 ? -19.938 14.086 8.016 1 98 385 LEU B C 1
ATOM 5980 O O . LEU B 1 385 ? -20.547 15.039 7.523 1 98 385 LEU B O 1
ATOM 5984 N N . ARG B 1 386 ? -20.297 13.445 9.086 1 96.56 386 ARG B N 1
ATOM 5985 C CA . ARG B 1 386 ? -21.422 13.906 9.914 1 96.56 386 ARG B CA 1
ATOM 5986 C C . ARG B 1 386 ? -21.031 13.922 11.391 1 96.56 386 ARG B C 1
ATOM 5988 O O . ARG B 1 386 ? -20.578 12.914 11.93 1 96.56 386 ARG B O 1
ATOM 5995 N N . SER B 1 387 ? -21.203 15.047 11.984 1 95.69 387 SER B N 1
ATOM 5996 C CA . SER B 1 387 ? -20.891 15.18 13.406 1 95.69 387 SER B CA 1
ATOM 5997 C C . SER B 1 387 ? -21.953 14.5 14.266 1 95.69 387 SER B C 1
ATOM 5999 O O . SER B 1 387 ? -23.141 14.57 13.961 1 95.69 387 SER B O 1
ATOM 6001 N N . LEU B 1 388 ? -21.422 13.891 15.305 1 93.69 388 LEU B N 1
ATOM 6002 C CA . LEU B 1 388 ? -22.328 13.18 16.203 1 93.69 388 LEU B CA 1
ATOM 6003 C C . LEU B 1 388 ? -22.391 13.875 17.562 1 93.69 388 LEU B C 1
ATOM 6005 O O . LEU B 1 388 ? -21.406 14.438 18.031 1 93.69 388 LEU B O 1
#

Secondary structure (DSSP, 8-state):
-----------------PPPPPTT-EEEEEEEEE--SEEEEHHHHHHHHHHHHT---HHHHHHHHHHHHHS---EEEES--HHHHHH-GGGGSTT---HHHHHHHHHHHHHHHHHHHHHHHHHHHTS-GGG--EEEEEESS--EES-HHHHHHHHHT--TT-EEEEEES-GGGHHHHHHHHHHHHHHHSTT--EEEEEEE-SGGG-----TT-HHHHHHHHHB--EEEEEEEEES--BTTB---EEEEEEEEEE-TT-TTTEEEEEETTEEEEEE-TTHHHHHHHHHHHHHHHHHTTSS---GGGSEEEE--S-HHHHHHHHHHHT--GGGGHHHHHHHHHH-B-GGGHHHHHHHHHHHHHTT---SEEEEEEEETTTEEEEEEEEE-/-----------------PPPPPTT-EEEEEEEEE--SEEEEHHHHHHHHHHHHT---HHHHHHHHHHHHHS---EEEES--HHHHHH-GGGGSTT---HHHHHHHHHHHHHHHHHHHHHHHHHHHTS-GGG--EEEEEESS--EES-HHHHHHHHHT--TT-EEEEEES-GGGHHHHHHHHHHHHHHHSTT--EEEEEEE-SGGG-----TT-THHHHHHHHB--EEEEEEEEES--BTTB---EEEEEEEEEE-TT-TTTEEEEEETTEEEEEE-TTHHHHHHHHHHHHHHHHHTTSS---GGGSEEEE--S-HHHHHHHHHHHT--GGGGHHHHHHHHHH-B-GGGHHHHHHHHHHHHHTTS--SEEEEEEEETTTEEEEEEEEE-

InterPro domains:
  IPR001099 Chalcone/stilbene synthase, N-terminal [PF00195] (17-236)
  IPR011141 Polyketide synthase, type III [PIRSF000451] (19-387)
  IPR011141 Polyketide synthase, type III [PTHR11877] (19-388)
  IPR012328 Chalcone/stilbene synthase, C-terminal [PF02797] (246-388)
  IPR016039 Thiolase-like [G3DSA:3.40.47.10] (2-243)
  IPR016039 Thiolase-like [G3DSA:3.40.47.10] (245-387)
  IPR016039 Thiolase-like [SSF53901] (23-237)
  IPR016039 Thiolase-like [SSF53901] (243-387)